Protein AF-0000000080173899 (afdb_homodimer)

Solvent-accessible surface area (backbone atoms only — not comparable to full-atom values): 29159 Å² total; per-residue (Å²): 139,81,71,78,71,45,75,64,67,76,85,36,64,66,53,46,50,50,39,19,50,48,24,25,50,52,49,51,49,43,28,52,48,42,46,55,52,35,64,74,70,31,69,60,54,65,70,43,53,72,68,52,44,52,49,50,22,48,32,54,34,46,21,54,51,15,49,53,21,34,54,48,9,46,37,36,70,73,65,39,64,62,30,58,73,33,53,58,51,33,74,51,44,52,52,50,54,50,49,33,26,47,34,11,38,34,50,47,50,46,51,51,51,53,51,48,24,63,76,67,72,52,85,56,69,68,59,51,49,52,44,48,51,54,29,52,54,50,53,47,48,73,76,37,79,51,45,24,41,29,59,59,29,47,55,39,28,56,33,52,24,38,35,36,51,31,50,49,54,52,37,45,73,65,66,37,64,85,39,69,66,43,47,53,41,44,55,50,24,46,51,32,43,50,49,36,50,53,47,48,52,49,52,52,47,54,50,64,75,39,39,70,61,42,66,74,46,34,61,64,70,58,50,54,52,49,51,50,51,50,48,43,42,61,72,45,50,48,55,50,50,44,52,52,54,52,48,32,71,76,48,84,62,62,80,87,78,56,56,68,71,60,52,48,48,52,53,42,64,67,66,58,70,77,78,73,82,123,140,80,69,77,73,44,76,64,67,77,84,37,64,66,54,45,51,50,39,18,52,47,24,25,50,52,47,50,48,43,28,52,49,44,46,54,52,35,62,73,69,32,70,60,54,64,70,43,54,72,68,54,42,53,48,49,21,48,31,55,34,46,21,53,52,14,51,53,21,35,53,47,8,48,37,36,70,73,65,38,64,63,30,58,73,33,53,57,53,33,73,51,42,52,51,50,53,49,48,34,27,47,34,12,37,33,49,48,49,45,50,51,51,54,51,49,23,65,76,68,72,52,85,56,69,67,59,51,49,53,45,49,52,52,28,52,54,50,54,46,47,73,76,38,79,50,44,24,41,29,58,59,29,46,55,37,28,57,32,52,25,41,36,34,51,32,49,50,52,55,37,44,73,66,68,37,63,84,39,68,68,44,48,52,40,44,54,50,23,47,50,31,44,49,49,35,50,53,48,48,53,49,52,52,47,54,49,63,74,37,40,71,61,43,66,74,48,34,61,66,71,59,50,53,51,50,52,50,51,51,48,43,42,59,70,44,49,47,54,50,52,46,51,52,53,54,49,31,68,77,48,84,62,64,81,88,79,56,58,68,71,58,51,47,47,53,51,42,64,68,68,57,72,78,78,72,81,123

Secondary structure (DSSP, 8-state):
---------TT-HHHHHHHHHHHHHHHHHHHHHHHHHHHHH-HHHHHS-HHHHHHHHHHHHHHHHHHHHHHHHHIIIII-HHHHH-TTT---HHHHHHHHHHHHHHHHHHHHHHHHHHHHT---HHHHHHHHHHHHHHHHHTT-TT--SHHHHHHHGGGGGHHHHHHHHHHHHTT-TTSHHHHHHHHHHHHHHHHHHHHHHHHHHHHHHTHHHHHHHS-HHHHHHHHHHHHHIIIIIHHHHHHHHHHHHHS---TTTS-HHHHHHHHHTTT-------/---------TT-HHHHHHHHHHHHHHHHHHHHHHHHHHHHH-HHHHHS-HHHHHHHHHHHHHHHHHHHHHHHHHIIIII-HHHHH-TTT---HHHHHHHHHHHHHHHHHHHHHHHHHHHHT---HHHHHHHHHHHHHHHHHTT-TT--SHHHHHHHGGGGGHHHHHHHHHHHHTT-TTSHHHHHHHHHHHHHHHHHHHHHHHHHHHHHHTHHHHHHHS-HHHHHHHHHHHHHIIIIIHHHHHHHHHHHHHS---TTTS-HHHHHHHHHTTT-------

Sequence (556 aa):
MNSFDFDLEYSSWNICLKLIFGGFLVYLSCFLFCHLVSVLLFATYRALSTQEKVFWDLAATRAVFGVQCIIAGLTALLIDPVLASDQITAQRGWAWFTILTAIGFFLFENIALHVSNLVFWTFDAFLATHHLFAFLGYFGVIFCTTAGHYLAMVTLLLEMSTPFTCVSWMLLKAGWSHTLFWKANQWLMIHMFHCRMVLTYHLWWVLLYNWDRLVTSVPLAYIVFFFTGLALVTLVLNPYWTYKKTHQLLTPVDWNFVPVSSKAKVIANSGVTLKKNKMNSFDFDLEYSSWNICLKLIFGGFLVYLSCFLFCHLVSVLLFATYRALSTQEKVFWDLAATRAVFGVQCIIAGLTALLIDPVLASDQITAQRGWAWFTILTAIGFFLFENIALHVSNLVFWTFDAFLATHHLFAFLGYFGVIFCTTAGHYLAMVTLLLEMSTPFTCVSWMLLKAGWSHTLFWKANQWLMIHMFHCRMVLTYHLWWVLLYNWDRLVTSVPLAYIVFFFTGLALVTLVLNPYWTYKKTHQLLTPVDWNFVPVSSKAKVIANSGVTLKKNK

InterPro domains:
  IPR006634 TRAM/LAG1/CLN8 homology domain [PF03798] (59-244)
  IPR006634 TRAM/LAG1/CLN8 homology domain [PS50922] (54-254)
  IPR006634 TRAM/LAG1/CLN8 homology domain [SM00724] (54-254)
  IPR050846 TLC domain-containing [PTHR13439] (19-254)

Nearest PDB structures (foldseek):
  7jh5-assembly1_A  TM=1.648E-01  e=6.307E+00  synthetic construct
  7jh5-assembly1_A  TM=1.647E-01  e=7.782E+00  synthetic construct

Organism: Aquarana catesbeiana (NCBI:txid8400)

Structure (mmCIF, N/CA/C/O backbone):
data_AF-0000000080173899-model_v1
#
loop_
_entity.id
_entity.type
_entity.pdbx_description
1 polymer 'TLC domain-containing protein'
#
loop_
_atom_site.group_PDB
_atom_site.id
_atom_site.type_symbol
_atom_site.label_atom_id
_atom_site.label_alt_id
_atom_site.label_comp_id
_atom_site.label_asym_id
_atom_site.label_entity_id
_atom_site.label_seq_id
_atom_site.pdbx_PDB_ins_code
_atom_site.Cartn_x
_atom_site.Cartn_y
_atom_site.Cartn_z
_atom_site.occupancy
_atom_site.B_iso_or_equiv
_atom_site.auth_seq_id
_atom_site.auth_comp_id
_atom_site.auth_asym_id
_atom_site.auth_atom_id
_atom_site.pdbx_PDB_model_num
ATOM 1 N N . MET A 1 1 ? -21.562 2.213 27.344 1 26.22 1 MET A N 1
ATOM 2 C CA . MET A 1 1 ? -21.094 3.594 27.297 1 26.22 1 MET A CA 1
ATOM 3 C C . MET A 1 1 ? -20.609 3.963 25.906 1 26.22 1 MET A C 1
ATOM 5 O O . MET A 1 1 ? -19.562 3.512 25.453 1 26.22 1 MET A O 1
ATOM 9 N N . ASN A 1 2 ? -21.469 4.141 24.828 1 34.62 2 ASN A N 1
ATOM 10 C CA . ASN A 1 2 ? -21.438 4.273 23.375 1 34.62 2 ASN A CA 1
ATOM 11 C C . ASN A 1 2 ? -20.375 5.262 22.906 1 34.62 2 ASN A C 1
ATOM 13 O O . ASN A 1 2 ? -19.75 5.934 23.734 1 34.62 2 ASN A O 1
ATOM 17 N N . SER A 1 3 ? -20.766 6.211 21.891 1 38.81 3 SER A N 1
ATOM 18 C CA . SER A 1 3 ? -20.219 7.191 20.969 1 38.81 3 SER A CA 1
ATOM 19 C C . SER A 1 3 ? -19.562 8.344 21.703 1 38.81 3 SER A C 1
ATOM 21 O O . SER A 1 3 ? -20.078 8.828 22.719 1 38.81 3 SER A O 1
ATOM 23 N N . PHE A 1 4 ? -18.297 8.477 21.969 1 44.75 4 PHE A N 1
ATOM 24 C CA . PHE A 1 4 ? -17.688 9.797 22.109 1 44.75 4 PHE A CA 1
ATOM 25 C C . PHE A 1 4 ? -18.594 10.875 21.531 1 44.75 4 PHE A C 1
ATOM 27 O O . PHE A 1 4 ? -18.578 11.133 20.328 1 44.75 4 PHE A O 1
ATOM 34 N N . ASP A 1 5 ? -19.844 10.969 21.953 1 56.78 5 ASP A N 1
ATOM 35 C CA . ASP A 1 5 ? -20.953 11.82 21.531 1 56.78 5 ASP A CA 1
ATOM 36 C C . ASP A 1 5 ? -20.531 13.289 21.516 1 56.78 5 ASP A C 1
ATOM 38 O O . ASP A 1 5 ? -20.547 13.961 22.562 1 56.78 5 ASP A O 1
ATOM 42 N N . PHE A 1 6 ? -19.484 13.617 20.828 1 72.31 6 PHE A N 1
ATOM 43 C CA . PHE A 1 6 ? -19.125 15.008 20.547 1 72.31 6 PHE A CA 1
ATOM 44 C C . PHE A 1 6 ? -20.297 15.734 19.906 1 72.31 6 PHE A C 1
ATOM 46 O O . PHE A 1 6 ? -20.172 16.266 18.797 1 72.31 6 PHE A O 1
ATOM 53 N N . ASP A 1 7 ? -21.484 15.555 20.594 1 77.69 7 ASP A N 1
ATOM 54 C CA . ASP A 1 7 ? -22.656 16.203 20.016 1 77.69 7 ASP A CA 1
ATOM 55 C C . ASP A 1 7 ? -22.75 17.672 20.422 1 77.69 7 ASP A C 1
ATOM 57 O O . ASP A 1 7 ? -23.359 18 21.438 1 77.69 7 ASP A O 1
ATOM 61 N N . LEU A 1 8 ? -22 18.438 19.812 1 83.62 8 LEU A N 1
ATOM 62 C CA . LEU A 1 8 ? -22.062 19.891 19.938 1 83.62 8 LEU A CA 1
ATOM 63 C C . LEU A 1 8 ? -22.891 20.5 18.812 1 83.62 8 LEU A C 1
ATOM 65 O O . LEU A 1 8 ? -23.234 19.812 17.844 1 83.62 8 LEU A O 1
ATOM 69 N N . GLU A 1 9 ? -23.328 21.703 19.047 1 86.88 9 GLU A N 1
ATOM 70 C CA . GLU A 1 9 ? -24.062 22.391 18 1 86.88 9 GLU A CA 1
ATOM 71 C C . GLU A 1 9 ? -23.109 22.969 16.953 1 86.88 9 GLU A C 1
ATOM 73 O O . GLU A 1 9 ? -22.828 24.172 16.969 1 86.88 9 GLU A O 1
ATOM 78 N N . TYR A 1 10 ? -22.781 22.203 15.992 1 87.75 10 TYR A N 1
ATOM 79 C CA . TYR A 1 10 ? -21.75 22.562 15.023 1 87.75 10 TYR A CA 1
ATOM 80 C C . TYR A 1 10 ? -22.281 23.531 13.977 1 87.75 10 TYR A C 1
ATOM 82 O O . TYR A 1 10 ? -21.531 24.031 13.141 1 87.75 10 TYR A O 1
ATOM 90 N N . SER A 1 11 ? -23.531 23.906 14.109 1 85.25 11 SER A N 1
ATOM 91 C CA . SER A 1 11 ? -24.109 24.938 13.234 1 85.25 11 SER A CA 1
ATOM 92 C C . SER A 1 11 ? -23.781 26.328 13.734 1 85.25 11 SER A C 1
ATOM 94 O O . SER A 1 11 ? -23.906 27.312 12.992 1 85.25 11 SER A O 1
ATOM 96 N N . SER A 1 12 ? -23.375 26.344 14.914 1 89.44 12 SER A N 1
ATOM 97 C CA . SER A 1 12 ? -23.031 27.641 15.516 1 89.44 12 SER A CA 1
ATOM 98 C C . SER A 1 12 ? -21.609 28.062 15.141 1 89.44 12 SER A C 1
ATOM 100 O O . SER A 1 12 ? -20.641 27.344 15.43 1 89.44 12 SER A O 1
ATOM 102 N N . TRP A 1 13 ? -21.469 29.266 14.648 1 90.88 13 TRP A N 1
ATOM 103 C CA . TRP A 1 13 ? -20.172 29.812 14.266 1 90.88 13 TRP A CA 1
ATOM 104 C C . TRP A 1 13 ? -19.281 30 15.492 1 90.88 13 TRP A C 1
ATOM 106 O O . TRP A 1 13 ? -18.062 29.812 15.414 1 90.88 13 TRP A O 1
ATOM 116 N N . ASN A 1 14 ? -19.922 30.328 16.516 1 93.44 14 ASN A N 1
ATOM 117 C CA . ASN A 1 14 ? -19.172 30.547 17.75 1 93.44 14 ASN A CA 1
ATOM 118 C C . ASN A 1 14 ? -18.5 29.25 18.219 1 93.44 14 ASN A C 1
ATOM 120 O O . ASN A 1 14 ? -17.328 29.266 18.641 1 93.44 14 ASN A O 1
ATOM 124 N N . ILE A 1 15 ? -19.219 28.281 18.141 1 93 15 ILE A N 1
ATOM 125 C CA . ILE A 1 15 ? -18.688 27 18.562 1 93 15 ILE A CA 1
ATOM 126 C C . ILE A 1 15 ? -17.562 26.578 17.609 1 93 15 ILE A C 1
ATOM 128 O O . ILE A 1 15 ? -16.516 26.094 18.047 1 93 15 ILE A O 1
ATOM 132 N N . CYS A 1 16 ? -17.734 26.734 16.359 1 94.44 16 CYS A N 1
ATOM 133 C CA . CYS A 1 16 ? -16.734 26.375 15.352 1 94.44 16 CYS A CA 1
ATOM 134 C C . CYS A 1 16 ? -15.445 27.141 15.586 1 94.44 16 CYS A C 1
ATOM 136 O O . CYS A 1 16 ? -14.359 26.562 15.617 1 94.44 16 CYS A O 1
ATOM 138 N N . LEU A 1 17 ? -15.594 28.438 15.805 1 96.31 17 LEU A N 1
ATOM 139 C CA . LEU A 1 17 ? -14.422 29.281 16 1 96.31 17 LEU A CA 1
ATOM 140 C C . LEU A 1 17 ? -13.695 28.906 17.297 1 96.31 17 LEU A C 1
ATOM 142 O O . LEU A 1 17 ? -12.461 28.906 17.344 1 96.31 17 LEU A O 1
ATOM 146 N N . LYS A 1 18 ? -14.43 28.609 18.312 1 96.69 18 LYS A N 1
ATOM 147 C CA . LYS A 1 18 ? -13.836 28.203 19.578 1 96.69 18 LYS A CA 1
ATOM 148 C C . LYS A 1 18 ? -13.039 26.922 19.422 1 96.69 18 LYS A C 1
ATOM 150 O O . LYS A 1 18 ? -11.945 26.781 19.969 1 96.69 18 LYS A O 1
ATOM 155 N N . LEU A 1 19 ? -13.578 26 18.688 1 96.75 19 LEU A N 1
ATOM 156 C CA . LEU A 1 19 ? -12.898 24.734 18.5 1 96.75 19 LEU A CA 1
ATOM 157 C C . LEU A 1 19 ? -11.672 24.891 17.609 1 96.75 19 LEU A C 1
ATOM 159 O O . LEU A 1 19 ? -10.633 24.266 17.859 1 96.75 19 LEU A O 1
ATOM 163 N N . ILE A 1 20 ? -11.75 25.719 16.594 1 98 20 ILE A N 1
ATOM 164 C CA . ILE A 1 20 ? -10.602 26 15.734 1 98 20 ILE A CA 1
ATOM 165 C C . ILE A 1 20 ? -9.492 26.656 16.562 1 98 20 ILE A C 1
ATOM 167 O O . ILE A 1 20 ? -8.336 26.234 16.5 1 98 20 ILE A O 1
ATOM 171 N N . PHE A 1 21 ? -9.875 27.641 17.312 1 98.19 21 PHE A N 1
ATOM 172 C CA . PHE A 1 21 ? -8.906 28.344 18.156 1 98.19 21 PHE A CA 1
ATOM 173 C C . PHE A 1 21 ? -8.336 27.391 19.219 1 98.19 21 PHE A C 1
ATOM 175 O O . PHE A 1 21 ? -7.148 27.453 19.531 1 98.19 21 PHE A O 1
ATOM 182 N N . GLY A 1 22 ? -9.211 26.609 19.766 1 98.19 22 GLY A N 1
ATOM 183 C CA . GLY A 1 22 ? -8.742 25.594 20.703 1 98.19 22 GLY A CA 1
ATOM 184 C C . GLY A 1 22 ? -7.719 24.656 20.094 1 98.19 22 GLY A C 1
ATOM 185 O O . GLY A 1 22 ? -6.691 24.359 20.719 1 98.19 22 GLY A O 1
ATOM 186 N N . GLY A 1 23 ? -7.992 24.125 18.906 1 98.19 23 GLY A N 1
ATOM 187 C CA . GLY A 1 23 ? -7.02 23.312 18.203 1 98.19 23 GLY A CA 1
ATOM 188 C C . GLY A 1 23 ? -5.699 24.016 17.969 1 98.19 23 GLY A C 1
ATOM 189 O O . GLY A 1 23 ? -4.633 23.438 18.188 1 98.19 23 GLY A O 1
ATOM 190 N N . PHE A 1 24 ? -5.781 25.25 17.516 1 98.56 24 PHE A N 1
ATOM 191 C CA . PHE A 1 24 ? -4.594 26.062 17.297 1 98.56 24 PHE A CA 1
ATOM 192 C C . PHE A 1 24 ? -3.768 26.156 18.578 1 98.56 24 PHE A C 1
ATOM 194 O O . PHE A 1 24 ? -2.553 25.953 18.562 1 98.56 24 PHE A O 1
ATOM 201 N N . LEU A 1 25 ? -4.422 26.422 19.719 1 98.5 25 LEU A N 1
ATOM 202 C CA . LEU A 1 25 ? -3.736 26.609 21 1 98.5 25 LEU A CA 1
ATOM 203 C C . LEU A 1 25 ? -3.117 25.297 21.469 1 98.5 25 LEU A C 1
ATOM 205 O O . LEU A 1 25 ? -2.039 25.297 22.078 1 98.5 25 LEU A O 1
ATOM 209 N N . VAL A 1 26 ? -3.783 24.266 21.25 1 98.31 26 VAL A N 1
ATOM 210 C CA . VAL A 1 26 ? -3.264 22.953 21.672 1 98.31 26 VAL A CA 1
ATOM 211 C C . VAL A 1 26 ? -1.95 22.672 20.953 1 98.31 26 VAL A C 1
ATOM 213 O O . VAL A 1 26 ? -0.957 22.297 21.578 1 98.31 26 VAL A O 1
ATOM 216 N N . TYR A 1 27 ? -1.864 22.844 19.672 1 98.31 27 TYR A N 1
ATOM 217 C CA . TYR A 1 27 ? -0.664 22.484 18.938 1 98.31 27 TYR A CA 1
ATOM 218 C C . TYR A 1 27 ? 0.422 23.547 19.109 1 98.31 27 TYR A C 1
ATOM 220 O O . TYR A 1 27 ? 1.613 23.219 19.094 1 98.31 27 TYR A O 1
ATOM 228 N N . LEU A 1 28 ? 0.016 24.781 19.359 1 98.31 28 LEU A N 1
ATOM 229 C CA . LEU A 1 28 ? 1 25.781 19.781 1 98.31 28 LEU A CA 1
ATOM 230 C C . LEU A 1 28 ? 1.639 25.375 21.109 1 98.31 28 LEU A C 1
ATOM 232 O O . LEU A 1 28 ? 2.854 25.5 21.281 1 98.31 28 LEU A O 1
ATOM 236 N N . SER A 1 29 ? 0.813 24.953 21.984 1 98.5 29 SER A N 1
ATOM 237 C CA . SER A 1 29 ? 1.317 24.484 23.281 1 98.5 29 SER A CA 1
ATOM 238 C C . SER A 1 29 ? 2.246 23.297 23.125 1 98.5 29 SER A C 1
ATOM 240 O O . SER A 1 29 ? 3.254 23.188 23.828 1 98.5 29 SER A O 1
ATOM 242 N N . CYS A 1 30 ? 1.929 22.375 22.188 1 98.25 30 CYS A N 1
ATOM 243 C CA . CYS A 1 30 ? 2.805 21.25 21.891 1 98.25 30 CYS A CA 1
ATOM 244 C C . CYS A 1 30 ? 4.16 21.734 21.391 1 98.25 30 CYS A C 1
ATOM 246 O O . CYS A 1 30 ? 5.199 21.219 21.812 1 98.25 30 CYS A O 1
ATOM 248 N N . PHE A 1 31 ? 4.152 22.641 20.547 1 98.38 31 PHE A N 1
ATOM 249 C CA . PHE A 1 31 ? 5.359 23.234 19.984 1 98.38 31 PHE A CA 1
ATOM 250 C C . PHE A 1 31 ? 6.234 23.844 21.078 1 98.38 31 PHE A C 1
ATOM 252 O O . PHE A 1 31 ? 7.434 23.562 21.141 1 98.38 31 PHE A O 1
ATOM 259 N N . LEU A 1 32 ? 5.613 24.594 21.984 1 98.12 32 LEU A N 1
ATOM 260 C CA . LEU A 1 32 ? 6.336 25.266 23.062 1 98.12 32 LEU A CA 1
ATOM 261 C C . LEU A 1 32 ? 6.832 24.25 24.094 1 98.12 32 LEU A C 1
ATOM 263 O O . LEU A 1 32 ? 7.941 24.375 24.609 1 98.12 32 LEU A O 1
ATOM 267 N N . PHE A 1 33 ? 5.988 23.328 24.359 1 98.31 33 PHE A N 1
ATOM 268 C CA . PHE A 1 33 ? 6.355 22.266 25.297 1 98.31 33 PHE A CA 1
ATOM 269 C C . PHE A 1 33 ? 7.562 21.484 24.797 1 98.31 33 PHE A C 1
ATOM 271 O O . PHE A 1 33 ? 8.469 21.172 25.562 1 98.31 33 PHE A O 1
ATOM 278 N N . CYS A 1 34 ? 7.555 21.156 23.5 1 97.5 34 CYS A N 1
ATOM 279 C CA . CYS A 1 34 ? 8.68 20.438 22.906 1 97.5 34 CYS A CA 1
ATOM 280 C C . CYS A 1 34 ? 9.961 21.266 23.016 1 97.5 34 CYS A C 1
ATOM 282 O O . CYS A 1 34 ? 11.023 20.719 23.344 1 97.5 34 CYS A O 1
ATOM 284 N N . HIS A 1 35 ? 9.906 22.516 22.766 1 97.5 35 HIS A N 1
ATOM 285 C CA . HIS A 1 35 ? 11.062 23.391 22.906 1 97.5 35 HIS A CA 1
ATOM 286 C C . HIS A 1 35 ? 11.617 23.344 24.312 1 97.5 35 HIS A C 1
ATOM 288 O O . HIS A 1 35 ? 12.82 23.141 24.516 1 97.5 35 HIS A O 1
ATOM 294 N N . LEU A 1 36 ? 10.711 23.453 25.297 1 97.69 36 LEU A N 1
ATOM 295 C CA . LEU A 1 36 ? 11.117 23.516 26.703 1 97.69 36 LEU A CA 1
ATOM 296 C C . LEU A 1 36 ? 11.75 22.203 27.141 1 97.69 36 LEU A C 1
ATOM 298 O O . LEU A 1 36 ? 12.82 22.188 27.766 1 97.69 36 LEU A O 1
ATOM 302 N N . VAL A 1 37 ? 11.148 21.141 26.812 1 97.44 37 VAL A N 1
ATOM 303 C CA . VAL A 1 37 ? 11.641 19.828 27.188 1 97.44 37 VAL A CA 1
ATOM 304 C C . VAL A 1 37 ? 12.961 19.547 26.484 1 97.44 37 VAL A C 1
ATOM 306 O O . VAL A 1 37 ? 13.891 19 27.094 1 97.44 37 VAL A O 1
ATOM 309 N N . SER A 1 38 ? 13.07 19.906 25.188 1 96.62 38 SER A N 1
ATOM 310 C CA . SER A 1 38 ? 14.266 19.609 24.406 1 96.62 38 SER A CA 1
ATOM 311 C C . SER A 1 38 ? 15.453 20.438 24.875 1 96.62 38 SER A C 1
ATOM 313 O O . SER A 1 38 ? 16.578 19.938 24.938 1 96.62 38 SER A O 1
ATOM 315 N N . VAL A 1 39 ? 15.234 21.672 25.266 1 96.5 39 VAL A N 1
ATOM 316 C CA . VAL A 1 39 ? 16.312 22.531 25.719 1 96.5 39 VAL A CA 1
ATOM 317 C C . VAL A 1 39 ? 16.828 22.031 27.078 1 96.5 39 VAL A C 1
ATOM 319 O O . VAL A 1 39 ? 18.031 22.094 27.344 1 96.5 39 VAL A O 1
ATOM 322 N N . LEU A 1 40 ? 15.977 21.438 27.859 1 96.62 40 LEU A N 1
ATOM 323 C CA . LEU A 1 40 ? 16.344 21.031 29.203 1 96.62 40 LEU A CA 1
ATOM 324 C C . LEU A 1 40 ? 16.984 19.656 29.203 1 96.62 40 LEU A C 1
ATOM 326 O O . LEU A 1 40 ? 17.875 19.375 30 1 96.62 40 LEU A O 1
ATOM 330 N N . LEU A 1 41 ? 16.625 18.875 28.25 1 94.44 41 LEU A N 1
ATOM 331 C CA . LEU A 1 41 ? 16.984 17.469 28.406 1 94.44 41 LEU A CA 1
ATOM 332 C C . LEU A 1 41 ? 17.953 17.016 27.328 1 94.44 41 LEU A C 1
ATOM 334 O O . LEU A 1 41 ? 18.672 16.031 27.5 1 94.44 41 LEU A O 1
ATOM 338 N N . PHE A 1 42 ? 17.984 17.703 26.172 1 93.06 42 PHE A N 1
ATOM 339 C CA . PHE A 1 42 ? 18.734 17.156 25.047 1 93.06 42 PHE A CA 1
ATOM 340 C C . PHE A 1 42 ? 19.891 18.062 24.656 1 93.06 42 PHE A C 1
ATOM 342 O O . PHE A 1 42 ? 19.672 19.172 24.172 1 93.06 42 PHE A O 1
ATOM 349 N N . ALA A 1 43 ? 21.078 17.516 24.797 1 93.12 43 ALA A N 1
ATOM 350 C CA . ALA A 1 43 ? 22.281 18.234 24.391 1 93.12 43 ALA A CA 1
ATOM 351 C C . ALA A 1 43 ? 22.312 18.453 22.875 1 93.12 43 ALA A C 1
ATOM 353 O O . ALA A 1 43 ? 22.766 19.484 22.391 1 93.12 43 ALA A O 1
ATOM 354 N N . THR A 1 44 ? 21.844 17.484 22.125 1 91.88 44 THR A N 1
ATOM 355 C CA . THR A 1 44 ? 21.75 17.594 20.672 1 91.88 44 THR A CA 1
ATOM 356 C C . THR A 1 44 ? 20.953 18.828 20.266 1 91.88 44 THR A C 1
ATOM 358 O O . THR A 1 44 ? 21.359 19.594 19.391 1 91.88 44 THR A O 1
ATOM 361 N N . TYR A 1 45 ? 19.812 19 20.906 1 94.94 45 TYR A N 1
ATOM 362 C CA . TYR A 1 45 ? 18.938 20.125 20.609 1 94.94 45 TYR A CA 1
ATOM 363 C C . TYR A 1 45 ? 19.656 21.453 20.875 1 94.94 45 TYR A C 1
ATOM 365 O O . TYR A 1 45 ? 19.547 22.391 20.078 1 94.94 45 TYR A O 1
ATOM 373 N N . ARG A 1 46 ? 20.391 21.531 21.875 1 96 46 ARG A N 1
ATOM 374 C CA . ARG A 1 46 ? 21.094 22.75 22.25 1 96 46 ARG A CA 1
ATOM 375 C C . ARG A 1 46 ? 22.188 23.094 21.234 1 96 46 ARG A C 1
ATOM 377 O O . ARG A 1 46 ? 22.547 24.25 21.062 1 96 46 ARG A O 1
ATOM 384 N N . ALA A 1 47 ? 22.641 22.078 20.625 1 95.25 47 ALA A N 1
ATOM 385 C CA . ALA A 1 47 ? 23.75 22.266 19.672 1 95.25 47 ALA A CA 1
ATOM 386 C C . ALA A 1 47 ? 23.219 22.641 18.297 1 95.25 47 ALA A C 1
ATOM 388 O O . ALA A 1 47 ? 23.969 23.078 17.438 1 95.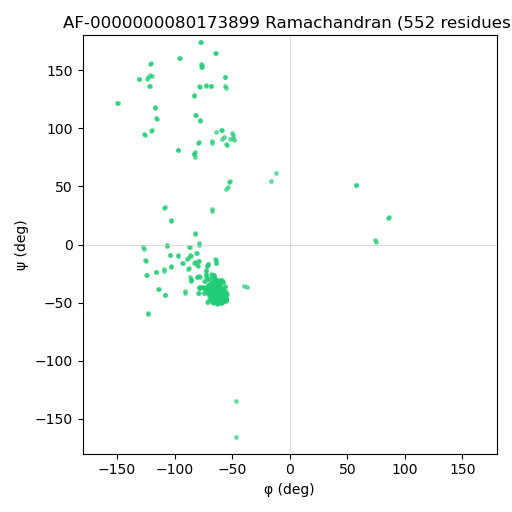25 47 ALA A O 1
ATOM 389 N N . LEU A 1 48 ? 21.922 22.562 18.078 1 94.75 48 LEU A N 1
ATOM 390 C CA . LEU A 1 48 ? 21.328 22.828 16.781 1 94.75 48 LEU A CA 1
ATOM 391 C C . LEU A 1 48 ? 21.266 24.328 16.516 1 94.75 48 LEU A C 1
ATOM 393 O O . LEU A 1 48 ? 21.281 25.141 17.453 1 94.75 48 LEU A O 1
ATOM 397 N N . SER A 1 49 ? 21.281 24.688 15.266 1 94.19 49 SER A N 1
ATOM 398 C CA . SER A 1 49 ? 21.031 26.078 14.891 1 94.19 49 SER A CA 1
ATOM 399 C C . SER A 1 49 ? 19.609 26.484 15.242 1 94.19 49 SER A C 1
ATOM 401 O O . SER A 1 49 ? 18.75 25.641 15.484 1 94.19 49 SER A O 1
ATOM 403 N N . THR A 1 50 ? 19.312 27.75 15.258 1 94.62 50 THR A N 1
ATOM 404 C CA . THR A 1 50 ? 17.984 28.25 15.594 1 94.62 50 THR A CA 1
ATOM 405 C C . THR A 1 50 ? 16.938 27.719 14.617 1 94.62 50 THR A C 1
ATOM 407 O O . THR A 1 50 ? 15.836 27.344 15.023 1 94.62 50 THR A O 1
ATOM 410 N N . GLN A 1 51 ? 17.266 27.703 13.367 1 93.94 51 GLN A N 1
ATOM 411 C CA . GLN A 1 51 ? 16.344 27.188 12.352 1 93.94 51 GLN A CA 1
ATOM 412 C C . GLN A 1 51 ? 16.062 25.719 12.578 1 93.94 51 GLN A C 1
ATOM 414 O O . GLN A 1 51 ? 14.914 25.281 12.453 1 93.94 51 GLN A O 1
ATOM 419 N N . GLU A 1 52 ? 17.047 24.984 12.859 1 94.62 52 GLU A N 1
ATOM 420 C CA . GLU A 1 52 ? 16.891 23.562 13.102 1 94.62 52 GLU A CA 1
ATOM 421 C C . GLU A 1 52 ? 16.078 23.297 14.367 1 94.62 52 GLU A C 1
ATOM 423 O O . GLU A 1 52 ? 15.312 22.328 14.438 1 94.62 52 GLU A O 1
ATOM 428 N N . LYS A 1 53 ? 16.266 24.188 15.344 1 96 53 LYS A N 1
ATOM 429 C CA . LYS A 1 53 ? 15.484 24.047 16.562 1 96 53 LYS A CA 1
ATOM 430 C C . LYS A 1 53 ? 13.992 24.234 16.281 1 96 53 LYS A C 1
ATOM 432 O O . LYS A 1 53 ? 13.164 23.453 16.766 1 96 53 LYS A O 1
ATOM 437 N N . VAL A 1 54 ? 13.734 25.234 15.516 1 95.56 54 VAL A N 1
ATOM 438 C CA . VAL A 1 54 ? 12.344 25.469 15.141 1 95.56 54 VAL A CA 1
ATOM 439 C C . VAL A 1 54 ? 11.805 24.266 14.383 1 95.56 54 VAL A C 1
ATOM 441 O O . VAL A 1 54 ? 10.688 23.812 14.648 1 95.56 54 VAL A O 1
ATOM 444 N N . PHE A 1 55 ? 12.602 23.75 13.477 1 94.81 55 PHE A N 1
ATOM 445 C CA . PHE A 1 55 ? 12.203 22.594 12.68 1 94.81 55 PHE A CA 1
ATOM 446 C C . PHE A 1 55 ? 11.992 21.375 13.57 1 94.81 55 PHE A C 1
ATOM 448 O O . PHE A 1 55 ? 11.055 20.594 13.367 1 94.81 55 PHE A O 1
ATOM 455 N N . TRP A 1 56 ? 12.844 21.234 14.5 1 96.44 56 TRP A N 1
ATOM 456 C CA . TRP A 1 56 ? 12.75 20.156 15.469 1 96.44 56 TRP A CA 1
ATOM 457 C C . TRP A 1 56 ? 11.43 20.219 16.234 1 96.44 56 TRP A C 1
ATOM 459 O O . TRP A 1 56 ? 10.727 19.219 16.344 1 96.44 56 TRP A O 1
ATOM 469 N N . ASP A 1 57 ? 11.094 21.328 16.719 1 97.94 57 ASP A N 1
ATOM 470 C CA . ASP A 1 57 ? 9.852 21.531 17.469 1 97.94 57 ASP A CA 1
ATOM 471 C C . ASP A 1 57 ? 8.633 21.312 16.578 1 97.94 57 ASP A C 1
ATOM 473 O O . ASP A 1 57 ? 7.633 20.734 17 1 97.94 57 ASP A O 1
ATOM 477 N N . LEU A 1 58 ? 8.75 21.781 15.375 1 97.38 58 LEU A N 1
ATOM 478 C CA . LEU A 1 58 ? 7.66 21.578 14.422 1 97.38 58 LEU A CA 1
ATOM 479 C C . LEU A 1 58 ? 7.496 20.109 14.094 1 97.38 58 LEU A C 1
ATOM 481 O O . LEU A 1 58 ? 6.371 19.609 13.969 1 97.38 58 LEU A O 1
ATOM 485 N N . ALA A 1 59 ? 8.586 19.422 13.891 1 97.12 59 ALA A N 1
ATOM 486 C CA . ALA A 1 59 ? 8.539 18 13.609 1 97.12 59 ALA A CA 1
ATOM 487 C C . ALA A 1 59 ? 7.801 17.234 14.711 1 97.12 59 ALA A C 1
ATOM 489 O O . ALA A 1 59 ? 6.93 16.406 14.43 1 97.12 59 ALA A O 1
ATOM 490 N N . ALA A 1 60 ? 8.164 17.562 15.922 1 97.62 60 ALA A N 1
ATOM 491 C CA . ALA A 1 60 ? 7.5 16.922 17.047 1 97.62 60 ALA A CA 1
ATOM 492 C C . ALA A 1 60 ? 6.004 17.203 17.047 1 97.62 60 ALA A C 1
ATOM 494 O O . ALA A 1 60 ? 5.188 16.312 17.281 1 97.62 60 ALA A O 1
ATOM 495 N N . THR A 1 61 ? 5.664 18.422 16.812 1 98.38 61 THR A N 1
ATOM 496 C CA . THR A 1 61 ? 4.266 18.828 16.797 1 98.38 61 THR A CA 1
ATOM 497 C C . THR A 1 61 ? 3.518 18.125 15.656 1 98.38 61 THR A C 1
ATOM 499 O O . THR A 1 61 ? 2.4 17.641 15.852 1 98.38 61 THR A O 1
ATOM 502 N N . ARG A 1 62 ? 4.125 18.062 14.492 1 98.44 62 ARG A N 1
ATOM 503 C CA . ARG A 1 62 ? 3.551 17.391 13.344 1 98.44 62 ARG A CA 1
ATOM 504 C C . ARG A 1 62 ? 3.348 15.898 13.633 1 98.44 62 ARG A C 1
ATOM 506 O O . ARG A 1 62 ? 2.365 15.305 13.188 1 98.44 62 ARG A O 1
ATOM 513 N N . ALA A 1 63 ? 4.277 15.328 14.32 1 98.44 63 ALA A N 1
ATOM 514 C CA . ALA A 1 63 ? 4.156 13.914 14.68 1 98.44 63 ALA A CA 1
ATOM 515 C C . ALA A 1 63 ? 2.924 13.672 15.539 1 98.44 63 ALA A C 1
ATOM 517 O O . ALA A 1 63 ? 2.195 12.695 15.336 1 98.44 63 ALA A O 1
ATOM 518 N N . VAL A 1 64 ? 2.719 14.523 16.484 1 98.25 64 VAL A N 1
ATOM 519 C CA . VAL A 1 64 ? 1.555 14.398 17.359 1 98.25 64 VAL A CA 1
ATOM 520 C C . VAL A 1 64 ? 0.276 14.516 16.531 1 98.25 64 VAL A C 1
ATOM 522 O O . VAL A 1 64 ? -0.642 13.711 16.688 1 98.25 64 VAL A O 1
ATOM 525 N N . PHE A 1 65 ? 0.273 15.531 15.758 1 98.62 65 PHE A N 1
ATOM 526 C CA . PHE A 1 65 ? -0.881 15.703 14.883 1 98.62 65 PHE A CA 1
ATOM 527 C C . PHE A 1 65 ? -1.058 14.484 13.984 1 98.62 65 PHE A C 1
ATOM 529 O O . PHE A 1 65 ? -2.184 14.047 13.727 1 98.62 65 PHE A O 1
ATOM 536 N N . GLY A 1 66 ? 0.038 13.953 13.43 1 98.5 66 GLY A N 1
ATOM 537 C CA . GLY A 1 66 ? -0.009 12.758 12.609 1 98.5 66 GLY A CA 1
ATOM 538 C C . GLY A 1 66 ? -0.675 11.578 13.297 1 98.5 66 GLY A C 1
ATOM 539 O O . GLY A 1 66 ? -1.458 10.852 12.68 1 98.5 66 GLY A O 1
ATOM 540 N N . VAL A 1 67 ? -0.372 11.406 14.5 1 98.25 67 VAL A N 1
ATOM 541 C CA . VAL A 1 67 ? -0.977 10.328 15.266 1 98.25 67 VAL A CA 1
ATOM 542 C C . VAL A 1 67 ? -2.482 10.547 15.375 1 98.25 67 VAL A C 1
ATOM 544 O O . VAL A 1 67 ? -3.27 9.609 15.203 1 98.25 67 VAL A O 1
ATOM 547 N N . GLN A 1 68 ? -2.877 11.75 15.703 1 97.94 68 GLN A N 1
ATOM 548 C CA . GLN A 1 68 ? -4.301 12.078 15.742 1 97.94 68 GLN A CA 1
ATOM 549 C C . GLN A 1 68 ? -4.973 11.758 14.414 1 97.94 68 GLN A C 1
ATOM 551 O O . GLN A 1 68 ? -6.086 11.227 14.391 1 97.94 68 GLN A O 1
ATOM 556 N N . CYS A 1 69 ? -4.305 12.055 13.359 1 98.5 69 CYS A N 1
ATOM 557 C CA . CYS A 1 69 ? -4.848 11.828 12.023 1 98.5 69 CYS A CA 1
ATOM 558 C C . CYS A 1 69 ? -5.008 10.336 11.742 1 98.5 69 CYS A C 1
ATOM 560 O O . CYS A 1 69 ? -6 9.914 11.148 1 98.5 69 CYS A O 1
ATOM 562 N N . ILE A 1 70 ? -4.07 9.57 12.164 1 98.5 70 ILE A N 1
ATOM 563 C CA . ILE A 1 70 ? -4.129 8.125 11.977 1 98.5 70 ILE A CA 1
ATOM 564 C C . ILE A 1 70 ? -5.355 7.562 12.688 1 98.5 70 ILE A C 1
ATOM 566 O O . ILE A 1 70 ? -6.117 6.785 12.109 1 98.5 70 ILE A O 1
ATOM 570 N N . ILE A 1 71 ? -5.566 7.992 13.891 1 98.19 71 ILE A N 1
ATOM 571 C CA . ILE A 1 71 ? -6.691 7.516 14.688 1 98.19 71 ILE A CA 1
ATOM 572 C C . ILE A 1 71 ? -8 7.91 14.016 1 98.19 71 ILE A C 1
ATOM 574 O O . ILE A 1 71 ? -8.891 7.074 13.836 1 98.19 71 ILE A O 1
ATOM 578 N N . ALA A 1 72 ? -8.102 9.133 13.633 1 98.19 72 ALA A N 1
ATOM 579 C CA . ALA A 1 72 ? -9.32 9.633 13 1 98.19 72 ALA A CA 1
ATOM 580 C C . ALA A 1 72 ? -9.586 8.914 11.68 1 98.19 72 ALA A C 1
ATOM 582 O O . ALA A 1 72 ? -10.703 8.453 11.422 1 98.19 72 ALA A O 1
ATOM 583 N N . GLY A 1 73 ? -8.562 8.828 10.883 1 98.38 73 GLY A N 1
ATOM 584 C CA . GLY A 1 73 ? -8.711 8.188 9.578 1 98.38 73 GLY A CA 1
ATOM 585 C C . GLY A 1 73 ? -9.094 6.719 9.68 1 98.38 73 GLY A C 1
ATOM 586 O O . GLY A 1 73 ? -9.984 6.254 8.969 1 98.38 73 GLY A O 1
ATOM 587 N N . LEU A 1 74 ? -8.445 5.973 10.539 1 97.56 74 LEU A N 1
ATOM 588 C CA . LEU A 1 74 ? -8.742 4.551 10.703 1 97.56 74 LEU A CA 1
ATOM 589 C C . LEU A 1 74 ? -10.125 4.348 11.305 1 97.56 74 LEU A C 1
ATOM 591 O O . LEU A 1 74 ? -10.812 3.383 10.977 1 97.56 74 LEU A O 1
ATOM 595 N N . THR A 1 75 ? -10.5 5.254 12.227 1 97.56 75 THR A N 1
ATOM 596 C CA . THR A 1 75 ? -11.836 5.184 12.789 1 97.56 75 THR A CA 1
ATOM 597 C C . THR A 1 75 ? -12.898 5.32 11.695 1 97.56 75 THR A C 1
ATOM 599 O O . THR A 1 75 ? -13.867 4.559 11.664 1 97.56 75 THR A O 1
ATOM 602 N N . ALA A 1 76 ? -12.688 6.211 10.828 1 97.62 76 ALA A N 1
ATOM 603 C CA . ALA A 1 76 ? -13.641 6.418 9.742 1 97.62 76 ALA A CA 1
ATOM 604 C C . ALA A 1 76 ? -13.609 5.254 8.758 1 97.62 76 ALA A C 1
ATOM 606 O O . ALA A 1 76 ? -14.648 4.82 8.258 1 97.62 76 ALA A O 1
ATOM 607 N N . LEU A 1 77 ? -12.445 4.75 8.539 1 96 77 LEU A N 1
ATOM 608 C CA . LEU A 1 77 ? -12.234 3.732 7.52 1 96 77 LEU A CA 1
ATOM 609 C C . LEU A 1 77 ? -12.742 2.373 7.996 1 96 77 LEU A C 1
ATOM 611 O O . LEU A 1 77 ? -13.336 1.62 7.219 1 96 77 LEU A O 1
ATOM 615 N N . LEU A 1 78 ? -12.57 2.084 9.305 1 93.81 78 LEU A N 1
ATOM 616 C CA . LEU A 1 78 ? -12.727 0.692 9.711 1 93.81 78 LEU A CA 1
ATOM 617 C C . LEU A 1 78 ? -13.758 0.56 10.82 1 93.81 78 LEU A C 1
ATOM 619 O O . LEU A 1 78 ? -14.367 -0.501 10.992 1 93.81 78 LEU A O 1
ATOM 623 N N . ILE A 1 79 ? -13.953 1.588 11.586 1 93.56 79 ILE A N 1
ATOM 624 C CA . ILE A 1 79 ? -14.641 1.396 12.859 1 93.56 79 ILE A CA 1
ATOM 625 C C . ILE A 1 79 ? -16.047 1.999 12.789 1 93.56 79 ILE A C 1
ATOM 627 O O . ILE A 1 79 ? -17.016 1.361 13.18 1 93.56 79 ILE A O 1
ATOM 631 N N . ASP A 1 80 ? -16.172 3.189 12.211 1 95.62 80 ASP A N 1
ATOM 632 C CA . ASP A 1 80 ? -17.469 3.871 12.188 1 95.62 80 ASP A CA 1
ATOM 633 C C . ASP A 1 80 ? -18.344 3.344 11.055 1 95.62 80 ASP A C 1
ATOM 635 O O . ASP A 1 80 ? -18.109 3.643 9.883 1 95.62 80 ASP A O 1
ATOM 639 N N . PRO A 1 81 ? -19.391 2.664 11.367 1 93.12 81 PRO A N 1
ATOM 640 C CA . PRO A 1 81 ? -20.219 2.068 10.312 1 93.12 81 PRO A CA 1
ATOM 641 C C . PRO A 1 81 ? -21.031 3.104 9.547 1 93.12 81 PRO A C 1
ATOM 643 O O . PRO A 1 81 ? -21.391 2.881 8.391 1 93.12 81 PRO A O 1
ATOM 646 N N . VAL A 1 82 ? -21.328 4.223 10.188 1 95.94 82 VAL A N 1
ATOM 647 C CA . VAL A 1 82 ? -22.141 5.258 9.555 1 95.94 82 VAL A CA 1
ATOM 648 C C . VAL A 1 82 ? -21.359 5.898 8.414 1 95.94 82 VAL A C 1
ATOM 650 O O . VAL A 1 82 ? -21.875 6.012 7.293 1 95.94 82 VAL A O 1
ATOM 653 N N . LEU A 1 83 ? -20.141 6.23 8.719 1 96.38 83 LEU A N 1
ATOM 654 C CA . LEU A 1 83 ? -19.312 6.852 7.691 1 96.38 83 LEU A CA 1
ATOM 655 C C . LEU A 1 83 ? -18.953 5.844 6.605 1 96.38 83 LEU A C 1
ATOM 657 O O . LEU A 1 83 ? -18.844 6.203 5.43 1 96.38 83 LEU A O 1
ATOM 661 N N . ALA A 1 84 ? -18.766 4.602 6.961 1 91.06 84 ALA A N 1
ATOM 662 C CA . ALA A 1 84 ? -18.422 3.561 6 1 91.06 84 ALA A CA 1
ATOM 663 C C . ALA A 1 84 ? -19.578 3.273 5.051 1 91.06 84 ALA A C 1
ATOM 665 O O . ALA A 1 84 ? -19.359 2.971 3.873 1 91.06 84 ALA A O 1
ATOM 666 N N . SER A 1 85 ? -20.797 3.381 5.512 1 92.75 85 SER A N 1
ATOM 667 C CA . SER A 1 85 ? -21.984 3.078 4.715 1 92.75 85 SER A CA 1
ATOM 668 C C . SER A 1 85 ? -22.328 4.227 3.771 1 92.75 85 SER A C 1
ATOM 670 O O . SER A 1 85 ? -22.719 4 2.627 1 92.75 85 SER A O 1
ATOM 672 N N . ASP A 1 86 ? -22.219 5.453 4.254 1 96.5 86 ASP A N 1
ATOM 673 C CA . ASP A 1 86 ? -22.422 6.648 3.438 1 96.5 86 ASP A CA 1
ATOM 674 C C . ASP A 1 86 ? -21.156 7.512 3.416 1 96.5 86 ASP A C 1
ATOM 676 O O . ASP A 1 86 ? -21 8.398 4.258 1 96.5 86 ASP A O 1
ATOM 680 N N . GLN A 1 87 ? -20.422 7.352 2.379 1 97.19 87 GLN A N 1
ATOM 681 C CA . GLN A 1 87 ? -19.094 7.953 2.295 1 97.19 87 GLN A CA 1
ATOM 682 C C . GLN A 1 87 ? -19.172 9.375 1.735 1 97.19 87 GLN A C 1
ATOM 684 O O . GLN A 1 87 ? -18.156 10.047 1.606 1 97.19 87 GLN A O 1
ATOM 689 N N . ILE A 1 88 ? -20.328 9.844 1.374 1 97.44 88 ILE A N 1
ATOM 690 C CA . ILE A 1 88 ? -20.438 11.117 0.666 1 97.44 88 ILE A CA 1
ATOM 691 C C . ILE A 1 88 ? -21.156 12.141 1.539 1 97.44 88 ILE A C 1
ATOM 693 O O . ILE A 1 88 ? -20.75 13.305 1.612 1 97.44 88 ILE A O 1
ATOM 697 N N . THR A 1 89 ? -22.188 11.727 2.301 1 96.81 89 THR A N 1
ATOM 698 C CA . THR A 1 89 ? -23.016 12.75 2.926 1 96.81 89 THR A CA 1
ATOM 699 C C . THR A 1 89 ? -23.109 12.539 4.434 1 96.81 89 THR A C 1
ATOM 701 O O . THR A 1 89 ? -23.547 13.422 5.168 1 96.81 89 THR A O 1
ATOM 704 N N . ALA A 1 90 ? -22.719 11.406 4.941 1 96.94 90 ALA A N 1
ATOM 705 C CA . ALA A 1 90 ? -22.875 11.117 6.363 1 96.94 90 ALA A CA 1
ATOM 706 C C . ALA A 1 90 ? -21.953 11.992 7.207 1 96.94 90 ALA A C 1
ATOM 708 O O . ALA A 1 90 ? -20.781 12.172 6.863 1 96.94 90 ALA A O 1
ATOM 709 N N . GLN A 1 91 ? -22.531 12.508 8.297 1 95 91 GLN A N 1
ATOM 710 C CA . GLN A 1 91 ? -21.781 13.352 9.227 1 95 91 GLN A CA 1
ATOM 711 C C . GLN A 1 91 ? -21.828 12.781 10.641 1 95 91 GLN A C 1
ATOM 713 O O . GLN A 1 91 ? -22.812 12.172 11.039 1 95 91 GLN A O 1
ATOM 718 N N . ARG A 1 92 ? -20.719 12.945 11.312 1 95.25 92 ARG A N 1
ATOM 719 C CA . ARG A 1 92 ? -20.594 12.484 12.688 1 95.25 92 ARG A CA 1
ATOM 720 C C . ARG A 1 92 ? -20.016 13.578 13.578 1 95.25 92 ARG A C 1
ATOM 722 O O . ARG A 1 92 ? -19.156 14.344 13.148 1 95.25 92 ARG A O 1
ATOM 729 N N . GLY A 1 93 ? -20.516 13.672 14.828 1 94.56 93 GLY A N 1
ATOM 730 C CA . GLY A 1 93 ? -20.047 14.672 15.773 1 94.56 93 GLY A CA 1
ATOM 731 C C . GLY A 1 93 ? -18.547 14.594 16.031 1 94.56 93 GLY A C 1
ATOM 732 O O . GLY A 1 93 ? -17.859 15.625 16.031 1 94.56 93 GLY A O 1
ATOM 733 N N . TRP A 1 94 ? -18.016 13.422 16.219 1 96.06 94 TRP A N 1
ATOM 734 C CA . TRP A 1 94 ? -16.594 13.281 16.484 1 96.06 94 TRP A CA 1
ATOM 735 C C . TRP A 1 94 ? -15.758 13.75 15.297 1 96.06 94 TRP A C 1
ATOM 737 O O . TRP A 1 94 ? -14.656 14.266 15.461 1 96.06 94 TRP A O 1
ATOM 747 N N . ALA A 1 95 ? -16.297 13.562 14.109 1 96.69 95 ALA A N 1
ATOM 748 C CA . ALA A 1 95 ? -15.602 13.992 12.898 1 96.69 95 ALA A CA 1
ATOM 749 C C . ALA A 1 95 ? -15.609 15.508 12.773 1 96.69 95 ALA A C 1
ATOM 751 O O . ALA A 1 95 ? -14.617 16.109 12.359 1 96.69 95 ALA A O 1
ATOM 752 N N . TRP A 1 96 ? -16.734 16.094 13.156 1 95.5 96 TRP A N 1
ATOM 753 C CA . TRP A 1 96 ? -16.781 17.547 13.203 1 95.5 96 TRP A CA 1
ATOM 754 C C . TRP A 1 96 ? -15.719 18.109 14.133 1 95.5 96 TRP A C 1
ATOM 756 O O . TRP A 1 96 ? -15.008 19.047 13.781 1 95.5 96 TRP A O 1
ATOM 766 N N . PHE A 1 97 ? -15.688 17.562 15.25 1 96.81 97 PHE A N 1
ATOM 767 C CA . PHE A 1 97 ? -14.688 17.969 16.219 1 96.81 97 PHE A CA 1
ATOM 768 C C . PHE A 1 97 ? -13.281 17.859 15.648 1 96.81 97 PHE A C 1
ATOM 770 O O . PHE A 1 97 ? -12.477 18.781 15.781 1 96.81 97 PHE A O 1
ATOM 777 N N . THR A 1 98 ? -13.008 16.734 15 1 97.69 98 THR A N 1
ATOM 778 C CA . THR A 1 98 ? -11.695 16.469 14.422 1 97.69 98 THR A CA 1
ATOM 779 C C . THR A 1 98 ? -11.391 17.453 13.297 1 97.69 98 THR A C 1
ATOM 781 O O . THR A 1 98 ? -10.273 17.984 13.203 1 97.69 98 THR A O 1
ATOM 784 N N . ILE A 1 99 ? -12.344 17.734 12.461 1 97.5 99 ILE A N 1
ATOM 785 C CA . ILE A 1 99 ? -12.172 18.656 11.344 1 97.5 99 ILE A CA 1
ATOM 786 C C . ILE A 1 99 ? -11.828 20.047 11.867 1 97.5 99 ILE A C 1
ATOM 788 O O . ILE A 1 99 ? -10.867 20.656 11.406 1 97.5 99 ILE A O 1
ATOM 792 N N . LEU A 1 100 ? -12.547 20.5 12.836 1 97.5 100 LEU A N 1
ATOM 793 C CA . LEU A 1 100 ? -12.359 21.844 13.344 1 97.5 100 LEU A CA 1
ATOM 794 C C . LEU A 1 100 ? -11.016 21.984 14.055 1 97.5 100 LEU A C 1
ATOM 796 O O . LEU A 1 100 ? -10.32 22.984 13.891 1 97.5 100 LEU A O 1
ATOM 800 N N . THR A 1 101 ? -10.633 20.984 14.766 1 97.81 101 THR A N 1
ATOM 801 C CA . THR A 1 101 ? -9.328 21.031 15.414 1 97.81 101 THR A CA 1
ATOM 802 C C . THR A 1 101 ? -8.203 20.906 14.391 1 97.81 101 THR A C 1
ATOM 804 O O . THR A 1 101 ? -7.137 21.484 14.555 1 97.81 101 THR A O 1
ATOM 807 N N . ALA A 1 102 ? -8.414 20.141 13.352 1 98.5 102 ALA A N 1
ATOM 808 C CA . ALA A 1 102 ? -7.434 20.031 12.281 1 98.5 102 ALA A CA 1
ATOM 809 C C . ALA A 1 102 ? -7.23 21.375 11.578 1 98.5 102 ALA A C 1
ATOM 811 O O . ALA A 1 102 ? -6.109 21.734 11.211 1 98.5 102 ALA A O 1
ATOM 812 N N . ILE A 1 103 ? -8.297 22.094 11.398 1 98.31 103 ILE A N 1
ATOM 813 C CA . ILE A 1 103 ? -8.18 23.438 10.82 1 98.31 103 ILE A CA 1
ATOM 814 C C . ILE A 1 103 ? -7.266 24.297 11.688 1 98.31 103 ILE A C 1
ATOM 816 O O . ILE A 1 103 ? -6.418 25.031 11.172 1 98.31 103 ILE A O 1
ATOM 820 N N . GLY A 1 104 ? -7.477 24.219 12.984 1 98.56 104 GLY A N 1
ATOM 821 C CA . GLY A 1 104 ? -6.594 24.938 13.898 1 98.56 104 GLY A CA 1
ATOM 822 C C . GLY A 1 104 ? -5.133 24.578 13.719 1 98.56 104 GLY A C 1
ATOM 823 O O . GLY A 1 104 ? -4.266 25.453 13.719 1 98.56 104 GLY A O 1
ATOM 824 N N . PHE A 1 105 ? -4.871 23.359 13.578 1 98.75 105 PHE A N 1
ATOM 825 C CA . PHE A 1 105 ? -3.504 22.891 13.352 1 98.75 105 PHE A CA 1
ATOM 826 C C . PHE A 1 105 ? -2.967 23.438 12.031 1 98.75 105 PHE A C 1
ATOM 828 O O . PHE A 1 105 ? -1.82 23.891 11.961 1 98.75 105 PHE A O 1
ATOM 835 N N . PHE A 1 106 ? -3.748 23.266 10.969 1 98.5 106 PHE A N 1
ATOM 836 C CA . PHE A 1 106 ? -3.287 23.703 9.656 1 98.5 106 PHE A CA 1
ATOM 837 C C . PHE A 1 106 ? -3.031 25.203 9.656 1 98.5 106 PHE A C 1
ATOM 839 O O . PHE A 1 106 ? -2.125 25.688 8.969 1 98.5 106 PHE A O 1
ATOM 846 N N . LEU A 1 107 ? -3.834 25.922 10.383 1 97.88 107 LEU A N 1
ATOM 847 C CA . LEU A 1 107 ? -3.574 27.344 10.547 1 97.88 107 LEU A CA 1
ATOM 848 C C . LEU A 1 107 ? -2.244 27.578 11.258 1 97.88 107 LEU A C 1
ATOM 850 O O . LEU A 1 107 ? -1.426 28.375 10.797 1 97.88 107 LEU A O 1
ATOM 854 N N . PHE A 1 108 ? -2.037 26.859 12.352 1 98.19 108 PHE A N 1
ATOM 855 C CA . PHE A 1 108 ? -0.774 26.922 13.078 1 98.19 108 PHE A CA 1
ATOM 856 C C . PHE A 1 108 ? 0.398 26.609 12.148 1 98.19 108 PHE A C 1
ATOM 858 O O . PHE A 1 108 ? 1.394 27.344 12.141 1 98.19 108 PHE A O 1
ATOM 865 N N . GLU A 1 109 ? 0.272 25.578 11.359 1 97.06 109 GLU A N 1
ATOM 866 C CA . GLU A 1 109 ? 1.332 25.125 10.461 1 97.06 109 GLU A CA 1
ATOM 867 C C . GLU A 1 109 ? 1.624 26.172 9.383 1 97.06 109 GLU A C 1
ATOM 869 O O . GLU A 1 109 ? 2.781 26.375 9.016 1 97.06 109 GLU A O 1
ATOM 874 N N . ASN A 1 110 ? 0.606 26.703 8.836 1 96.81 110 ASN A N 1
ATOM 875 C CA . ASN A 1 110 ? 0.8 27.734 7.816 1 96.81 110 ASN A CA 1
ATOM 876 C C . ASN A 1 110 ? 1.501 28.969 8.383 1 96.81 110 ASN A C 1
ATOM 878 O O . ASN A 1 110 ? 2.422 29.5 7.77 1 96.81 110 ASN A O 1
ATOM 882 N N . ILE A 1 111 ? 1.088 29.406 9.523 1 96.56 111 ILE A N 1
ATOM 883 C CA . ILE A 1 111 ? 1.722 30.547 10.172 1 96.56 111 ILE A CA 1
ATOM 884 C C . ILE A 1 111 ? 3.184 30.219 10.469 1 96.56 111 ILE A C 1
ATOM 886 O O . ILE A 1 111 ? 4.074 31.016 10.172 1 96.56 111 ILE A O 1
ATOM 890 N N . ALA A 1 112 ? 3.389 29.078 11.016 1 95.56 112 ALA A N 1
ATOM 891 C CA . ALA A 1 112 ? 4.75 28.656 11.344 1 95.56 112 ALA A CA 1
ATOM 892 C C . ALA A 1 112 ? 5.621 28.609 10.094 1 95.56 112 ALA A C 1
ATOM 894 O O . ALA A 1 112 ? 6.77 29.047 10.109 1 95.56 112 ALA A O 1
ATOM 895 N N . LEU A 1 113 ? 5.121 28.062 9.016 1 94.06 113 LEU A N 1
ATOM 896 C CA . LEU A 1 113 ? 5.863 27.953 7.766 1 94.06 113 LEU A CA 1
ATOM 897 C C . LEU A 1 113 ? 6.227 29.328 7.223 1 94.06 113 LEU A C 1
ATOM 899 O O . LEU A 1 113 ? 7.391 29.594 6.922 1 94.06 113 LEU A O 1
ATOM 903 N N . HIS A 1 114 ? 5.32 30.25 7.141 1 94.44 114 HIS A N 1
ATOM 904 C CA . HIS A 1 114 ? 5.551 31.547 6.523 1 94.44 114 HIS A CA 1
ATOM 905 C C . HIS A 1 114 ? 6.391 32.438 7.426 1 94.44 114 HIS A C 1
ATOM 907 O O . HIS A 1 114 ? 7.199 33.25 6.941 1 94.44 114 HIS A O 1
ATOM 913 N N . VAL A 1 115 ? 6.191 32.375 8.711 1 94.94 115 VAL A N 1
ATOM 914 C CA . VAL A 1 115 ? 7.047 33.094 9.633 1 94.94 115 VAL A CA 1
ATOM 915 C C . VAL A 1 115 ? 8.484 32.594 9.523 1 94.94 115 VAL A C 1
ATOM 917 O O . VAL A 1 115 ? 9.422 33.406 9.477 1 94.94 115 VAL A O 1
ATOM 920 N N . SER A 1 116 ? 8.641 31.281 9.516 1 92.06 116 SER A N 1
ATOM 921 C CA . SER A 1 116 ? 9.977 30.703 9.352 1 92.06 116 SER A CA 1
ATOM 922 C C . SER A 1 116 ? 10.602 31.125 8.031 1 92.06 116 SER A C 1
ATOM 924 O O . SER A 1 116 ? 11.781 31.484 7.988 1 92.06 116 SER A O 1
ATOM 926 N N . ASN A 1 117 ? 9.836 31.078 6.98 1 91.94 117 ASN A N 1
ATOM 927 C CA . ASN A 1 117 ? 10.328 31.516 5.68 1 91.94 117 ASN A CA 1
ATOM 928 C C . ASN A 1 117 ? 10.789 32.969 5.719 1 91.94 117 ASN A C 1
ATOM 930 O O . ASN A 1 117 ? 11.812 33.312 5.129 1 91.94 117 ASN A O 1
ATOM 934 N N . LEU A 1 118 ? 10.086 33.812 6.375 1 93.56 118 LEU A N 1
ATOM 935 C CA . LEU A 1 118 ? 10.406 35.25 6.465 1 93.56 118 LEU A CA 1
ATOM 936 C C . LEU A 1 118 ? 11.648 35.469 7.32 1 93.56 118 LEU A C 1
ATOM 938 O O . LEU A 1 118 ? 12.539 36.219 6.934 1 93.56 118 LEU A O 1
ATOM 942 N N . VAL A 1 119 ? 11.727 34.781 8.406 1 93.75 119 VAL A N 1
ATOM 943 C CA . VAL A 1 119 ? 12.805 35 9.375 1 93.75 119 VAL A CA 1
ATOM 944 C C . VAL A 1 119 ? 14.109 34.406 8.812 1 93.75 119 VAL A C 1
ATOM 946 O O . VAL A 1 119 ? 15.164 35.031 8.961 1 93.75 119 VAL A O 1
ATOM 949 N N . PHE A 1 120 ? 14.023 33.281 8.141 1 92.5 120 PHE A N 1
ATOM 950 C CA . PHE A 1 120 ? 15.242 32.594 7.727 1 92.5 120 PHE A CA 1
ATOM 951 C C . PHE A 1 120 ? 15.461 32.75 6.227 1 92.5 120 PHE A C 1
ATOM 953 O O . PHE A 1 120 ? 16.406 32.188 5.672 1 92.5 120 PHE A O 1
ATOM 960 N N . TRP A 1 121 ? 14.617 33.406 5.516 1 91.38 121 TRP A N 1
ATOM 961 C CA . TRP A 1 121 ? 14.727 33.688 4.086 1 91.38 121 TRP A CA 1
ATOM 962 C C . TRP A 1 121 ? 14.852 32.375 3.285 1 91.38 121 TRP A C 1
ATOM 964 O O . TRP A 1 121 ? 15.789 32.219 2.508 1 91.38 121 TRP A O 1
ATOM 974 N N . THR A 1 122 ? 13.898 31.484 3.588 1 87.62 122 THR A N 1
ATOM 975 C CA . THR A 1 122 ? 13.773 30.219 2.863 1 87.62 122 THR A CA 1
ATOM 976 C C . THR A 1 122 ? 12.398 30.094 2.221 1 87.62 122 THR A C 1
ATOM 978 O O . THR A 1 122 ? 11.492 30.875 2.525 1 87.62 122 THR A O 1
ATOM 981 N N . PHE A 1 123 ? 12.312 29.312 1.169 1 88.12 123 PHE A N 1
ATOM 982 C CA . PHE A 1 123 ? 11.016 29.062 0.543 1 88.12 123 PHE A CA 1
ATOM 983 C C . PHE A 1 123 ? 10.969 27.672 -0.073 1 88.12 123 PHE A C 1
ATOM 985 O O . PHE A 1 123 ? 11.805 27.328 -0.909 1 88.12 123 PHE A O 1
ATOM 992 N N . ASP A 1 124 ? 10.031 26.938 0.384 1 86.38 124 ASP A N 1
ATOM 993 C CA . ASP A 1 124 ? 9.727 25.625 -0.194 1 86.38 124 ASP A CA 1
ATOM 994 C C . ASP A 1 124 ? 8.336 25.609 -0.816 1 86.38 124 ASP A C 1
ATOM 996 O O . ASP A 1 124 ? 7.332 25.531 -0.104 1 86.38 124 ASP A O 1
ATOM 1000 N N . ALA A 1 125 ? 8.297 25.578 -2.148 1 86.75 125 ALA A N 1
ATOM 1001 C CA . ALA A 1 125 ? 7.035 25.703 -2.873 1 86.75 125 ALA A CA 1
ATOM 1002 C C . ALA A 1 125 ? 6.156 24.484 -2.658 1 86.75 125 ALA A C 1
ATOM 1004 O O . ALA A 1 125 ? 4.934 24.594 -2.549 1 86.75 125 ALA A O 1
ATOM 1005 N N . PHE A 1 126 ? 6.707 23.266 -2.588 1 86.38 126 PHE A N 1
ATOM 1006 C CA . PHE A 1 126 ? 5.941 22.031 -2.396 1 86.38 126 PHE A CA 1
ATOM 1007 C C . PHE A 1 126 ? 5.273 22.016 -1.027 1 86.38 126 PHE A C 1
ATOM 1009 O O . PHE A 1 126 ? 4.086 21.719 -0.915 1 86.38 126 PHE A O 1
ATOM 1016 N N . LEU A 1 127 ? 6.059 22.406 -0.097 1 89.5 127 LEU A N 1
ATOM 1017 C CA . LEU A 1 127 ? 5.539 22.422 1.267 1 89.5 127 LEU A CA 1
ATOM 1018 C C . LEU A 1 127 ? 4.465 23.5 1.427 1 89.5 127 LEU A C 1
ATOM 1020 O O . LEU A 1 127 ? 3.428 23.25 2.045 1 89.5 127 LEU A O 1
ATOM 1024 N N . ALA A 1 128 ? 4.711 24.656 0.868 1 91.69 128 ALA A N 1
ATOM 1025 C CA . ALA A 1 128 ? 3.756 25.766 0.955 1 91.69 128 ALA A CA 1
ATOM 1026 C C . ALA A 1 128 ? 2.438 25.406 0.277 1 91.69 128 ALA A C 1
ATOM 1028 O O . ALA A 1 128 ? 1.361 25.656 0.825 1 91.69 128 ALA A O 1
ATOM 1029 N N . THR A 1 129 ? 2.533 24.828 -0.887 1 91.94 129 THR A N 1
ATOM 1030 C CA . THR A 1 129 ? 1.339 24.406 -1.615 1 91.94 129 THR A CA 1
ATOM 1031 C C . THR A 1 129 ? 0.573 23.344 -0.836 1 91.94 129 THR A C 1
ATOM 1033 O O . THR A 1 129 ? -0.646 23.438 -0.682 1 91.94 129 THR A O 1
ATOM 1036 N N . HIS A 1 130 ? 1.274 22.406 -0.381 1 94.25 130 HIS A N 1
ATOM 1037 C CA . HIS A 1 130 ? 0.67 21.328 0.391 1 94.25 130 HIS A CA 1
ATOM 1038 C C . HIS A 1 130 ? -0.072 21.859 1.608 1 94.25 130 HIS A C 1
ATOM 1040 O O . HIS A 1 130 ? -1.225 21.5 1.852 1 94.25 130 HIS A O 1
ATOM 1046 N N . HIS A 1 131 ? 0.564 22.812 2.348 1 94.88 131 HIS A N 1
ATOM 1047 C CA . HIS A 1 131 ? -0.047 23.375 3.543 1 94.88 131 HIS A CA 1
ATOM 1048 C C . HIS A 1 131 ? -1.254 24.234 3.188 1 94.88 131 HIS A C 1
ATOM 1050 O O . HIS A 1 131 ? -2.262 24.234 3.898 1 94.88 131 HIS A O 1
ATOM 1056 N N . LEU A 1 132 ? -1.119 24.953 2.105 1 94.44 132 LEU A N 1
ATOM 1057 C CA . LEU A 1 132 ? -2.229 25.797 1.659 1 94.44 132 LEU A CA 1
ATOM 1058 C C . LEU A 1 132 ? -3.443 24.938 1.307 1 94.44 132 LEU A C 1
ATOM 1060 O O . LEU A 1 132 ? -4.559 25.234 1.737 1 94.44 132 LEU A O 1
ATOM 1064 N N . PHE A 1 133 ? -3.232 23.906 0.569 1 95.5 133 PHE A N 1
ATOM 1065 C CA . PHE A 1 133 ? -4.324 23.031 0.159 1 95.5 133 PHE A CA 1
ATOM 1066 C C . PHE A 1 133 ? -4.941 22.344 1.366 1 95.5 133 PHE A C 1
ATOM 1068 O O . PHE A 1 133 ? -6.16 22.172 1.432 1 95.5 133 PHE A O 1
ATOM 1075 N N . ALA A 1 134 ? -4.094 21.922 2.275 1 96.62 134 ALA A N 1
ATOM 1076 C CA . ALA A 1 134 ? -4.617 21.281 3.482 1 96.62 134 ALA A CA 1
ATOM 1077 C C . ALA A 1 134 ? -5.512 22.234 4.262 1 96.62 134 ALA A C 1
ATOM 1079 O O . ALA A 1 134 ? -6.629 21.891 4.641 1 96.62 134 ALA A O 1
ATOM 1080 N N . PHE A 1 135 ? -5.078 23.484 4.441 1 97.69 135 PHE A N 1
ATOM 1081 C CA . PHE A 1 135 ? -5.836 24.469 5.215 1 97.69 135 PHE A CA 1
ATOM 1082 C C . PHE A 1 135 ? -7.141 24.812 4.508 1 97.69 135 PHE A C 1
ATOM 1084 O O . PHE A 1 135 ? -8.211 24.734 5.105 1 97.69 135 PHE A O 1
ATOM 1091 N N . LEU A 1 136 ? -7.062 25.141 3.238 1 96.69 136 LEU A N 1
ATOM 1092 C CA . LEU A 1 136 ? -8.25 25.562 2.498 1 96.69 136 LEU A CA 1
ATOM 1093 C C . LEU A 1 136 ? -9.227 24.406 2.336 1 96.69 136 LEU A C 1
ATOM 1095 O O . LEU A 1 136 ? -10.445 24.609 2.338 1 96.69 136 LEU A O 1
ATOM 1099 N N . GLY A 1 137 ? -8.688 23.234 2.158 1 96.5 137 GLY A N 1
ATOM 1100 C CA . GLY A 1 137 ? -9.539 22.062 2.029 1 96.5 137 GLY A CA 1
ATOM 1101 C C . GLY A 1 137 ? -10.398 21.812 3.256 1 96.5 137 GLY A C 1
ATOM 1102 O O . GLY A 1 137 ? -11.609 21.609 3.139 1 96.5 137 GLY A O 1
ATOM 1103 N N . TYR A 1 138 ? -9.797 21.875 4.371 1 97.56 138 TYR A N 1
ATOM 1104 C CA . TYR A 1 138 ? -10.539 21.609 5.594 1 97.56 138 TYR A CA 1
ATOM 1105 C C . TYR A 1 138 ? -11.375 22.828 6 1 97.56 138 TYR A C 1
ATOM 1107 O O . TYR A 1 138 ? -12.484 22.672 6.52 1 97.56 138 TYR A O 1
ATOM 1115 N N . PHE A 1 139 ? -10.805 24 5.781 1 95.94 139 PHE A N 1
ATOM 1116 C CA . PHE A 1 139 ? -11.578 25.203 6.055 1 95.94 139 PHE A CA 1
ATOM 1117 C C . PHE A 1 139 ? -12.828 25.266 5.188 1 95.94 139 PHE A C 1
ATOM 1119 O O . PHE A 1 139 ? -13.883 25.719 5.633 1 95.94 139 PHE A O 1
ATOM 1126 N N . GLY A 1 140 ? -12.773 24.766 3.996 1 93.88 140 GLY A N 1
ATOM 1127 C CA . GLY A 1 140 ? -13.898 24.75 3.072 1 93.88 140 GLY A CA 1
ATOM 1128 C C . GLY A 1 140 ? -15.023 23.828 3.523 1 93.88 140 GLY A C 1
ATOM 1129 O O . GLY A 1 140 ? -16.188 24.062 3.182 1 93.88 140 GLY A O 1
ATOM 1130 N N . VAL A 1 141 ? -14.688 22.844 4.293 1 92.75 141 VAL A N 1
ATOM 1131 C CA . VAL A 1 141 ? -15.688 21.891 4.77 1 92.75 141 VAL A CA 1
ATOM 1132 C C . VAL A 1 141 ? -16.75 22.625 5.59 1 92.75 141 VAL A C 1
ATOM 1134 O O . VAL A 1 141 ? -17.922 22.25 5.566 1 92.75 141 VAL A O 1
ATOM 1137 N N . ILE A 1 142 ? -16.391 23.688 6.25 1 90.88 142 ILE A N 1
ATOM 1138 C CA . ILE A 1 142 ? -17.297 24.422 7.121 1 90.88 142 ILE A CA 1
ATOM 1139 C C . ILE A 1 142 ? -18.422 25.031 6.293 1 90.88 142 ILE A C 1
ATOM 1141 O O . ILE A 1 142 ? -19.562 25.141 6.762 1 90.88 142 ILE A O 1
ATOM 1145 N N . PHE A 1 143 ? -18.125 25.344 5.098 1 90.81 143 PHE A N 1
ATOM 1146 C CA . PHE A 1 143 ? -19.109 26.016 4.25 1 90.81 143 PHE A CA 1
ATOM 1147 C C . PHE A 1 143 ? -19.906 25.016 3.434 1 90.81 143 PHE A C 1
ATOM 1149 O O . PHE A 1 143 ? -20.922 25.359 2.832 1 90.81 143 PHE A O 1
ATOM 1156 N N . CYS A 1 144 ? -19.391 23.828 3.379 1 90.56 144 CYS A N 1
ATOM 1157 C CA . CYS A 1 144 ? -20.094 22.766 2.666 1 90.56 144 CYS A CA 1
ATOM 1158 C C . CYS A 1 144 ? -20.906 21.906 3.629 1 90.56 144 CYS A C 1
ATOM 1160 O O . CYS A 1 144 ? -20.562 20.75 3.875 1 90.56 144 CYS A O 1
ATOM 1162 N N . THR A 1 145 ? -22.016 22.312 4 1 85.69 145 THR A N 1
ATOM 1163 C CA . THR A 1 145 ? -22.797 21.734 5.086 1 85.69 145 THR A CA 1
ATOM 1164 C C . THR A 1 145 ? -23.375 20.375 4.68 1 85.69 145 THR A C 1
ATOM 1166 O O . THR A 1 145 ? -23.734 19.562 5.535 1 85.69 145 THR A O 1
ATOM 1169 N N . THR A 1 146 ? -23.438 20.078 3.441 1 90.81 146 THR A N 1
ATOM 1170 C CA . THR A 1 146 ? -24.031 18.812 2.984 1 90.81 146 THR A CA 1
ATOM 1171 C C . THR A 1 146 ? -22.938 17.766 2.74 1 90.81 146 THR A C 1
ATOM 1173 O O . THR A 1 146 ? -23.25 16.594 2.516 1 90.81 146 THR A O 1
ATOM 1176 N N . ALA A 1 147 ? -21.75 18.234 2.793 1 92.5 147 ALA A N 1
ATOM 1177 C CA . ALA A 1 147 ? -20.641 17.297 2.564 1 92.5 147 ALA A CA 1
ATOM 1178 C C . ALA A 1 147 ? -20.453 16.359 3.758 1 92.5 147 ALA A C 1
ATOM 1180 O O . ALA A 1 147 ? -20.547 16.797 4.91 1 92.5 147 ALA A O 1
ATOM 1181 N N . GLY A 1 148 ? -20.25 15.109 3.465 1 95.44 148 GLY A N 1
ATOM 1182 C CA . GLY A 1 148 ? -19.984 14.141 4.516 1 95.44 148 GLY A CA 1
ATOM 1183 C C . GLY A 1 148 ? -18.547 14.211 5.027 1 95.44 148 GLY A C 1
ATOM 1184 O O . GLY A 1 148 ? -17.734 14.984 4.516 1 95.44 148 GLY A O 1
ATOM 1185 N N . HIS A 1 149 ? -18.312 13.414 6.074 1 97.38 149 HIS A N 1
ATOM 1186 C CA . HIS A 1 149 ? -17.047 13.547 6.781 1 97.38 149 HIS A CA 1
ATOM 1187 C C . HIS A 1 149 ? -16.094 12.406 6.414 1 97.38 149 HIS A C 1
ATOM 1189 O O . HIS A 1 149 ? -14.922 12.438 6.785 1 97.38 149 HIS A O 1
ATOM 1195 N N . TYR A 1 150 ? -16.562 11.406 5.703 1 98.06 150 TYR A N 1
ATOM 1196 C CA . TYR A 1 150 ? -15.734 10.25 5.391 1 98.06 150 TYR A CA 1
ATOM 1197 C C . TYR A 1 150 ? -14.492 10.664 4.609 1 98.06 150 TYR A C 1
ATOM 1199 O O . TYR A 1 150 ? -13.367 10.312 4.98 1 98.06 150 TYR A O 1
ATOM 1207 N N . LEU A 1 151 ? -14.641 11.43 3.539 1 97.88 151 LEU A N 1
ATOM 1208 C CA . LEU A 1 151 ? -13.531 11.836 2.686 1 97.88 151 LEU A CA 1
ATOM 1209 C C . LEU A 1 151 ? -12.531 12.688 3.465 1 97.88 151 LEU A C 1
ATOM 1211 O O . LEU A 1 151 ? -11.32 12.523 3.314 1 97.88 151 LEU A O 1
ATOM 1215 N N . ALA A 1 152 ? -13.023 13.555 4.281 1 97.81 152 ALA A N 1
ATOM 1216 C CA . ALA A 1 152 ? -12.148 14.414 5.082 1 97.81 152 ALA A CA 1
ATOM 1217 C C . ALA A 1 152 ? -11.312 13.578 6.055 1 97.81 152 ALA A C 1
ATOM 1219 O O . ALA A 1 152 ? -10.109 13.805 6.195 1 97.81 152 ALA A O 1
ATOM 1220 N N . MET A 1 153 ? -11.938 12.609 6.719 1 98.38 153 MET A N 1
ATOM 1221 C CA . MET A 1 153 ? -11.234 11.789 7.703 1 98.38 153 MET A CA 1
ATOM 1222 C C . MET A 1 153 ? -10.203 10.891 7.027 1 98.38 153 MET A C 1
ATOM 1224 O O . MET A 1 153 ? -9.078 10.758 7.512 1 98.38 153 MET A O 1
ATOM 1228 N N . VAL A 1 154 ? -10.586 10.289 5.914 1 98.19 154 VAL A N 1
ATOM 1229 C CA . VAL A 1 154 ? -9.664 9.414 5.207 1 98.19 154 VAL A CA 1
ATOM 1230 C C . VAL A 1 154 ? -8.508 10.227 4.629 1 98.19 154 VAL A C 1
ATOM 1232 O O . VAL A 1 154 ? -7.367 9.758 4.586 1 98.19 154 VAL A O 1
ATOM 1235 N N . THR A 1 155 ? -8.773 11.438 4.191 1 98.25 155 THR A N 1
ATOM 1236 C CA . THR A 1 155 ? -7.707 12.312 3.725 1 98.25 155 THR A CA 1
ATOM 1237 C C . THR A 1 155 ? -6.73 12.633 4.855 1 98.25 155 THR A C 1
ATOM 1239 O O . THR A 1 155 ? -5.52 12.703 4.633 1 98.25 155 THR A O 1
ATOM 1242 N N . LEU A 1 156 ? -7.25 12.828 6.055 1 98.38 156 LEU A N 1
ATOM 1243 C CA . LEU A 1 156 ? -6.371 13.039 7.199 1 98.38 156 LEU A CA 1
ATOM 1244 C C . LEU A 1 156 ? -5.418 11.859 7.375 1 98.38 156 LEU A C 1
ATOM 1246 O O . LEU A 1 156 ? -4.277 12.039 7.812 1 98.38 156 LEU A O 1
ATOM 1250 N N . LEU A 1 157 ? -5.883 10.695 7.031 1 98.44 157 LEU A N 1
ATOM 1251 C CA . LEU A 1 157 ? -5.086 9.484 7.184 1 98.44 157 LEU A CA 1
ATOM 1252 C C . LEU A 1 157 ? -3.854 9.531 6.289 1 98.44 157 LEU A C 1
ATOM 1254 O O . LEU A 1 157 ? -2.898 8.781 6.5 1 98.44 157 LEU A O 1
ATOM 1258 N N . LEU A 1 158 ? -3.814 10.406 5.32 1 98.19 158 LEU A N 1
ATOM 1259 C CA . LEU A 1 158 ? -2.635 10.586 4.48 1 98.19 158 LEU A CA 1
ATOM 1260 C C . LEU A 1 158 ? -1.456 11.094 5.305 1 98.19 158 LEU A C 1
ATOM 1262 O O . LEU A 1 158 ? -0.308 11.031 4.859 1 98.19 158 LEU A O 1
ATOM 1266 N N . GLU A 1 159 ? -1.687 11.531 6.492 1 98.06 159 GLU A N 1
ATOM 1267 C CA . GLU A 1 159 ? -0.629 11.984 7.395 1 98.06 159 GLU A CA 1
ATOM 1268 C C . GLU A 1 159 ? 0.025 10.805 8.109 1 98.06 159 GLU A C 1
ATOM 1270 O O . GLU A 1 159 ? 0.872 11 8.984 1 98.06 159 GLU A O 1
ATOM 1275 N N . MET A 1 160 ? -0.284 9.633 7.707 1 97.94 160 MET A N 1
ATOM 1276 C CA . MET A 1 160 ? 0.171 8.445 8.43 1 97.94 160 MET A CA 1
ATOM 1277 C C . MET A 1 160 ? 1.688 8.32 8.359 1 97.94 160 MET A C 1
ATOM 1279 O O . MET A 1 160 ? 2.305 7.707 9.234 1 97.94 160 MET A O 1
ATOM 1283 N N . SER A 1 161 ? 2.375 8.836 7.344 1 98.25 161 SER A N 1
ATOM 1284 C CA . SER A 1 161 ? 3.828 8.758 7.223 1 98.25 161 SER A CA 1
ATOM 1285 C C . SER A 1 161 ? 4.512 9.812 8.094 1 98.25 161 SER A C 1
ATOM 1287 O O . SER A 1 161 ? 5.703 9.703 8.383 1 98.25 161 SER A O 1
ATOM 1289 N N . THR A 1 162 ? 3.793 10.852 8.516 1 98.12 162 THR A N 1
ATOM 1290 C CA . THR A 1 162 ? 4.355 12.047 9.117 1 98.12 162 THR A CA 1
ATOM 1291 C C . THR A 1 162 ? 5.055 11.719 10.438 1 98.12 162 THR A C 1
ATOM 1293 O O . THR A 1 162 ? 6.199 12.117 10.656 1 98.12 162 THR A O 1
ATOM 1296 N N . PRO A 1 163 ? 4.414 10.953 11.328 1 98.38 163 PRO A N 1
ATOM 1297 C CA . PRO A 1 163 ? 5.133 10.641 12.562 1 98.38 163 PRO A CA 1
ATOM 1298 C C . PRO A 1 163 ? 6.48 9.969 12.305 1 98.38 163 PRO A C 1
ATOM 1300 O O . PRO A 1 163 ? 7.465 10.281 12.977 1 98.38 163 PRO A O 1
ATOM 1303 N N . PHE A 1 164 ? 6.551 9.164 11.336 1 98.38 164 PHE A N 1
ATOM 1304 C CA . PHE A 1 164 ? 7.77 8.414 11.055 1 98.38 164 PHE A CA 1
ATOM 1305 C C . PHE A 1 164 ? 8.805 9.297 10.367 1 98.38 164 PHE A C 1
ATOM 1307 O O . PHE A 1 164 ? 10.008 9.148 10.594 1 98.38 164 PHE A O 1
ATOM 1314 N N . THR A 1 165 ? 8.336 10.156 9.5 1 97.44 165 THR A N 1
ATOM 1315 C CA . THR A 1 165 ? 9.242 11.109 8.867 1 97.44 165 THR A CA 1
ATOM 1316 C C . THR A 1 165 ? 9.867 12.031 9.906 1 97.44 165 THR A C 1
ATOM 1318 O O . THR A 1 165 ? 11.062 12.336 9.836 1 97.44 165 THR A O 1
ATOM 1321 N N . CYS A 1 166 ? 9.062 12.477 10.836 1 97.62 166 CYS A N 1
ATOM 1322 C CA . CYS A 1 166 ? 9.547 13.359 11.891 1 97.62 166 CYS A CA 1
ATOM 1323 C C . CYS A 1 166 ? 10.57 12.648 12.773 1 97.62 166 CYS A C 1
ATOM 1325 O O . CYS A 1 166 ? 11.641 13.188 13.055 1 97.62 166 CYS A O 1
ATOM 1327 N N . VAL A 1 167 ? 10.273 11.438 13.164 1 97.25 167 VAL A N 1
ATOM 1328 C CA . VAL A 1 167 ? 11.195 10.641 13.969 1 97.25 167 VAL A CA 1
ATOM 1329 C C . VAL A 1 167 ? 12.484 10.398 13.188 1 97.25 167 VAL A C 1
ATOM 1331 O O . VAL A 1 167 ? 13.578 10.484 13.75 1 97.25 167 VAL A O 1
ATOM 1334 N N . SER A 1 168 ? 12.352 10.102 11.922 1 96.69 168 SER A N 1
ATOM 1335 C CA . SER A 1 168 ? 13.508 9.883 11.062 1 96.69 168 SER A CA 1
ATOM 1336 C C . SER A 1 168 ? 14.461 11.07 11.094 1 96.69 168 SER A C 1
ATOM 1338 O O . SER A 1 168 ? 15.664 10.906 11.328 1 96.69 168 SER A O 1
ATOM 1340 N N . TRP A 1 169 ? 13.953 12.227 10.93 1 95.31 169 TRP A N 1
ATOM 1341 C CA . TRP A 1 169 ? 14.781 13.43 10.875 1 95.31 169 TRP A CA 1
ATOM 1342 C C . TRP A 1 169 ? 15.422 13.719 12.227 1 95.31 169 TRP A C 1
ATOM 1344 O O . TRP A 1 169 ? 16.609 14.031 12.305 1 95.31 169 TRP A O 1
ATOM 1354 N N . MET A 1 170 ? 14.633 13.594 13.273 1 95.38 170 MET A N 1
ATOM 1355 C CA . MET A 1 170 ? 15.133 13.891 14.609 1 95.38 170 MET A CA 1
ATOM 1356 C C . MET A 1 170 ? 16.25 12.922 15 1 95.38 170 MET A C 1
ATOM 1358 O O . MET A 1 170 ? 17.266 13.336 15.547 1 95.38 170 MET A O 1
ATOM 1362 N N . LEU A 1 171 ? 16.062 11.664 14.68 1 95 171 LEU A N 1
ATOM 1363 C CA . LEU A 1 171 ? 17.094 10.68 14.992 1 95 171 LEU A CA 1
ATOM 1364 C C . LEU A 1 171 ? 18.328 10.875 14.117 1 95 171 LEU A C 1
ATOM 1366 O O . LEU A 1 171 ? 19.453 10.633 14.555 1 95 171 LEU A O 1
ATOM 1370 N N . LEU A 1 172 ? 18.094 11.25 12.914 1 93.75 172 LEU A N 1
ATOM 1371 C CA . LEU A 1 172 ? 19.203 11.578 12.039 1 93.75 172 LEU A CA 1
ATOM 1372 C C . LEU A 1 172 ? 20.047 12.711 12.625 1 93.75 172 LEU A C 1
ATOM 1374 O O . LEU A 1 172 ? 21.266 12.625 12.672 1 93.75 172 LEU A O 1
ATOM 1378 N N . LYS A 1 173 ? 19.391 13.75 13.133 1 92.75 173 LYS A N 1
ATOM 1379 C CA . LYS A 1 173 ? 20.078 14.891 13.727 1 92.75 173 LYS A CA 1
ATOM 1380 C C . LYS A 1 173 ? 20.781 14.508 15.023 1 92.75 173 LYS A C 1
ATOM 1382 O O . LYS A 1 173 ? 21.812 15.078 15.383 1 92.75 173 LYS A O 1
ATOM 1387 N N . ALA A 1 174 ? 20.25 13.523 15.688 1 92.94 174 ALA A N 1
ATOM 1388 C CA . ALA A 1 174 ? 20.828 13.039 16.938 1 92.94 174 ALA A CA 1
ATOM 1389 C C . ALA A 1 174 ? 22 12.102 16.656 1 92.94 174 ALA A C 1
ATOM 1391 O O . ALA A 1 174 ? 22.656 11.617 17.594 1 92.94 174 ALA A O 1
ATOM 1392 N N . GLY A 1 175 ? 22.234 11.734 15.391 1 92 175 GLY A N 1
ATOM 1393 C CA . GLY A 1 175 ? 23.344 10.867 15.031 1 92 175 GLY A CA 1
ATOM 1394 C C . GLY A 1 175 ? 23.016 9.391 15.156 1 92 175 GLY A C 1
ATOM 1395 O O . GLY A 1 175 ? 23.906 8.562 15.359 1 92 175 GLY A O 1
ATOM 1396 N N . TRP A 1 176 ? 21.734 9.07 15.094 1 93.81 176 TRP A N 1
ATOM 1397 C CA . TRP A 1 176 ? 21.312 7.695 15.352 1 93.81 176 TRP A CA 1
ATOM 1398 C C . TRP A 1 176 ? 20.984 6.977 14.047 1 93.81 176 TRP A C 1
ATOM 1400 O O . TRP A 1 176 ? 20.328 5.934 14.055 1 93.81 176 TRP A O 1
ATOM 1410 N N . SER A 1 177 ? 21.453 7.395 12.914 1 92.06 177 SER A N 1
ATOM 1411 C CA . SER A 1 177 ? 21.094 6.812 11.625 1 92.06 177 SER A CA 1
ATOM 1412 C C . SER A 1 177 ? 21.703 5.426 11.453 1 92.06 177 SER A C 1
ATOM 1414 O O . SER A 1 177 ? 21.281 4.656 10.594 1 92.06 177 SER A O 1
ATOM 1416 N N . HIS A 1 178 ? 22.703 5.074 12.258 1 91.94 178 HIS A N 1
ATOM 1417 C CA . HIS A 1 178 ? 23.359 3.779 12.148 1 91.94 178 HIS A CA 1
ATOM 1418 C C . HIS A 1 178 ? 22.656 2.723 12.984 1 91.94 178 HIS A C 1
ATOM 1420 O O . HIS A 1 178 ? 22.953 1.531 12.875 1 91.94 178 HIS A O 1
ATOM 1426 N N . THR A 1 179 ? 21.781 3.158 13.812 1 94.62 179 THR A N 1
ATOM 1427 C CA . THR A 1 179 ? 21.125 2.244 14.742 1 94.62 179 THR A CA 1
ATOM 1428 C C . THR A 1 179 ? 20.047 1.437 14.031 1 94.62 179 THR A C 1
ATOM 1430 O O . THR A 1 179 ? 19.5 1.88 13.016 1 94.62 179 THR A O 1
ATOM 1433 N N . LEU A 1 180 ? 19.734 0.296 14.547 1 94.69 180 LEU A N 1
ATOM 1434 C CA . LEU A 1 180 ? 18.656 -0.536 14.031 1 94.69 180 LEU A CA 1
ATOM 1435 C C . LEU A 1 180 ? 17.312 0.154 14.203 1 94.69 180 LEU A C 1
ATOM 1437 O O . LEU A 1 180 ? 16.406 -0.017 13.383 1 94.69 180 LEU A O 1
ATOM 1441 N N . PHE A 1 181 ? 17.234 0.936 15.258 1 96.25 181 PHE A N 1
ATOM 1442 C CA . PHE A 1 181 ? 15.992 1.645 15.523 1 96.25 181 PHE A CA 1
ATOM 1443 C C . PHE A 1 181 ? 15.672 2.627 14.406 1 96.25 181 PHE A C 1
ATOM 1445 O O . PHE A 1 181 ? 14.539 2.695 13.938 1 96.25 181 PHE A O 1
ATOM 1452 N N . TRP A 1 182 ? 16.641 3.357 13.953 1 96.06 182 TRP A N 1
ATOM 1453 C CA . TRP A 1 182 ? 16.438 4.301 12.859 1 96.06 182 TRP A CA 1
ATOM 1454 C C . TRP A 1 182 ? 16.109 3.572 11.562 1 96.06 182 TRP A C 1
ATOM 1456 O O . TRP A 1 182 ? 15.211 3.988 10.82 1 96.06 182 TRP A O 1
ATOM 1466 N N . LYS A 1 183 ? 16.75 2.49 11.344 1 94.06 183 LYS A N 1
ATOM 1467 C CA . LYS A 1 183 ? 16.5 1.72 10.133 1 94.06 183 LYS A CA 1
ATOM 1468 C C . LYS A 1 183 ? 15.094 1.143 10.125 1 94.06 183 LYS A C 1
ATOM 1470 O O . LYS A 1 183 ? 14.406 1.167 9.102 1 94.06 183 LYS A O 1
ATOM 1475 N N . ALA A 1 184 ? 14.703 0.621 11.25 1 95.62 184 ALA A N 1
ATOM 1476 C CA . ALA A 1 184 ? 13.336 0.109 11.359 1 95.62 184 ALA A CA 1
ATOM 1477 C C . ALA A 1 184 ? 12.312 1.213 11.109 1 95.62 184 ALA A C 1
ATOM 1479 O O . ALA A 1 184 ? 11.32 1 10.414 1 95.62 184 ALA A O 1
ATOM 1480 N N . ASN A 1 185 ? 12.594 2.379 11.672 1 97.44 185 ASN A N 1
ATOM 1481 C CA . ASN A 1 185 ? 11.711 3.52 11.43 1 97.44 185 ASN A CA 1
ATOM 1482 C C . ASN A 1 185 ? 11.664 3.893 9.953 1 97.44 185 ASN A C 1
ATOM 1484 O O . ASN A 1 185 ? 10.609 4.246 9.43 1 97.44 185 ASN A O 1
ATOM 1488 N N . GLN A 1 186 ? 12.812 3.771 9.312 1 96.06 186 GLN A N 1
ATOM 1489 C CA . GLN A 1 186 ? 12.883 4.102 7.891 1 96.06 186 GLN A CA 1
ATOM 1490 C C . GLN A 1 186 ? 12.031 3.143 7.062 1 96.06 186 GLN A C 1
ATOM 1492 O O . GLN A 1 186 ? 11.30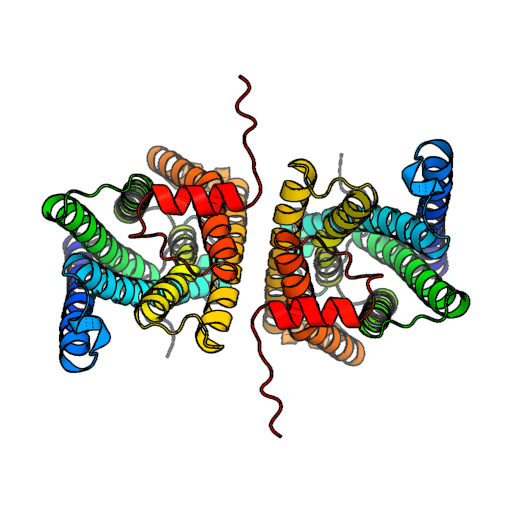5 3.57 6.16 1 96.06 186 GLN A O 1
ATOM 1497 N N . TRP A 1 187 ? 12.117 1.903 7.352 1 95.56 187 TRP A N 1
ATOM 1498 C CA . TRP A 1 187 ? 11.328 0.909 6.625 1 95.56 187 TRP A CA 1
ATOM 1499 C C . TRP A 1 187 ? 9.836 1.135 6.836 1 95.56 187 TRP A C 1
ATOM 1501 O O . TRP A 1 187 ? 9.055 1.061 5.887 1 95.56 187 TRP A O 1
ATOM 1511 N N . LEU A 1 188 ? 9.484 1.417 8.078 1 97 188 LEU A N 1
ATOM 1512 C CA . LEU A 1 188 ? 8.086 1.692 8.375 1 97 188 LEU A CA 1
ATOM 1513 C C . LEU A 1 188 ? 7.621 2.959 7.664 1 97 188 LEU A C 1
ATOM 1515 O O . LEU A 1 188 ? 6.508 3.008 7.133 1 97 188 LEU A O 1
ATOM 1519 N N . MET A 1 189 ? 8.461 3.943 7.707 1 97.75 189 MET A N 1
ATOM 1520 C CA . MET A 1 189 ? 8.164 5.207 7.039 1 97.75 189 MET A CA 1
ATOM 1521 C C . MET A 1 189 ? 7.898 4.988 5.551 1 97.75 189 MET A C 1
ATOM 1523 O O . MET A 1 189 ? 6.887 5.453 5.023 1 97.75 189 MET A O 1
ATOM 1527 N N . ILE A 1 190 ? 8.75 4.246 4.918 1 96.38 190 ILE A N 1
ATOM 1528 C CA . ILE A 1 190 ? 8.602 3.967 3.492 1 96.38 190 ILE A CA 1
ATOM 1529 C C . ILE A 1 190 ? 7.305 3.201 3.242 1 96.38 190 ILE A C 1
ATOM 1531 O O . ILE A 1 190 ? 6.566 3.51 2.305 1 96.38 190 ILE A O 1
ATOM 1535 N N . HIS A 1 191 ? 7.086 2.264 4.043 1 97.62 191 HIS A N 1
ATOM 1536 C CA . HIS A 1 191 ? 5.844 1.513 3.91 1 97.62 191 HIS A CA 1
ATOM 1537 C C . HIS A 1 191 ? 4.629 2.424 4.059 1 97.62 191 HIS A C 1
ATOM 1539 O O . HIS A 1 191 ? 3.654 2.289 3.314 1 97.62 191 HIS A O 1
ATOM 1545 N N . MET A 1 192 ? 4.648 3.34 5.016 1 98.31 192 MET A N 1
ATOM 1546 C CA . MET A 1 192 ? 3.531 4.262 5.211 1 98.31 192 MET A CA 1
ATOM 1547 C C . MET A 1 192 ? 3.348 5.156 3.988 1 98.31 192 MET A C 1
ATOM 1549 O O . MET A 1 192 ? 2.221 5.523 3.646 1 98.31 192 MET A O 1
ATOM 1553 N N . PHE A 1 193 ? 4.406 5.516 3.391 1 98.06 193 PHE A N 1
ATOM 1554 C CA . PHE A 1 193 ? 4.297 6.316 2.178 1 98.06 193 PHE A CA 1
ATOM 1555 C C . PHE A 1 193 ? 3.561 5.547 1.086 1 98.06 193 PHE A C 1
ATOM 1557 O O . PHE A 1 193 ? 2.742 6.117 0.362 1 98.06 193 PHE A O 1
ATOM 1564 N N . HIS A 1 194 ? 3.854 4.32 0.934 1 97.88 194 HIS A N 1
ATOM 1565 C CA . HIS A 1 194 ? 3.137 3.506 -0.043 1 97.88 194 HIS A CA 1
ATOM 1566 C C . HIS A 1 194 ? 1.681 3.311 0.365 1 97.88 194 HIS A C 1
ATOM 1568 O O . HIS A 1 194 ? 0.791 3.287 -0.489 1 97.88 194 HIS A O 1
ATOM 1574 N N . CYS A 1 195 ? 1.466 3.125 1.626 1 97.75 195 CYS A N 1
ATOM 1575 C CA . CYS A 1 195 ? 0.099 3 2.117 1 97.75 195 CYS A CA 1
ATOM 1576 C C . CYS A 1 195 ? -0.723 4.234 1.765 1 97.75 195 CYS A C 1
ATOM 1578 O O . CYS A 1 195 ? -1.883 4.117 1.363 1 97.75 195 CYS A O 1
ATOM 1580 N N . ARG A 1 196 ? -0.17 5.355 1.986 1 97 196 ARG A N 1
ATOM 1581 C CA . ARG A 1 196 ? -0.938 6.562 1.689 1 97 196 ARG A CA 1
ATOM 1582 C C . ARG A 1 196 ? -1.2 6.688 0.193 1 97 196 ARG A C 1
ATOM 1584 O O . ARG A 1 196 ? -2.225 7.234 -0.219 1 97 196 ARG A O 1
ATOM 1591 N N . MET A 1 197 ? -0.316 6.129 -0.664 1 97.88 197 MET A N 1
ATOM 1592 C CA . MET A 1 197 ? -0.62 6.086 -2.092 1 97.88 197 MET A CA 1
ATOM 1593 C C . MET A 1 197 ? -1.839 5.207 -2.361 1 97.88 197 MET A C 1
ATOM 1595 O O . MET A 1 197 ? -2.729 5.594 -3.123 1 97.88 197 MET A O 1
ATOM 1599 N N . VAL A 1 198 ? -1.825 4.105 -1.771 1 97.81 198 VAL A N 1
ATOM 1600 C CA . VAL A 1 198 ? -2.975 3.217 -1.918 1 97.81 198 VAL A CA 1
ATOM 1601 C C . VAL A 1 198 ? -4.242 3.93 -1.447 1 97.81 198 VAL A C 1
ATOM 1603 O O . VAL A 1 198 ? -5.305 3.781 -2.053 1 97.81 198 VAL A O 1
ATOM 1606 N N . LEU A 1 199 ? -4.082 4.656 -0.401 1 98.06 199 LEU A N 1
ATOM 1607 C CA . LEU A 1 199 ? -5.215 5.406 0.131 1 98.06 199 LEU A CA 1
ATOM 1608 C C . LEU A 1 199 ? -5.727 6.414 -0.891 1 98.06 199 LEU A C 1
ATOM 1610 O O . LEU A 1 199 ? -6.934 6.645 -0.992 1 98.06 199 LEU A O 1
ATOM 1614 N N . THR A 1 200 ? -4.836 7.078 -1.607 1 98.44 200 THR A N 1
ATOM 1615 C CA . THR A 1 200 ? -5.289 8.016 -2.633 1 98.44 200 THR A CA 1
ATOM 1616 C C . THR A 1 200 ? -6.055 7.281 -3.732 1 98.44 200 THR A C 1
ATOM 1618 O O . THR A 1 200 ? -7.016 7.82 -4.285 1 98.44 200 THR A O 1
ATOM 1621 N N . TYR A 1 201 ? -5.609 6.027 -4.09 1 97.88 201 TYR A N 1
ATOM 1622 C CA . TYR A 1 201 ? -6.383 5.242 -5.043 1 97.88 201 TYR A CA 1
ATOM 1623 C C . TYR A 1 201 ? -7.797 4.996 -4.527 1 97.88 201 TYR A C 1
ATOM 1625 O O . TYR A 1 201 ? -8.766 5.078 -5.285 1 97.88 201 TYR A O 1
ATOM 1633 N N . HIS A 1 202 ? -7.832 4.715 -3.279 1 97.19 202 HIS A N 1
ATOM 1634 C CA . HIS A 1 202 ? -9.133 4.488 -2.66 1 97.19 202 HIS A CA 1
ATOM 1635 C C . HIS A 1 202 ? -10 5.738 -2.736 1 97.19 202 HIS A C 1
ATOM 1637 O O . HIS A 1 202 ? -11.188 5.656 -3.055 1 97.19 202 HIS A O 1
ATOM 1643 N N . LEU A 1 203 ? -9.438 6.871 -2.443 1 98.31 203 LEU A N 1
ATOM 1644 C CA . LEU A 1 203 ? -10.18 8.125 -2.512 1 98.31 203 LEU A CA 1
ATOM 1645 C C . LEU A 1 203 ? -10.695 8.375 -3.928 1 98.31 203 LEU A C 1
ATOM 1647 O O . LEU A 1 203 ? -11.844 8.766 -4.117 1 98.31 203 LEU A O 1
ATOM 1651 N N . TRP A 1 204 ? -9.828 8.148 -4.926 1 98.31 204 TRP A N 1
ATOM 1652 C CA . TRP A 1 204 ? -10.266 8.266 -6.312 1 98.31 204 TRP A CA 1
ATOM 1653 C C . TRP A 1 204 ? -11.453 7.344 -6.586 1 98.31 204 TRP A C 1
ATOM 1655 O O . TRP A 1 204 ? -12.445 7.758 -7.199 1 98.31 204 TRP A O 1
ATOM 1665 N N . TRP A 1 205 ? -11.336 6.137 -6.125 1 96.75 205 TRP A N 1
ATOM 1666 C CA . TRP A 1 205 ? -12.398 5.156 -6.355 1 96.75 205 TRP A CA 1
ATOM 1667 C C . TRP A 1 205 ? -13.711 5.609 -5.727 1 96.75 205 TRP A C 1
ATOM 1669 O O . TRP A 1 205 ? -14.758 5.582 -6.375 1 96.75 205 TRP A O 1
ATOM 1679 N N . VAL A 1 206 ? -13.68 6.023 -4.496 1 96.88 206 VAL A N 1
ATOM 1680 C CA . VAL A 1 206 ? -14.875 6.441 -3.775 1 96.88 206 VAL A CA 1
ATOM 1681 C C . VAL A 1 206 ? -15.531 7.621 -4.496 1 96.88 206 VAL A C 1
ATOM 1683 O O . VAL A 1 206 ? -16.75 7.656 -4.66 1 96.88 206 VAL A O 1
ATOM 1686 N N . LEU A 1 207 ? -14.742 8.539 -4.945 1 97.88 207 LEU A N 1
ATOM 1687 C CA . LEU A 1 207 ? -15.25 9.734 -5.605 1 97.88 207 LEU A CA 1
ATOM 1688 C C . LEU A 1 207 ? -15.891 9.383 -6.945 1 97.88 207 LEU A C 1
ATOM 1690 O O . LEU A 1 207 ? -17 9.828 -7.242 1 97.88 207 LEU A O 1
ATOM 1694 N N . LEU A 1 208 ? -15.242 8.562 -7.738 1 96.94 208 LEU A N 1
ATOM 1695 C CA . LEU A 1 208 ? -15.734 8.219 -9.062 1 96.94 208 LEU A CA 1
ATOM 1696 C C . LEU A 1 208 ? -16.938 7.281 -8.969 1 96.94 208 LEU A C 1
ATOM 1698 O O . LEU A 1 208 ? -17.891 7.406 -9.742 1 96.94 208 LEU A O 1
ATOM 1702 N N . TYR A 1 209 ? -16.844 6.387 -7.984 1 94.81 209 TYR A N 1
ATOM 1703 C CA . TYR A 1 209 ? -17.938 5.441 -7.785 1 94.81 209 TYR A CA 1
ATOM 1704 C C . TYR A 1 209 ? -19.203 6.156 -7.332 1 94.81 209 TYR A C 1
ATOM 1706 O O . TYR A 1 209 ? -20.312 5.746 -7.684 1 94.81 209 TYR A O 1
ATOM 1714 N N . ASN A 1 210 ? -19.078 7.238 -6.598 1 96.56 210 ASN A N 1
ATOM 1715 C CA . ASN A 1 210 ? -20.203 7.98 -6.07 1 96.56 210 ASN A CA 1
ATOM 1716 C C . ASN A 1 210 ? -20.375 9.328 -6.777 1 96.56 210 ASN A C 1
ATOM 1718 O O . ASN A 1 210 ? -20.797 10.305 -6.16 1 96.56 210 ASN A O 1
ATOM 1722 N N . TRP A 1 211 ? -20.031 9.406 -8.031 1 97.31 211 TRP A N 1
ATOM 1723 C CA . TRP A 1 211 ? -19.953 10.664 -8.766 1 97.31 211 TRP A CA 1
ATOM 1724 C C . TRP A 1 211 ? -21.281 11.414 -8.719 1 97.31 211 TRP A C 1
ATOM 1726 O O . TRP A 1 211 ? -21.328 12.609 -8.406 1 97.31 211 TRP A O 1
ATOM 1736 N N . ASP A 1 212 ? -22.422 10.711 -8.969 1 97.31 212 ASP A N 1
ATOM 1737 C CA . ASP A 1 212 ? -23.734 11.359 -9.023 1 97.31 212 ASP A CA 1
ATOM 1738 C C . ASP A 1 212 ? -24.109 11.953 -7.668 1 97.31 212 ASP A C 1
ATOM 1740 O O . ASP A 1 212 ? -24.578 13.094 -7.594 1 97.31 212 ASP A O 1
ATOM 1744 N N . ARG A 1 213 ? -23.891 11.203 -6.688 1 96.62 213 ARG A N 1
ATOM 1745 C CA . ARG A 1 213 ? -24.188 11.688 -5.34 1 96.62 213 ARG A CA 1
ATOM 1746 C C . ARG A 1 213 ? -23.266 12.836 -4.957 1 96.62 213 ARG A C 1
ATOM 1748 O O . ARG A 1 213 ? -23.688 13.789 -4.297 1 96.62 213 ARG A O 1
ATOM 1755 N N . LEU A 1 214 ? -22.062 12.75 -5.359 1 97.31 214 LEU A N 1
ATOM 1756 C CA . LEU A 1 214 ? -21.062 13.773 -5.059 1 97.31 214 LEU A CA 1
ATOM 1757 C C . LEU A 1 214 ? -21.469 15.109 -5.672 1 97.31 214 LEU A C 1
ATOM 1759 O O . LEU A 1 214 ? -21.516 16.125 -4.977 1 97.31 214 LEU A O 1
ATOM 1763 N N . VAL A 1 215 ? -21.797 15.125 -6.898 1 97 215 VAL A N 1
ATOM 1764 C CA . VAL A 1 215 ? -22.062 16.375 -7.625 1 97 215 VAL A CA 1
ATOM 1765 C C . VAL A 1 215 ? -23.391 16.969 -7.168 1 97 215 VAL A C 1
ATOM 1767 O O . VAL A 1 215 ? -23.594 18.188 -7.27 1 97 215 VAL A O 1
ATOM 1770 N N . THR A 1 216 ? -24.266 16.156 -6.625 1 96.12 216 THR A N 1
ATOM 1771 C CA . THR A 1 216 ? -25.562 16.656 -6.172 1 96.12 216 THR A CA 1
ATOM 1772 C C . THR A 1 216 ? -25.469 17.156 -4.738 1 96.12 216 THR A C 1
ATOM 1774 O O . THR A 1 216 ? -26.25 18.031 -4.332 1 96.12 216 THR A O 1
ATOM 1777 N N . SER A 1 217 ? -24.516 16.734 -4.051 1 95.81 217 SER A N 1
ATOM 1778 C CA . SER A 1 217 ? -24.5 17.016 -2.617 1 95.81 217 SER A CA 1
ATOM 1779 C C . SER A 1 217 ? -23.422 18.016 -2.258 1 95.81 217 SER A C 1
ATOM 1781 O O . SER A 1 217 ? -23.469 18.656 -1.204 1 95.81 217 SER A O 1
ATOM 1783 N N . VAL A 1 218 ? -22.438 18.156 -3.041 1 96.06 218 VAL A N 1
ATOM 1784 C CA . VAL A 1 218 ? -21.297 19 -2.734 1 96.06 218 VAL A CA 1
ATOM 1785 C C . VAL A 1 218 ? -21.125 20.078 -3.816 1 96.06 218 VAL A C 1
ATOM 1787 O O . VAL A 1 218 ? -21.266 19.781 -5.008 1 96.06 218 VAL A O 1
ATOM 1790 N N . PRO A 1 219 ? -20.859 21.344 -3.408 1 95.62 219 PRO A N 1
ATOM 1791 C CA . PRO A 1 219 ? -20.656 22.406 -4.398 1 95.62 219 PRO A CA 1
ATOM 1792 C C . PRO A 1 219 ? -19.547 22.078 -5.387 1 95.62 219 PRO A C 1
ATOM 1794 O O . PRO A 1 219 ? -18.5 21.562 -4.992 1 95.62 219 PRO A O 1
ATOM 1797 N N . LEU A 1 220 ? -19.75 22.484 -6.594 1 95.62 220 LEU A N 1
ATOM 1798 C CA . LEU A 1 220 ? -18.828 22.156 -7.688 1 95.62 220 LEU A CA 1
ATOM 1799 C C . LEU A 1 220 ? -17.453 22.75 -7.438 1 95.62 220 LEU A C 1
ATOM 1801 O O . LEU A 1 220 ? -16.438 22.109 -7.727 1 95.62 220 LEU A O 1
ATOM 1805 N N . ALA A 1 221 ? -17.391 23.953 -6.922 1 95.69 221 ALA A N 1
ATOM 1806 C CA . ALA A 1 221 ? -16.125 24.594 -6.645 1 95.69 221 ALA A CA 1
ATOM 1807 C C . ALA A 1 221 ? -15.281 23.781 -5.668 1 95.69 221 ALA A C 1
ATOM 1809 O O . ALA A 1 221 ? -14.062 23.672 -5.824 1 95.69 221 ALA A O 1
ATOM 1810 N N . TYR A 1 222 ? -15.93 23.219 -4.719 1 96.38 222 TYR A N 1
ATOM 1811 C CA . TYR A 1 222 ? -15.227 22.406 -3.73 1 96.38 222 TYR A CA 1
ATOM 1812 C C . TYR A 1 222 ? -14.773 21.094 -4.34 1 96.38 222 TYR A C 1
ATOM 1814 O O . TYR A 1 222 ? -13.672 20.609 -4.051 1 96.38 222 TYR A O 1
ATOM 1822 N N . ILE A 1 223 ? -15.555 20.516 -5.188 1 97.31 223 ILE A N 1
ATOM 1823 C CA . ILE A 1 223 ? -15.211 19.281 -5.863 1 97.31 223 ILE A CA 1
ATOM 1824 C C . ILE A 1 223 ? -13.977 19.484 -6.734 1 97.31 223 ILE A C 1
ATOM 1826 O O . ILE A 1 223 ? -13.039 18.688 -6.691 1 97.31 223 ILE A O 1
ATOM 1830 N N . VAL A 1 224 ? -13.953 20.578 -7.492 1 97.56 224 VAL A N 1
ATOM 1831 C CA . VAL A 1 224 ? -12.82 20.875 -8.367 1 97.56 224 VAL A CA 1
ATOM 1832 C C . VAL A 1 224 ? -11.562 21.078 -7.523 1 97.56 224 VAL A C 1
ATOM 1834 O O . VAL A 1 224 ? -10.492 20.562 -7.871 1 97.56 224 VAL A O 1
ATOM 1837 N N . PHE A 1 225 ? -11.703 21.828 -6.496 1 97.12 225 PHE A N 1
ATOM 1838 C CA . PHE A 1 225 ? -10.586 22.047 -5.59 1 97.12 225 PHE A CA 1
ATOM 1839 C C . PHE A 1 225 ? -10.055 20.719 -5.055 1 97.12 225 PHE A C 1
ATOM 1841 O O . PHE A 1 225 ? -8.852 20.469 -5.074 1 97.12 225 PHE A O 1
ATOM 1848 N N . PHE A 1 226 ? -10.938 19.828 -4.598 1 97.25 226 PHE A N 1
ATOM 1849 C CA . PHE A 1 226 ? -10.562 18.547 -4.016 1 97.25 226 PHE A CA 1
ATOM 1850 C C . PHE A 1 226 ? -9.875 17.672 -5.051 1 97.25 226 PHE A C 1
ATOM 1852 O O . PHE A 1 226 ? -8.844 17.062 -4.77 1 97.25 226 PHE A O 1
ATOM 1859 N N . PHE A 1 227 ? -10.398 17.625 -6.238 1 98.06 227 PHE A N 1
ATOM 1860 C CA . PHE A 1 227 ? -9.82 16.812 -7.301 1 98.06 227 PHE A CA 1
ATOM 1861 C C . PHE A 1 227 ? -8.438 17.328 -7.68 1 98.06 227 PHE A C 1
ATOM 1863 O O . PHE A 1 227 ? -7.539 16.531 -7.973 1 98.06 227 PHE A O 1
ATOM 1870 N N . THR A 1 228 ? -8.281 18.594 -7.676 1 97.94 228 THR A N 1
ATOM 1871 C CA . THR A 1 228 ? -6.977 19.172 -7.969 1 97.94 228 THR A CA 1
ATOM 1872 C C . THR A 1 228 ? -5.961 18.781 -6.902 1 97.94 228 THR A C 1
ATOM 1874 O O . THR A 1 228 ? -4.852 18.344 -7.227 1 97.94 228 THR A O 1
ATOM 1877 N N . GLY A 1 229 ? -6.324 18.953 -5.668 1 97.31 229 GLY A N 1
ATOM 1878 C CA . GLY A 1 229 ? -5.449 18.531 -4.582 1 97.31 229 GLY A CA 1
ATOM 1879 C C . GLY A 1 229 ? -5.125 17.047 -4.613 1 97.31 229 GLY A C 1
ATOM 1880 O O . GLY A 1 229 ? -3.975 16.656 -4.41 1 97.31 229 GLY A O 1
ATOM 1881 N N . LEU A 1 230 ? -6.148 16.266 -4.863 1 98 230 LEU A N 1
ATOM 1882 C CA . LEU A 1 230 ? -5.965 14.82 -4.918 1 98 230 LEU A CA 1
ATOM 1883 C C . LEU A 1 230 ? -5.039 14.43 -6.066 1 98 230 LEU A C 1
ATOM 1885 O O . LEU A 1 230 ? -4.195 13.547 -5.914 1 98 230 LEU A O 1
ATOM 1889 N N . ALA A 1 231 ? -5.195 15.086 -7.211 1 97.94 231 ALA A N 1
ATOM 1890 C CA . ALA A 1 231 ? -4.316 14.828 -8.344 1 97.94 231 ALA A CA 1
ATOM 1891 C C . ALA A 1 231 ? -2.873 15.203 -8.016 1 97.94 231 ALA A C 1
ATOM 1893 O O . ALA A 1 231 ? -1.942 14.461 -8.344 1 97.94 231 ALA A O 1
ATOM 1894 N N . LEU A 1 232 ? -2.709 16.312 -7.379 1 96.81 232 LEU A N 1
ATOM 1895 C CA . LEU A 1 232 ? -1.374 16.766 -7.008 1 96.81 232 LEU A CA 1
ATOM 1896 C C . LEU A 1 232 ? -0.713 15.789 -6.043 1 96.81 232 LEU A C 1
ATOM 1898 O O . LEU A 1 232 ? 0.455 15.438 -6.219 1 96.81 232 LEU A O 1
ATOM 1902 N N . VAL A 1 233 ? -1.438 15.359 -5.07 1 97 233 VAL A N 1
ATOM 1903 C CA . VAL A 1 233 ? -0.886 14.445 -4.078 1 97 233 VAL A CA 1
ATOM 1904 C C . VAL A 1 233 ? -0.596 13.086 -4.723 1 97 233 VAL A C 1
ATOM 1906 O O . VAL A 1 233 ? 0.432 12.469 -4.441 1 97 233 VAL A O 1
ATOM 1909 N N . THR A 1 234 ? -1.406 12.609 -5.621 1 97.62 234 THR A N 1
ATOM 1910 C CA . THR A 1 234 ? -1.299 11.289 -6.23 1 97.62 234 THR A CA 1
ATOM 1911 C C . THR A 1 234 ? -0.158 11.25 -7.242 1 97.62 234 THR A C 1
ATOM 1913 O O . THR A 1 234 ? 0.64 10.305 -7.25 1 97.62 234 THR A O 1
ATOM 1916 N N . LEU A 1 235 ? -0.025 12.281 -8.023 1 96.62 235 LEU A N 1
ATOM 1917 C CA . LEU A 1 235 ? 0.839 12.18 -9.188 1 96.62 235 LEU A CA 1
ATOM 1918 C C . LEU A 1 235 ? 2.174 12.875 -8.945 1 96.62 235 LEU A C 1
ATOM 1920 O O . LEU A 1 235 ? 3.16 12.594 -9.633 1 96.62 235 LEU A O 1
ATOM 1924 N N . VAL A 1 236 ? 2.211 13.758 -7.949 1 95.19 236 VAL A N 1
ATOM 1925 C CA . VAL A 1 236 ? 3.416 14.57 -7.82 1 95.19 236 VAL A CA 1
ATOM 1926 C C . VAL A 1 236 ? 4.016 14.391 -6.43 1 95.19 236 VAL A C 1
ATOM 1928 O O . VAL A 1 236 ? 5.105 13.828 -6.285 1 95.19 236 VAL A O 1
ATOM 1931 N N . LEU A 1 237 ? 3.299 14.695 -5.438 1 94.31 237 LEU A N 1
ATOM 1932 C CA . LEU A 1 237 ? 3.863 14.789 -4.098 1 94.31 237 LEU A CA 1
ATOM 1933 C C . LEU A 1 237 ? 4.223 13.414 -3.553 1 94.31 237 LEU A C 1
ATOM 1935 O O . LEU A 1 237 ? 5.344 13.195 -3.086 1 94.31 237 LEU A O 1
ATOM 1939 N N . ASN A 1 238 ? 3.27 12.492 -3.648 1 95.5 238 ASN A N 1
ATOM 1940 C CA . ASN A 1 238 ? 3.51 11.164 -3.1 1 95.5 238 ASN A CA 1
ATOM 1941 C C . ASN A 1 238 ? 4.668 10.461 -3.805 1 95.5 238 ASN A C 1
ATOM 1943 O O . ASN A 1 238 ? 5.59 9.969 -3.152 1 95.5 238 ASN A O 1
ATOM 1947 N N . PRO A 1 239 ? 4.691 10.43 -5.117 1 93.44 239 PRO A N 1
ATOM 1948 C CA . PRO A 1 239 ? 5.832 9.797 -5.781 1 93.44 239 PRO A CA 1
ATOM 1949 C C . PRO A 1 239 ? 7.16 10.477 -5.465 1 93.44 239 PRO A C 1
ATOM 1951 O O . PRO A 1 239 ? 8.172 9.805 -5.262 1 93.44 239 PRO A O 1
ATOM 1954 N N . TYR A 1 240 ? 7.145 11.766 -5.352 1 92.31 240 TYR A N 1
ATOM 1955 C CA . TYR A 1 240 ? 8.367 12.508 -5.059 1 92.31 240 TYR A CA 1
ATOM 1956 C C . TYR A 1 240 ? 8.883 12.188 -3.662 1 92.31 240 TYR A C 1
ATOM 1958 O O . TYR A 1 240 ? 10.062 11.867 -3.484 1 92.31 240 TYR A O 1
ATOM 1966 N N . TRP A 1 241 ? 8.031 12.25 -2.688 1 93.06 241 TRP A N 1
ATOM 1967 C CA . TRP A 1 241 ? 8.438 12 -1.308 1 93.06 241 TRP A CA 1
ATOM 1968 C C . TRP A 1 241 ? 8.828 10.539 -1.109 1 93.06 241 TRP A C 1
ATOM 1970 O O . TRP A 1 241 ? 9.75 10.234 -0.351 1 93.06 241 TRP A O 1
ATOM 1980 N N . THR A 1 242 ? 8.055 9.641 -1.758 1 94.06 242 THR A N 1
ATOM 1981 C CA . THR A 1 242 ? 8.391 8.227 -1.656 1 94.06 242 THR A CA 1
ATOM 1982 C C . THR A 1 242 ? 9.773 7.953 -2.242 1 94.06 242 THR A C 1
ATOM 1984 O O . THR A 1 242 ? 10.555 7.195 -1.669 1 94.06 242 THR A O 1
ATOM 1987 N N . TYR A 1 243 ? 10.016 8.562 -3.367 1 91.06 243 TYR A N 1
ATOM 1988 C CA . TYR A 1 243 ? 11.336 8.453 -3.984 1 91.06 243 TYR A CA 1
ATOM 1989 C C . TYR A 1 243 ? 12.422 8.953 -3.043 1 91.06 243 TYR A C 1
ATOM 1991 O O . TYR A 1 243 ? 13.406 8.258 -2.789 1 91.06 243 TYR A O 1
ATOM 1999 N N . LYS A 1 244 ? 12.195 10.094 -2.494 1 90.06 244 LYS A N 1
ATOM 2000 C CA . LYS A 1 244 ? 13.172 10.734 -1.615 1 90.06 244 LYS A CA 1
ATOM 2001 C C . LYS A 1 244 ? 13.422 9.891 -0.366 1 90.06 244 LYS A C 1
ATOM 2003 O O . LYS A 1 244 ? 14.57 9.656 0.012 1 90.06 244 LYS A O 1
ATOM 2008 N N . LYS A 1 245 ? 12.398 9.43 0.238 1 92.56 245 LYS A N 1
ATOM 2009 C CA . LYS A 1 245 ? 12.516 8.719 1.508 1 92.56 245 LYS A CA 1
ATOM 2010 C C . LYS A 1 245 ? 13.094 7.316 1.303 1 92.56 245 LYS A C 1
ATOM 2012 O O . LYS A 1 245 ? 13.812 6.805 2.16 1 92.56 245 LYS A O 1
ATOM 2017 N N . THR A 1 246 ? 12.805 6.723 0.16 1 91.25 246 THR A N 1
ATOM 2018 C CA . THR A 1 246 ? 13.406 5.43 -0.146 1 91.25 246 THR A CA 1
ATOM 2019 C C . THR A 1 246 ? 14.906 5.57 -0.357 1 91.25 246 THR A C 1
ATOM 2021 O O . THR A 1 246 ? 15.688 4.75 0.134 1 91.25 246 THR A O 1
ATOM 2024 N N . HIS A 1 247 ? 15.305 6.621 -1.01 1 87 247 HIS A N 1
ATOM 2025 C CA . HIS A 1 247 ? 16.734 6.879 -1.222 1 87 247 HIS A CA 1
ATOM 2026 C C . HIS A 1 247 ? 17.438 7.168 0.096 1 87 247 HIS A C 1
ATOM 2028 O O . HIS A 1 247 ? 18.609 6.824 0.263 1 87 247 HIS A O 1
ATOM 2034 N N . GLN A 1 248 ? 16.75 7.824 0.983 1 88.88 248 GLN A N 1
ATOM 2035 C CA . GLN A 1 248 ? 17.344 8.18 2.271 1 88.88 248 GLN A CA 1
ATOM 2036 C C . GLN A 1 248 ? 17.688 6.934 3.082 1 88.88 248 GLN A C 1
ATOM 2038 O O . GLN A 1 248 ? 18.594 6.965 3.924 1 88.88 248 GLN A O 1
ATOM 2043 N N . LEU A 1 249 ? 16.938 5.859 2.889 1 85.25 249 LEU A N 1
ATOM 2044 C CA . LEU A 1 249 ? 17.25 4.598 3.551 1 85.25 249 LEU A CA 1
ATOM 2045 C C . LEU A 1 249 ? 18.656 4.117 3.176 1 85.25 249 LEU A C 1
ATOM 2047 O O . LEU A 1 249 ? 19.391 3.596 4.023 1 85.25 249 LEU A O 1
ATOM 2051 N N . LEU A 1 250 ? 19.047 4.445 2.029 1 78.38 250 LEU A N 1
ATOM 2052 C CA . LEU A 1 250 ? 20.328 3.979 1.517 1 78.38 250 LEU A CA 1
ATOM 2053 C C . LEU A 1 250 ? 21.438 4.969 1.849 1 78.38 250 LEU A C 1
ATOM 2055 O O . LEU A 1 250 ? 22.562 4.562 2.164 1 78.38 250 LEU A O 1
ATOM 2059 N N . THR A 1 251 ? 21.094 6.168 1.699 1 82.44 251 THR A N 1
ATOM 2060 C CA . THR A 1 251 ? 22.016 7.254 1.99 1 82.44 251 THR A CA 1
ATOM 2061 C C . THR A 1 251 ? 21.406 8.242 2.98 1 82.44 251 THR A C 1
ATOM 2063 O O . THR A 1 251 ? 20.719 9.18 2.582 1 82.44 251 THR A O 1
ATOM 2066 N N . PRO A 1 252 ? 21.766 7.949 4.176 1 83.69 252 PRO A N 1
ATOM 2067 C CA . PRO A 1 252 ? 21.156 8.797 5.207 1 83.69 252 PRO A CA 1
ATOM 2068 C C . PRO A 1 252 ? 21.641 10.25 5.133 1 83.69 252 PRO A C 1
ATOM 2070 O O . PRO A 1 252 ? 22.719 10.57 5.629 1 83.69 252 PRO A O 1
ATOM 2073 N N . VAL A 1 253 ? 21.047 11.07 4.379 1 81.44 253 VAL A N 1
ATOM 2074 C CA . VAL A 1 253 ? 21.375 12.484 4.238 1 81.44 253 VAL A CA 1
ATOM 2075 C C . VAL A 1 253 ? 20.172 13.336 4.645 1 81.44 253 VAL A C 1
ATOM 2077 O O . VAL A 1 253 ? 19.016 12.906 4.516 1 81.44 253 VAL A O 1
ATOM 2080 N N . ASP A 1 254 ? 20.5 14.445 5.234 1 82.19 254 ASP A N 1
ATOM 2081 C CA . ASP A 1 254 ? 19.453 15.406 5.57 1 82.19 254 ASP A CA 1
ATOM 2082 C C . ASP A 1 254 ? 19.016 16.188 4.336 1 82.19 254 ASP A C 1
ATOM 2084 O O . ASP A 1 254 ? 19.703 17.125 3.906 1 82.19 254 ASP A O 1
ATOM 2088 N N . TRP A 1 255 ? 17.922 15.93 3.834 1 72.25 255 TRP A N 1
ATOM 2089 C CA . TRP A 1 255 ? 17.422 16.531 2.604 1 72.25 255 TRP A CA 1
ATOM 2090 C C . TRP A 1 255 ? 16.875 17.938 2.869 1 72.25 255 TRP A C 1
ATOM 2092 O O . TRP A 1 255 ? 16.625 18.703 1.935 1 72.25 255 TRP A O 1
ATOM 2102 N N . ASN A 1 256 ? 16.656 18.281 4.105 1 74.56 256 ASN A N 1
ATOM 2103 C CA . ASN A 1 256 ? 16.016 19.547 4.438 1 74.56 256 ASN A CA 1
ATOM 2104 C C . ASN A 1 256 ? 17.016 20.688 4.508 1 74.56 256 ASN A C 1
ATOM 2106 O O . ASN A 1 256 ? 16.688 21.828 4.234 1 74.56 256 ASN A O 1
ATOM 2110 N N . PHE A 1 257 ? 18.312 20.438 4.895 1 72.12 257 PHE A N 1
ATOM 2111 C CA . PHE A 1 257 ? 19.266 21.516 5.141 1 72.12 257 PHE A CA 1
ATOM 2112 C C . PHE A 1 257 ? 20.547 21.297 4.34 1 72.12 257 PHE A C 1
ATOM 2114 O O . PHE A 1 257 ? 21.531 21.984 4.535 1 72.12 257 PHE A O 1
ATOM 2121 N N . VAL A 1 258 ? 20.781 20.281 3.59 1 65.31 258 VAL A N 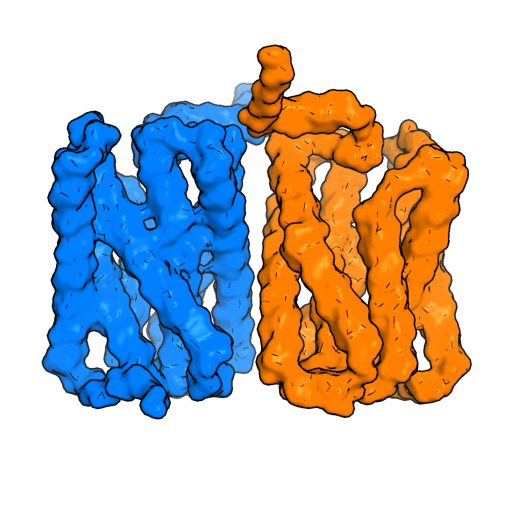1
ATOM 2122 C CA . VAL A 1 258 ? 22.016 20.078 2.828 1 65.31 258 VAL A CA 1
ATOM 2123 C C . VAL A 1 258 ? 21.984 20.922 1.562 1 65.31 258 VAL A C 1
ATOM 2125 O O . VAL A 1 258 ? 20.938 21.078 0.934 1 65.31 258 VAL A O 1
ATOM 2128 N N . PRO A 1 259 ? 23.188 21.578 1.311 1 58.94 259 PRO A N 1
ATOM 2129 C CA . PRO A 1 259 ? 23.344 22.438 0.132 1 58.94 259 PRO A CA 1
ATOM 2130 C C . PRO A 1 259 ? 23.047 21.703 -1.173 1 58.94 259 PRO A C 1
ATOM 2132 O O . PRO A 1 259 ? 23.234 20.5 -1.264 1 58.94 259 PRO A O 1
ATOM 2135 N N . VAL A 1 260 ? 22.297 22.344 -2.094 1 54.03 260 VAL A N 1
ATOM 2136 C CA . VAL A 1 260 ? 21.891 21.859 -3.41 1 54.03 260 VAL A CA 1
ATOM 2137 C C . VAL A 1 260 ? 23.047 21.094 -4.062 1 54.03 260 VAL A C 1
ATOM 2139 O O . VAL A 1 260 ? 22.828 20.125 -4.777 1 54.03 260 VAL A O 1
ATOM 2142 N N . SER A 1 261 ? 24.172 21.547 -3.826 1 47.25 261 SER A N 1
ATOM 2143 C CA . SER A 1 261 ? 25.344 20.938 -4.453 1 47.25 261 SER A CA 1
ATOM 2144 C C . SER A 1 261 ? 25.516 19.484 -4.02 1 47.25 261 SER A C 1
ATOM 2146 O O . SER A 1 261 ? 25.891 18.641 -4.824 1 47.25 261 SER A O 1
ATOM 2148 N N . SER A 1 262 ? 25.266 19.219 -2.799 1 49.09 262 SER A N 1
ATOM 2149 C CA . SER A 1 262 ? 25.422 17.859 -2.301 1 49.09 262 SER A CA 1
ATOM 2150 C C . SER A 1 262 ? 24.219 16.984 -2.656 1 49.09 262 SER A C 1
ATOM 2152 O O . SER A 1 262 ? 24.359 15.781 -2.848 1 49.09 262 SER A O 1
ATOM 2154 N N . LYS A 1 263 ? 23.234 17.641 -2.764 1 50.72 263 LYS A N 1
ATOM 2155 C CA . LYS A 1 263 ? 22.031 16.938 -3.189 1 50.72 263 LYS A CA 1
ATOM 2156 C C . LYS A 1 263 ? 22.172 16.391 -4.605 1 50.72 263 LYS A C 1
ATOM 2158 O O . LYS A 1 263 ? 21.766 15.273 -4.898 1 50.72 263 LYS A O 1
ATOM 2163 N N . ALA A 1 264 ? 22.672 17.234 -5.484 1 48.09 264 ALA A N 1
ATOM 2164 C CA . ALA A 1 264 ? 22.953 16.875 -6.871 1 48.09 264 ALA A CA 1
ATOM 2165 C C . ALA A 1 264 ? 23.922 15.703 -6.953 1 48.09 264 ALA A C 1
ATOM 2167 O O . ALA A 1 264 ? 23.812 14.867 -7.852 1 48.09 264 ALA A O 1
ATOM 2168 N N . LYS A 1 265 ? 24.781 15.773 -6.133 1 47.66 265 LYS A N 1
ATOM 2169 C CA . LYS A 1 265 ? 25.766 14.695 -6.137 1 47.66 265 LYS A CA 1
ATOM 2170 C C . LYS A 1 265 ? 25.125 13.359 -5.754 1 47.66 265 LYS A C 1
ATOM 2172 O O . LYS A 1 265 ? 25.484 12.312 -6.297 1 47.66 265 LYS A O 1
ATOM 2177 N N . VAL A 1 266 ? 24.234 13.5 -4.926 1 49.41 266 VAL A N 1
ATOM 2178 C CA . VAL A 1 266 ? 23.547 12.297 -4.465 1 49.41 266 VAL A CA 1
ATOM 2179 C C . VAL A 1 266 ? 22.641 11.766 -5.57 1 49.41 266 VAL A C 1
ATOM 2181 O O . VAL A 1 266 ? 22.594 10.562 -5.832 1 49.41 266 VAL A O 1
ATOM 2184 N N . ILE A 1 267 ? 22 12.719 -6.281 1 50.62 267 ILE A N 1
ATOM 2185 C CA . ILE A 1 267 ? 21.188 12.344 -7.434 1 50.62 267 ILE A CA 1
ATOM 2186 C C . ILE A 1 267 ? 22.094 11.852 -8.562 1 50.62 267 ILE A C 1
ATOM 2188 O O . ILE A 1 267 ? 21.781 10.867 -9.234 1 50.62 267 ILE A O 1
ATOM 2192 N N . ALA A 1 268 ? 23.172 12.656 -8.805 1 46.91 268 ALA A N 1
ATOM 2193 C CA . ALA A 1 268 ? 24.125 12.305 -9.852 1 46.91 268 ALA A CA 1
ATOM 2194 C C . ALA A 1 268 ? 24.766 10.953 -9.57 1 46.91 268 ALA A C 1
ATOM 2196 O O . ALA A 1 268 ? 25 10.164 -10.492 1 46.91 268 ALA A O 1
ATOM 2197 N N . ASN A 1 269 ? 25.062 10.828 -8.422 1 44.34 269 ASN A N 1
ATOM 2198 C CA . ASN A 1 269 ? 25.719 9.57 -8.07 1 44.34 269 ASN A CA 1
ATOM 2199 C C . ASN A 1 269 ? 24.734 8.406 -8.117 1 44.34 269 ASN A C 1
ATOM 2201 O O . ASN A 1 269 ? 25.125 7.246 -7.977 1 44.34 269 ASN A O 1
ATOM 2205 N N . SER A 1 270 ? 23.562 8.727 -7.891 1 43.72 270 SER A N 1
ATOM 2206 C CA . SER A 1 270 ? 22.578 7.652 -8.047 1 43.72 270 SER A CA 1
ATOM 2207 C C . SER A 1 270 ? 22.453 7.23 -9.508 1 43.72 270 SER A C 1
ATOM 2209 O O . SER A 1 270 ? 21.609 6.398 -9.844 1 43.72 270 SER A O 1
ATOM 2211 N N . GLY A 1 271 ? 23.531 7.309 -10.391 1 40 271 GLY A N 1
ATOM 2212 C CA . GLY A 1 271 ? 23.906 6.75 -11.68 1 40 271 GLY A CA 1
ATOM 2213 C C . GLY A 1 271 ? 23.141 7.367 -12.844 1 40 271 GLY A C 1
ATOM 2214 O O . GLY A 1 271 ? 23.094 6.793 -13.93 1 40 271 GLY A O 1
ATOM 2215 N N . VAL A 1 272 ? 22.266 8.391 -12.633 1 37.66 272 VAL A N 1
ATOM 2216 C CA . VAL A 1 272 ? 21.75 8.945 -13.875 1 37.66 272 VAL A CA 1
ATOM 2217 C C . VAL A 1 272 ? 22.75 9.953 -14.445 1 37.66 272 VAL A C 1
ATOM 2219 O O . VAL A 1 272 ? 22.938 11.031 -13.875 1 37.66 272 VAL A O 1
ATOM 2222 N N . THR A 1 273 ? 23.828 9.609 -15.031 1 33.62 273 THR A N 1
ATOM 2223 C CA . THR A 1 273 ? 24.75 10.469 -15.758 1 33.62 273 THR A CA 1
ATOM 2224 C C . THR A 1 273 ? 24.047 11.203 -16.891 1 33.62 273 THR A C 1
ATOM 2226 O O . THR A 1 273 ? 23.531 10.578 -17.812 1 33.62 273 THR A O 1
ATOM 2229 N N . LEU A 1 274 ? 23.562 12.336 -16.719 1 31.5 274 LEU A N 1
ATOM 2230 C CA . LEU A 1 274 ? 23.219 13.141 -17.891 1 31.5 274 LEU A CA 1
ATOM 2231 C C . LEU A 1 274 ? 24.438 13.391 -18.766 1 31.5 274 LEU A C 1
ATOM 2233 O O . LEU A 1 274 ? 25.438 13.938 -18.281 1 31.5 274 LEU A O 1
ATOM 2237 N N . LYS A 1 275 ? 24.656 12.625 -19.859 1 31.45 275 LYS A N 1
ATOM 2238 C CA . LYS A 1 275 ? 25.625 12.906 -20.922 1 31.45 275 LYS A CA 1
ATOM 2239 C C . LYS A 1 275 ? 25.5 14.344 -21.406 1 31.45 275 LYS A C 1
ATOM 2241 O O . LYS A 1 275 ? 24.438 14.75 -21.891 1 31.45 275 LYS A O 1
ATOM 2246 N N . LYS A 1 276 ? 26.188 15.172 -20.828 1 28.02 276 LYS A N 1
ATOM 2247 C CA . LYS A 1 276 ? 26.359 16.469 -21.453 1 28.02 276 LYS A CA 1
ATOM 2248 C C . LYS A 1 276 ? 26.891 16.328 -22.875 1 28.02 276 LYS A C 1
ATOM 2250 O O . LYS A 1 276 ? 27.984 15.789 -23.078 1 28.02 276 LYS A O 1
ATOM 2255 N N . ASN A 1 277 ? 26.031 16.125 -23.859 1 23.5 277 ASN A N 1
ATOM 2256 C CA . ASN A 1 277 ? 26.5 16.312 -25.219 1 23.5 277 ASN A CA 1
ATOM 2257 C C . ASN A 1 277 ? 27.234 17.641 -25.375 1 23.5 277 ASN A C 1
ATOM 2259 O O . ASN A 1 277 ? 26.672 18.703 -25.125 1 23.5 277 ASN A O 1
ATOM 2263 N N . LYS A 1 278 ? 28.531 17.5 -25.219 1 21.47 278 LYS A N 1
ATOM 2264 C CA . LYS A 1 278 ? 29.281 18.484 -25.969 1 21.47 278 LYS A CA 1
ATOM 2265 C C . LYS A 1 278 ? 29.188 18.219 -27.469 1 21.47 278 LYS A C 1
ATOM 2267 O O . LYS A 1 278 ? 29.312 17.078 -27.906 1 21.47 278 LYS A O 1
ATOM 2272 N N . MET B 1 1 ? -24.984 -6.094 -22.859 1 25.77 1 MET B N 1
ATOM 2273 C CA . MET B 1 1 ? -24.172 -7.301 -23.016 1 25.77 1 MET B CA 1
ATOM 2274 C C . MET B 1 1 ? -23.578 -7.73 -21.688 1 25.77 1 MET B C 1
ATOM 2276 O O . MET B 1 1 ? -22.734 -7.027 -21.125 1 25.77 1 MET B O 1
ATOM 2280 N N . ASN B 1 2 ? -24.281 -8.492 -20.734 1 34.09 2 ASN B N 1
ATOM 2281 C CA . ASN B 1 2 ? -24.234 -8.977 -19.359 1 34.09 2 ASN B CA 1
ATOM 2282 C C . ASN B 1 2 ? -22.875 -9.562 -19.016 1 34.09 2 ASN B C 1
ATOM 2284 O O . ASN B 1 2 ? -22.047 -9.789 -19.891 1 34.09 2 ASN B O 1
ATOM 2288 N N . SER B 1 3 ? -22.812 -10.328 -17.844 1 39.34 3 SER B N 1
ATOM 2289 C CA . SER B 1 3 ? -21.891 -11.102 -17.016 1 39.34 3 SER B CA 1
ATOM 2290 C C . SER B 1 3 ? -21.141 -12.141 -17.859 1 39.34 3 SER B C 1
ATOM 2292 O O . SER B 1 3 ? -21.75 -12.789 -18.719 1 39.34 3 SER B O 1
ATOM 2294 N N . PHE B 1 4 ? -20.031 -12 -18.453 1 45.16 4 PHE B N 1
ATOM 2295 C CA . PHE B 1 4 ? -19.25 -13.188 -18.797 1 45.16 4 PHE B CA 1
ATOM 2296 C C . PHE B 1 4 ? -19.812 -14.422 -18.094 1 45.16 4 PHE B C 1
ATOM 2298 O O . PHE B 1 4 ? -19.562 -14.633 -16.906 1 45.16 4 PHE B O 1
ATOM 2305 N N . ASP B 1 5 ? -21.047 -14.797 -18.359 1 56.84 5 ASP B N 1
ATOM 2306 C CA . ASP B 1 5 ? -21.891 -15.852 -17.797 1 56.84 5 ASP B CA 1
ATOM 2307 C C . ASP B 1 5 ? -21.172 -17.203 -17.844 1 56.84 5 ASP B C 1
ATOM 2309 O O . ASP B 1 5 ? -21.188 -17.875 -18.875 1 56.84 5 ASP B O 1
ATOM 2313 N N . PHE B 1 6 ? -20 -17.297 -17.312 1 72.44 6 PHE B N 1
ATOM 2314 C CA . PHE B 1 6 ? -19.328 -18.578 -17.094 1 72.44 6 PHE B CA 1
ATOM 2315 C C . PHE B 1 6 ? -20.203 -19.516 -16.281 1 72.44 6 PHE B C 1
ATOM 2317 O O . PHE B 1 6 ? -19.797 -19.984 -15.219 1 72.44 6 PHE B O 1
ATOM 2324 N N . ASP B 1 7 ? -21.5 -19.594 -16.75 1 77.69 7 ASP B N 1
ATOM 2325 C CA . ASP B 1 7 ? -22.406 -20.438 -15.992 1 77.69 7 ASP B CA 1
ATOM 2326 C C . ASP B 1 7 ? -22.266 -21.906 -16.406 1 77.69 7 ASP B C 1
ATOM 2328 O O . ASP B 1 7 ? -22.984 -22.375 -17.297 1 77.69 7 ASP B O 1
ATOM 2332 N N . LEU B 1 8 ? -21.297 -22.5 -15.961 1 83.75 8 LEU B N 1
ATOM 2333 C CA . LEU B 1 8 ? -21.078 -23.938 -16.094 1 83.75 8 LEU B CA 1
ATOM 2334 C C . LEU B 1 8 ? -21.578 -24.672 -14.844 1 83.75 8 LEU B C 1
ATOM 2336 O O . LEU B 1 8 ? -21.859 -24.047 -13.828 1 83.75 8 LEU B O 1
ATOM 2340 N N . GLU B 1 9 ? -21.797 -25.953 -15.023 1 87.06 9 GLU B N 1
ATOM 2341 C CA . GLU B 1 9 ? -22.188 -26.766 -13.867 1 87.06 9 GLU B CA 1
ATOM 2342 C C . GLU B 1 9 ? -20.984 -27.125 -13.016 1 87.06 9 GLU B C 1
ATOM 2344 O O . GLU B 1 9 ? -20.469 -28.25 -13.102 1 87.06 9 GLU B O 1
ATOM 2349 N N . TYR B 1 10 ? -20.641 -26.297 -12.117 1 87.88 10 TYR B N 1
ATOM 2350 C CA . TYR B 1 10 ? -19.406 -26.422 -11.352 1 87.88 10 TYR B CA 1
ATOM 2351 C C . TYR B 1 10 ? -19.547 -27.469 -10.25 1 87.88 10 TYR B C 1
ATOM 2353 O O . TYR B 1 10 ? -18.578 -27.797 -9.57 1 87.88 10 TYR B O 1
ATOM 2361 N N . SER B 1 11 ? -20.703 -28.062 -10.148 1 85.38 11 SER B N 1
ATOM 2362 C CA . SER B 1 11 ? -20.906 -29.172 -9.211 1 85.38 11 SER B CA 1
ATOM 2363 C C . SER B 1 11 ? -20.422 -30.484 -9.789 1 85.38 11 SER B C 1
ATOM 2365 O O . SER B 1 11 ? -20.203 -31.453 -9.055 1 85.38 11 SER B O 1
ATOM 2367 N N . SER B 1 12 ? -20.234 -30.438 -11.031 1 89.44 12 SER B N 1
ATOM 2368 C CA . SER B 1 12 ? -19.766 -31.641 -11.703 1 89.44 12 SER B CA 1
ATOM 2369 C C . SER B 1 12 ? -18.25 -31.781 -11.602 1 89.44 12 SER B C 1
ATOM 2371 O O . SER B 1 12 ? -17.5 -30.906 -12.047 1 89.44 12 SER B O 1
ATOM 2373 N N . TRP B 1 13 ? -17.781 -32.938 -11.148 1 90.81 13 TRP B N 1
ATOM 2374 C CA . TRP B 1 13 ? -16.359 -33.219 -11.023 1 90.81 13 TRP B CA 1
ATOM 2375 C C . TRP B 1 13 ? -15.688 -33.25 -12.383 1 90.81 13 TRP B C 1
ATOM 2377 O O . TRP B 1 13 ? -14.531 -32.844 -12.531 1 90.81 13 TRP B O 1
ATOM 2387 N N . ASN B 1 14 ? -16.406 -33.719 -13.289 1 93.38 14 ASN B N 1
ATOM 2388 C CA . ASN B 1 14 ? -15.867 -33.781 -14.641 1 93.38 14 ASN B CA 1
ATOM 2389 C C . ASN B 1 14 ? -15.555 -32.406 -15.203 1 93.38 14 ASN B C 1
ATOM 2391 O O . ASN B 1 14 ? -14.5 -32.219 -15.812 1 93.38 14 ASN B O 1
ATOM 2395 N N . ILE B 1 15 ? -16.438 -31.594 -14.984 1 93.06 15 ILE B N 1
ATOM 2396 C CA . ILE B 1 15 ? -16.234 -30.234 -15.469 1 93.06 15 ILE B CA 1
ATOM 2397 C C . ILE B 1 15 ? -15.078 -29.594 -14.727 1 93.06 15 ILE B C 1
ATOM 2399 O O . ILE B 1 15 ? -14.234 -28.938 -15.336 1 93.06 15 ILE B O 1
ATOM 2403 N N . CYS B 1 16 ? -14.977 -29.766 -13.461 1 94.44 16 CYS B N 1
ATOM 2404 C CA . CYS B 1 16 ? -13.898 -29.203 -12.648 1 94.44 16 CYS B CA 1
ATOM 2405 C C . CYS B 1 16 ? -12.547 -29.719 -13.125 1 94.44 16 CYS B C 1
ATOM 2407 O O . CYS B 1 16 ? -11.617 -28.938 -13.336 1 94.44 16 CYS B O 1
ATOM 2409 N N . LEU B 1 17 ? -12.477 -31.016 -13.336 1 96.31 17 LEU B N 1
ATOM 2410 C CA . LEU B 1 17 ? -11.219 -31.609 -13.75 1 96.31 17 LEU B CA 1
ATOM 2411 C C . LEU B 1 17 ? -10.82 -31.141 -15.148 1 96.31 17 LEU B C 1
ATOM 2413 O O . LEU B 1 17 ? -9.641 -30.906 -15.414 1 96.31 17 LEU B O 1
ATOM 2417 N N . LYS B 1 18 ? -11.781 -31 -16 1 96.69 18 LYS B N 1
ATOM 2418 C CA . LYS B 1 18 ? -11.508 -30.516 -17.344 1 96.69 18 LYS B CA 1
ATOM 2419 C C . LYS B 1 18 ? -10.961 -29.094 -17.312 1 96.69 18 LYS B C 1
ATOM 2421 O O . LYS B 1 18 ? -10.031 -28.766 -18.062 1 96.69 18 LYS B O 1
ATOM 2426 N N . LEU B 1 19 ? -11.523 -28.281 -16.484 1 96.75 19 LEU B N 1
ATOM 2427 C CA . LEU B 1 19 ? -11.078 -26.891 -16.391 1 96.75 19 LEU B CA 1
ATOM 2428 C C . LEU B 1 19 ? -9.703 -26.812 -15.75 1 96.75 19 LEU B C 1
ATOM 2430 O O . LEU B 1 19 ? -8.867 -26 -16.172 1 96.75 19 LEU B O 1
ATOM 2434 N N . ILE B 1 20 ? -9.438 -27.625 -14.75 1 98 20 ILE B N 1
ATOM 2435 C CA . ILE B 1 20 ? -8.117 -27.672 -14.125 1 98 20 ILE B CA 1
ATOM 2436 C C . ILE B 1 20 ? -7.074 -28.109 -15.148 1 98 20 ILE B C 1
ATOM 2438 O O . ILE B 1 20 ? -6.027 -27.469 -15.297 1 98 20 ILE B O 1
ATOM 2442 N N . PHE B 1 21 ? -7.391 -29.172 -15.836 1 98.19 21 PHE B N 1
ATOM 2443 C CA . PHE B 1 21 ? -6.48 -29.688 -16.859 1 98.19 21 PHE B CA 1
ATOM 2444 C C . PHE B 1 21 ? -6.301 -28.672 -17.984 1 98.19 21 PHE B C 1
ATOM 2446 O O . PHE B 1 21 ? -5.199 -28.5 -18.5 1 98.19 21 PHE B O 1
ATOM 2453 N N . GLY B 1 22 ? -7.398 -28.062 -18.344 1 98.19 22 GLY B N 1
ATOM 2454 C CA . GLY B 1 22 ? -7.305 -27 -19.328 1 98.19 22 GLY B CA 1
ATOM 2455 C C . GLY B 1 22 ? -6.391 -25.859 -18.906 1 98.19 22 GLY B C 1
ATOM 2456 O O . GLY B 1 22 ? -5.566 -25.391 -19.688 1 98.19 22 GLY B O 1
ATOM 2457 N N . GLY B 1 23 ? -6.527 -25.391 -17.672 1 98.25 23 GLY B N 1
ATOM 2458 C CA . GLY B 1 23 ? -5.617 -24.391 -17.141 1 98.25 23 GLY B CA 1
ATOM 2459 C C . GLY B 1 23 ? -4.164 -24.828 -17.156 1 98.25 23 GLY B C 1
ATOM 2460 O O . GLY B 1 23 ? -3.287 -24.062 -17.578 1 98.25 23 GLY B O 1
ATOM 2461 N N . PHE B 1 24 ? -3.938 -26.047 -16.734 1 98.56 24 PHE B N 1
ATOM 2462 C CA . PHE B 1 24 ? -2.596 -26.625 -16.75 1 98.56 24 PHE B CA 1
ATOM 2463 C C . PHE B 1 24 ? -2.012 -26.578 -18.156 1 98.56 24 PHE B C 1
ATOM 2465 O O . PHE B 1 24 ? -0.875 -26.141 -18.344 1 98.56 24 PHE B O 1
ATOM 2472 N N . LEU B 1 25 ? -2.801 -26.969 -19.156 1 98.5 25 LEU B N 1
ATOM 2473 C CA . LEU B 1 25 ? -2.332 -27.047 -20.531 1 98.5 25 LEU B CA 1
ATOM 2474 C C . LEU B 1 25 ? -2.068 -25.656 -21.094 1 98.5 25 LEU B C 1
ATOM 2476 O O . LEU B 1 25 ? -1.136 -25.469 -21.891 1 98.5 25 LEU B O 1
ATOM 2480 N N . VAL B 1 26 ? -2.875 -24.75 -20.75 1 98.31 26 VAL B N 1
ATOM 2481 C CA . VAL B 1 26 ? -2.697 -23.391 -21.234 1 98.31 26 VAL B CA 1
ATOM 2482 C C . VAL B 1 26 ? -1.355 -22.844 -20.75 1 98.31 26 VAL B C 1
ATOM 2484 O O . VAL B 1 26 ? -0.582 -22.297 -21.547 1 98.31 26 VAL B O 1
ATOM 2487 N N . TYR B 1 27 ? -1.009 -22.984 -19.516 1 98.31 27 TYR B N 1
ATOM 2488 C CA . TYR B 1 27 ? 0.216 -22.391 -18.984 1 98.31 27 TYR B CA 1
ATOM 2489 C C . TYR B 1 27 ? 1.434 -23.219 -19.375 1 98.31 27 TYR B C 1
ATOM 2491 O O . TYR B 1 27 ? 2.527 -22.688 -19.562 1 98.31 27 TYR B O 1
ATOM 2499 N N . LEU B 1 28 ? 1.235 -24.516 -19.578 1 98.31 28 LEU B N 1
ATOM 2500 C CA . LEU B 1 28 ? 2.297 -25.312 -20.188 1 98.31 28 LEU B CA 1
ATOM 2501 C C . LEU B 1 28 ? 2.598 -24.828 -21.594 1 98.31 28 LEU B C 1
ATOM 2503 O O . LEU B 1 28 ? 3.764 -24.703 -21.984 1 98.31 28 LEU B O 1
ATOM 2507 N N . SER B 1 29 ? 1.551 -24.578 -22.312 1 98.5 29 SER B N 1
ATOM 2508 C CA . SER B 1 29 ? 1.716 -24.062 -23.656 1 98.5 29 SER B CA 1
ATOM 2509 C C . SER B 1 29 ? 2.414 -22.703 -23.656 1 98.5 29 SER B C 1
ATOM 2511 O O . SER B 1 29 ? 3.238 -22.422 -24.516 1 98.5 29 SER B O 1
ATOM 2513 N N . CYS B 1 30 ? 2.102 -21.859 -22.656 1 98.25 30 CYS B N 1
ATOM 2514 C CA . CYS B 1 30 ? 2.781 -20.578 -22.5 1 98.25 30 CYS B CA 1
ATOM 2515 C C . CYS B 1 30 ? 4.273 -20.766 -22.266 1 98.25 30 CYS B C 1
ATOM 2517 O O . CYS B 1 30 ? 5.098 -20.078 -22.859 1 98.25 30 CYS B O 1
ATOM 2519 N N . PHE B 1 31 ? 4.598 -21.656 -21.453 1 98.38 31 PHE B N 1
ATOM 2520 C CA . PHE B 1 31 ? 5.977 -21.984 -21.125 1 98.38 31 PHE B CA 1
ATOM 2521 C C . PHE B 1 31 ? 6.738 -22.438 -22.375 1 98.38 31 PHE B C 1
ATOM 2523 O O . PHE B 1 31 ? 7.828 -21.938 -22.656 1 98.38 31 PHE B O 1
ATOM 2530 N N . LEU B 1 32 ? 6.121 -23.312 -23.172 1 98.12 32 LEU B N 1
ATOM 2531 C CA . LEU B 1 32 ? 6.754 -23.844 -24.375 1 98.12 32 LEU B CA 1
ATOM 2532 C C . LEU B 1 32 ? 6.848 -22.766 -25.453 1 98.12 32 LEU B C 1
ATOM 2534 O O . LEU B 1 32 ? 7.848 -22.688 -26.172 1 98.12 32 LEU B O 1
ATOM 2538 N N . PHE B 1 33 ? 5.805 -22.031 -25.547 1 98.31 33 PHE B N 1
ATOM 2539 C CA . PHE B 1 33 ? 5.785 -20.938 -26.516 1 98.31 33 PHE B CA 1
ATOM 2540 C C . PHE B 1 33 ? 6.895 -19.938 -26.219 1 98.31 33 PHE B C 1
ATOM 2542 O O . PHE B 1 33 ? 7.57 -19.469 -27.141 1 98.31 33 PHE B O 1
ATOM 2549 N N . CYS B 1 34 ? 7.07 -19.578 -24.953 1 97.44 34 CYS B N 1
ATOM 2550 C CA . CYS B 1 34 ? 8.125 -18.656 -24.547 1 97.44 34 CYS B CA 1
ATOM 2551 C C . CYS B 1 34 ? 9.5 -19.219 -24.906 1 97.44 34 CYS B C 1
ATOM 2553 O O . CYS B 1 34 ? 10.359 -18.484 -25.406 1 97.44 34 CYS B O 1
ATOM 2555 N N . HIS B 1 35 ? 9.727 -20.453 -24.672 1 97.44 35 HIS B N 1
ATOM 2556 C CA . HIS B 1 35 ? 10.984 -21.094 -25.031 1 97.44 35 HIS B CA 1
ATOM 2557 C C . HIS B 1 35 ? 11.266 -20.969 -26.531 1 97.44 35 HIS B C 1
ATOM 2559 O O . HIS B 1 35 ? 12.352 -20.531 -26.922 1 97.44 35 HIS B O 1
ATOM 2565 N N . LEU B 1 36 ? 10.234 -21.266 -27.328 1 97.69 36 LEU B N 1
ATOM 2566 C CA . LEU B 1 36 ? 10.391 -21.266 -28.781 1 97.69 36 LEU B CA 1
ATOM 2567 C C . LEU B 1 36 ? 10.672 -19.859 -29.297 1 97.69 36 LEU B C 1
ATOM 2569 O O . LEU B 1 36 ? 11.586 -19.672 -30.094 1 97.69 36 LEU B O 1
ATOM 2573 N N . VAL B 1 37 ? 9.938 -18.953 -28.844 1 97.38 37 VAL B N 1
ATOM 2574 C CA . VAL B 1 37 ? 10.094 -17.562 -29.281 1 97.38 37 VAL B CA 1
ATOM 2575 C C . VAL B 1 37 ? 11.445 -17.031 -28.828 1 97.38 37 VAL B C 1
ATOM 2577 O O . VAL B 1 37 ? 12.125 -16.328 -29.578 1 97.38 37 VAL B O 1
ATOM 2580 N N . SER B 1 38 ? 11.852 -17.344 -27.578 1 96.62 38 SER B N 1
ATOM 2581 C CA . SER B 1 38 ? 13.086 -16.812 -27.016 1 96.62 38 SER B CA 1
ATOM 2582 C C . SER B 1 38 ? 14.312 -17.406 -27.703 1 96.62 38 SER B C 1
ATOM 2584 O O . SER B 1 38 ? 15.281 -16.703 -27.969 1 96.62 38 SER B O 1
ATOM 2586 N N . VAL B 1 39 ? 14.258 -18.656 -28.078 1 96.5 39 VAL B N 1
ATOM 2587 C CA . VAL B 1 39 ? 15.383 -19.297 -28.734 1 96.5 39 VAL B CA 1
ATOM 2588 C C . VAL B 1 39 ? 15.539 -18.75 -30.156 1 96.5 39 VAL B C 1
ATOM 2590 O O . VAL B 1 39 ? 16.656 -18.594 -30.641 1 96.5 39 VAL B O 1
ATOM 2593 N N . LEU B 1 40 ? 14.469 -18.344 -30.75 1 96.62 40 LEU B N 1
ATOM 2594 C CA . LEU B 1 40 ? 14.484 -17.891 -32.156 1 96.62 40 LEU B CA 1
ATOM 2595 C C . LEU B 1 40 ? 14.852 -16.422 -32.219 1 96.62 40 LEU B C 1
ATOM 2597 O O . LEU B 1 40 ? 15.508 -16 -33.188 1 96.62 40 LEU B O 1
ATOM 2601 N N . LEU B 1 41 ? 14.531 -15.695 -31.219 1 94.38 41 LEU B N 1
ATOM 2602 C CA . LEU B 1 41 ? 14.57 -14.25 -31.422 1 94.38 41 LEU B CA 1
ATOM 2603 C C . LEU B 1 41 ? 15.625 -13.609 -30.531 1 94.38 41 LEU B C 1
ATOM 2605 O O . LEU B 1 41 ? 16.109 -12.516 -30.812 1 94.38 41 LEU B O 1
ATOM 2609 N N . PHE B 1 42 ? 15.992 -14.258 -29.406 1 93 42 PHE B N 1
ATOM 2610 C CA . PHE B 1 42 ? 16.812 -13.547 -28.422 1 93 42 PHE B CA 1
ATOM 2611 C C . PHE B 1 42 ? 18.172 -14.219 -28.266 1 93 42 PHE B C 1
ATOM 2613 O O . PHE B 1 42 ? 18.266 -15.344 -27.766 1 93 42 PHE B O 1
ATOM 2620 N N . ALA B 1 43 ? 19.188 -13.453 -28.594 1 93 43 ALA B N 1
ATOM 2621 C CA . ALA B 1 43 ? 20.562 -13.93 -28.422 1 93 43 ALA B CA 1
ATOM 2622 C C . ALA B 1 43 ? 20.906 -14.102 -26.953 1 93 43 ALA B C 1
ATOM 2624 O O . ALA B 1 43 ? 21.625 -15.031 -26.578 1 93 43 ALA B O 1
ATOM 2625 N N . THR B 1 44 ? 20.406 -13.227 -26.109 1 91.69 44 THR B N 1
ATOM 2626 C CA . THR B 1 44 ? 20.609 -13.32 -24.672 1 91.69 44 THR B CA 1
ATOM 2627 C C . THR B 1 44 ? 20.141 -14.672 -24.141 1 91.69 44 THR B C 1
ATOM 2629 O O . THR B 1 44 ? 20.844 -15.328 -23.375 1 91.69 44 THR B O 1
ATOM 2632 N N . TYR B 1 45 ? 18.969 -15.07 -24.562 1 94.88 45 TYR B N 1
ATOM 2633 C CA . TYR B 1 45 ? 18.391 -16.344 -24.141 1 94.88 45 TYR B CA 1
ATOM 2634 C C . TYR B 1 45 ? 19.281 -17.5 -24.547 1 94.88 45 TYR B C 1
ATOM 2636 O O . TYR B 1 45 ? 19.5 -18.438 -23.766 1 94.88 45 TYR B O 1
ATOM 2644 N N . ARG B 1 46 ? 19.812 -17.469 -25.688 1 95.88 46 ARG B N 1
ATOM 2645 C CA . ARG B 1 46 ? 20.656 -18.547 -26.188 1 95.88 46 ARG B CA 1
ATOM 2646 C C . ARG B 1 46 ? 21.953 -18.641 -25.406 1 95.88 46 ARG B C 1
ATOM 2648 O O . ARG B 1 46 ? 22.547 -19.719 -25.312 1 95.88 46 ARG B O 1
ATOM 2655 N N . ALA B 1 47 ? 22.328 -17.547 -24.859 1 95.19 47 ALA B N 1
ATOM 2656 C CA . ALA B 1 47 ? 23.594 -17.516 -24.125 1 95.19 47 ALA B CA 1
ATOM 2657 C C . ALA B 1 47 ? 23.406 -17.953 -22.672 1 95.19 47 ALA B C 1
ATOM 2659 O O . ALA B 1 47 ? 24.375 -18.234 -21.969 1 95.19 47 ALA B O 1
ATOM 2660 N N . LEU B 1 48 ? 22.172 -18.109 -22.234 1 94.69 48 LEU B N 1
ATOM 2661 C CA . LEU B 1 48 ? 21.891 -18.469 -20.859 1 94.69 48 LEU B CA 1
ATOM 2662 C C . LEU B 1 48 ? 22.172 -19.953 -20.609 1 94.69 48 LEU B C 1
ATOM 2664 O O . LEU B 1 48 ? 22.156 -20.75 -21.547 1 94.69 48 LEU B O 1
ATOM 2668 N N . SER B 1 49 ? 22.484 -20.281 -19.391 1 94.12 49 SER B N 1
ATOM 2669 C CA . SER B 1 49 ? 22.562 -21.672 -19 1 94.12 49 SER B CA 1
ATOM 2670 C C . SER B 1 49 ? 21.203 -22.359 -19.094 1 94.12 49 SER B C 1
ATOM 2672 O O . SER B 1 49 ? 20.172 -21.688 -19.156 1 94.12 49 SER B O 1
ATOM 2674 N N . THR B 1 50 ? 21.141 -23.656 -19.078 1 94.62 50 THR B N 1
ATOM 2675 C CA . THR B 1 50 ? 19.891 -24.406 -19.172 1 94.62 50 THR B CA 1
ATOM 2676 C C . THR B 1 50 ? 18.969 -24.078 -18.016 1 94.62 50 THR B C 1
ATOM 2678 O O . THR B 1 50 ? 17.766 -23.906 -18.203 1 94.62 50 THR B O 1
ATOM 2681 N N . GLN B 1 51 ? 19.516 -23.969 -16.844 1 93.88 51 GLN B N 1
ATOM 2682 C CA . GLN B 1 51 ? 18.719 -23.625 -15.672 1 93.88 51 GLN B CA 1
ATOM 2683 C C . GLN B 1 51 ? 18.125 -22.234 -15.812 1 93.88 51 GLN B C 1
ATOM 2685 O O . GLN B 1 51 ? 16.953 -22.016 -15.484 1 93.88 51 GLN B O 1
ATOM 2690 N N . GLU B 1 52 ? 18.875 -21.328 -16.266 1 94.56 52 GLU B N 1
ATOM 2691 C CA . GLU B 1 52 ? 18.406 -19.969 -16.453 1 94.56 52 GLU B CA 1
ATOM 2692 C C . GLU B 1 52 ? 17.344 -19.891 -17.547 1 94.56 52 GLU B C 1
ATOM 2694 O O . GLU B 1 52 ? 16.406 -19.078 -17.453 1 94.56 52 GLU B O 1
ATOM 2699 N N . LYS B 1 53 ? 17.516 -20.734 -18.547 1 96 53 LYS B N 1
ATOM 2700 C CA . LYS B 1 53 ? 16.516 -20.781 -19.609 1 96 53 LYS B CA 1
ATOM 2701 C C . LYS B 1 53 ? 15.164 -21.25 -19.062 1 96 53 LYS B C 1
ATOM 2703 O O . LYS B 1 53 ? 14.125 -20.656 -19.391 1 96 53 LYS B O 1
ATOM 2708 N N . VAL B 1 54 ? 15.25 -22.266 -18.281 1 95.5 54 VAL B N 1
ATOM 2709 C CA . VAL B 1 54 ? 14.016 -22.75 -17.672 1 95.5 54 VAL B CA 1
ATOM 2710 C C . VAL B 1 54 ? 13.398 -21.656 -16.797 1 95.5 54 VAL B C 1
ATOM 2712 O O . VAL B 1 54 ? 12.188 -21.422 -16.844 1 95.5 54 VAL B O 1
ATOM 2715 N N . PHE B 1 55 ? 14.242 -20.984 -16.047 1 94.81 55 PHE B N 1
ATOM 2716 C CA . PHE B 1 55 ? 13.773 -19.922 -15.18 1 94.81 55 PHE B CA 1
ATOM 2717 C C . PHE B 1 55 ? 13.18 -18.781 -15.992 1 94.81 55 PHE B C 1
ATOM 2719 O O . PHE B 1 55 ? 12.164 -18.203 -15.609 1 94.81 55 PHE B O 1
ATOM 2726 N N . TRP B 1 56 ? 13.812 -18.5 -17.047 1 96.44 56 TRP B N 1
ATOM 2727 C CA . TRP B 1 56 ? 13.336 -17.469 -17.969 1 96.44 56 TRP B CA 1
ATOM 2728 C C . TRP B 1 56 ? 11.938 -17.797 -18.484 1 96.44 56 TRP B C 1
ATOM 2730 O O . TRP B 1 56 ? 11.047 -16.953 -18.453 1 96.44 56 TRP B O 1
ATOM 2740 N N . ASP B 1 57 ? 11.734 -18.969 -18.906 1 97.94 57 ASP B N 1
ATOM 2741 C CA . ASP B 1 57 ? 10.445 -19.406 -19.422 1 97.94 57 ASP B CA 1
ATOM 2742 C C . ASP B 1 57 ? 9.383 -19.422 -18.328 1 97.94 57 ASP B C 1
ATOM 2744 O O . ASP B 1 57 ? 8.234 -19.062 -18.562 1 97.94 57 ASP B O 1
ATOM 2748 N N . LEU B 1 58 ? 9.805 -19.828 -17.188 1 97.38 58 LEU B N 1
ATOM 2749 C CA . LEU B 1 58 ? 8.891 -19.828 -16.047 1 97.38 58 LEU B CA 1
ATOM 2750 C C . LEU B 1 58 ? 8.508 -18.391 -15.664 1 97.38 58 LEU B C 1
ATOM 2752 O O . LEU B 1 58 ? 7.352 -18.125 -15.336 1 97.38 58 LEU B O 1
ATOM 2756 N N . ALA B 1 59 ? 9.461 -17.531 -15.656 1 97.19 59 ALA B N 1
ATOM 2757 C CA . ALA B 1 59 ? 9.195 -16.125 -15.344 1 97.19 59 ALA B CA 1
ATOM 2758 C C . ALA B 1 59 ? 8.141 -15.539 -16.281 1 97.19 59 ALA B C 1
ATOM 2760 O O . ALA B 1 59 ? 7.191 -14.891 -15.836 1 97.19 59 ALA B O 1
ATOM 2761 N N . ALA B 1 60 ? 8.336 -15.82 -17.547 1 97.62 60 ALA B N 1
ATOM 2762 C CA . ALA B 1 60 ? 7.367 -15.328 -18.531 1 97.62 60 ALA B CA 1
ATOM 2763 C C . ALA B 1 60 ? 5.98 -15.898 -18.266 1 97.62 60 ALA B C 1
ATOM 2765 O O . ALA B 1 60 ? 4.98 -15.18 -18.328 1 97.62 60 ALA B O 1
ATOM 2766 N N . THR B 1 61 ? 5.922 -17.141 -17.984 1 98.38 61 THR B N 1
ATOM 2767 C CA . THR B 1 61 ? 4.656 -17.812 -17.719 1 98.38 61 THR B CA 1
ATOM 2768 C C . THR B 1 61 ? 4.008 -17.25 -16.453 1 98.38 61 THR B C 1
ATOM 2770 O O . THR B 1 61 ? 2.803 -16.984 -16.438 1 98.38 61 THR B O 1
ATOM 2773 N N . ARG B 1 62 ? 4.801 -17.047 -15.422 1 98.44 62 ARG B N 1
ATOM 2774 C CA . ARG B 1 62 ? 4.32 -16.469 -14.172 1 98.44 62 ARG B CA 1
ATOM 2775 C C . ARG B 1 62 ? 3.791 -15.062 -14.391 1 98.44 62 ARG B C 1
ATOM 2777 O O . ARG B 1 62 ? 2.809 -14.656 -13.766 1 98.44 62 ARG B O 1
ATOM 2784 N N . ALA B 1 63 ? 4.449 -14.328 -15.234 1 98.44 63 ALA B N 1
ATOM 2785 C CA . ALA B 1 63 ? 4 -12.977 -15.539 1 98.44 63 ALA B CA 1
ATOM 2786 C C . ALA B 1 63 ? 2.605 -12.984 -16.156 1 98.44 63 ALA B C 1
ATOM 2788 O O . ALA B 1 63 ? 1.756 -12.164 -15.805 1 98.44 63 ALA B O 1
ATOM 2789 N N . VAL B 1 64 ? 2.395 -13.883 -17.062 1 98.25 64 VAL B N 1
ATOM 2790 C CA . VAL B 1 64 ? 1.091 -14 -17.703 1 98.25 64 VAL B CA 1
ATOM 2791 C C . VAL B 1 64 ? 0.03 -14.344 -16.656 1 98.25 64 VAL B C 1
ATOM 2793 O O . VAL B 1 64 ? -1.037 -13.727 -16.625 1 98.25 64 VAL B O 1
ATOM 2796 N N . PHE B 1 65 ? 0.366 -15.312 -15.914 1 98.62 65 PHE B N 1
ATOM 2797 C CA . PHE B 1 65 ? -0.556 -15.688 -14.852 1 98.62 65 PHE B CA 1
ATOM 2798 C C . PHE B 1 65 ? -0.793 -14.508 -13.906 1 98.62 65 PHE B C 1
ATOM 2800 O O . PHE B 1 65 ? -1.917 -14.297 -13.445 1 98.62 65 PHE B O 1
ATOM 2807 N N . GLY B 1 66 ? 0.252 -13.773 -13.562 1 98.5 66 GLY B N 1
ATOM 2808 C CA . GLY B 1 66 ? 0.128 -12.594 -12.719 1 98.5 66 GLY B CA 1
ATOM 2809 C C . GLY B 1 66 ? -0.862 -11.578 -13.258 1 98.5 66 GLY B C 1
ATOM 2810 O O . GLY B 1 66 ? -1.643 -11.008 -12.5 1 98.5 66 GLY B O 1
ATOM 2811 N N . VAL B 1 67 ? -0.819 -11.367 -14.492 1 98.25 67 VAL B N 1
ATOM 2812 C CA . VAL B 1 67 ? -1.747 -10.43 -15.117 1 98.25 67 VAL B CA 1
ATOM 2813 C C . VAL B 1 67 ? -3.18 -10.938 -14.961 1 98.25 67 VAL B C 1
ATOM 2815 O O . VAL B 1 67 ? -4.086 -10.172 -14.625 1 98.25 67 VAL B O 1
ATOM 2818 N N . GLN B 1 68 ? -3.389 -12.211 -15.227 1 97.94 68 GLN B N 1
ATOM 2819 C CA . GLN B 1 68 ? -4.707 -12.797 -15.016 1 97.94 68 GLN B CA 1
ATOM 2820 C C . GLN B 1 68 ? -5.18 -12.594 -13.578 1 97.94 68 GLN B C 1
ATOM 2822 O O . GLN B 1 68 ? -6.348 -12.281 -13.344 1 97.94 68 GLN B O 1
ATOM 2827 N N . CYS B 1 69 ? -4.285 -12.734 -12.664 1 98.5 69 CYS B N 1
ATOM 2828 C CA . CYS B 1 69 ? -4.613 -12.602 -11.25 1 98.5 69 CYS B CA 1
ATOM 2829 C C . CYS B 1 69 ? -4.996 -11.164 -10.922 1 98.5 69 CYS B C 1
ATOM 2831 O O . CYS B 1 69 ? -5.926 -10.93 -10.148 1 98.5 69 CYS B O 1
ATOM 2833 N N . ILE B 1 70 ? -4.312 -10.234 -11.492 1 98.5 70 ILE B N 1
ATOM 2834 C CA . ILE B 1 70 ? -4.613 -8.82 -11.266 1 98.5 70 ILE B CA 1
ATOM 2835 C C . ILE B 1 70 ? -6.035 -8.516 -11.742 1 98.5 70 ILE B C 1
ATOM 2837 O O . ILE B 1 70 ? -6.812 -7.891 -11.016 1 98.5 70 ILE B O 1
ATOM 2841 N N . ILE B 1 71 ? -6.371 -9 -12.898 1 98.19 71 ILE B N 1
ATOM 2842 C CA . ILE B 1 71 ? -7.691 -8.758 -13.469 1 98.19 71 ILE B CA 1
ATOM 2843 C C . ILE B 1 71 ? -8.758 -9.391 -12.578 1 98.19 71 ILE B C 1
ATOM 2845 O O . ILE B 1 71 ? -9.75 -8.734 -12.227 1 98.19 71 ILE B O 1
ATOM 2849 N N . ALA B 1 72 ? -8.547 -10.602 -12.203 1 98.19 72 ALA B N 1
ATOM 2850 C CA . ALA B 1 72 ? -9.516 -11.312 -11.375 1 98.19 72 ALA B CA 1
ATOM 2851 C C . ALA B 1 72 ? -9.672 -10.633 -10.016 1 98.19 72 ALA B C 1
ATOM 2853 O O . ALA B 1 72 ? -10.797 -10.398 -9.555 1 98.19 72 ALA B O 1
ATOM 2854 N N . GLY B 1 73 ? -8.562 -10.344 -9.406 1 98.38 73 GLY B N 1
ATOM 2855 C CA . GLY B 1 73 ? -8.602 -9.719 -8.094 1 98.38 73 GLY B CA 1
ATOM 2856 C C . GLY B 1 73 ? -9.258 -8.352 -8.094 1 98.38 73 GLY B C 1
ATOM 2857 O O . GLY B 1 73 ? -10.078 -8.055 -7.227 1 98.38 73 GLY B O 1
ATOM 2858 N N . LEU B 1 74 ? -8.938 -7.512 -9.039 1 97.56 74 LEU B N 1
ATOM 2859 C CA . LEU B 1 74 ? -9.523 -6.18 -9.117 1 97.56 74 LEU B CA 1
ATOM 2860 C C . LEU B 1 74 ? -11.008 -6.258 -9.461 1 97.56 74 LEU B C 1
ATOM 2862 O O . LEU B 1 74 ? -11.797 -5.438 -8.992 1 97.56 74 LEU B O 1
ATOM 2866 N N . THR B 1 75 ? -11.359 -7.238 -10.312 1 97.56 75 THR B N 1
ATOM 2867 C CA . THR B 1 75 ? -12.766 -7.434 -10.633 1 97.56 75 THR B CA 1
ATOM 2868 C C . THR B 1 75 ? -13.562 -7.75 -9.367 1 97.56 75 THR B C 1
ATOM 2870 O O . THR B 1 75 ? -14.641 -7.191 -9.148 1 97.56 75 THR B O 1
ATOM 2873 N N . ALA B 1 76 ? -13.039 -8.57 -8.562 1 97.56 76 ALA B N 1
ATOM 2874 C CA . ALA B 1 76 ? -13.719 -8.938 -7.324 1 97.56 76 ALA B CA 1
ATOM 2875 C C . ALA B 1 76 ? -13.734 -7.77 -6.34 1 97.56 76 ALA B C 1
ATOM 2877 O O . ALA B 1 76 ? -14.734 -7.535 -5.66 1 97.56 76 ALA B O 1
ATOM 2878 N N . LEU B 1 77 ? -12.672 -7.043 -6.34 1 96 77 LEU B N 1
ATOM 2879 C CA . LEU B 1 77 ? -12.484 -5.984 -5.352 1 96 77 LEU B CA 1
ATOM 2880 C C . LEU B 1 77 ? -13.312 -4.754 -5.707 1 96 77 LEU B C 1
ATOM 2882 O O . LEU B 1 77 ? -13.891 -4.113 -4.824 1 96 77 LEU B O 1
ATOM 2886 N N . LEU B 1 78 ? -13.422 -4.461 -7.008 1 93.81 78 LEU B N 1
ATOM 2887 C CA . LEU B 1 78 ? -13.906 -3.131 -7.359 1 93.81 78 LEU B CA 1
ATOM 2888 C C . LEU B 1 78 ? -15.133 -3.221 -8.266 1 93.81 78 LEU B C 1
ATOM 2890 O O . LEU B 1 78 ? -15.953 -2.299 -8.297 1 93.81 78 LEU B O 1
ATOM 2894 N N . ILE B 1 79 ? -15.266 -4.281 -8.992 1 93.62 79 ILE B N 1
ATOM 2895 C CA . ILE B 1 79 ? -16.188 -4.246 -10.117 1 93.62 79 ILE B CA 1
ATOM 2896 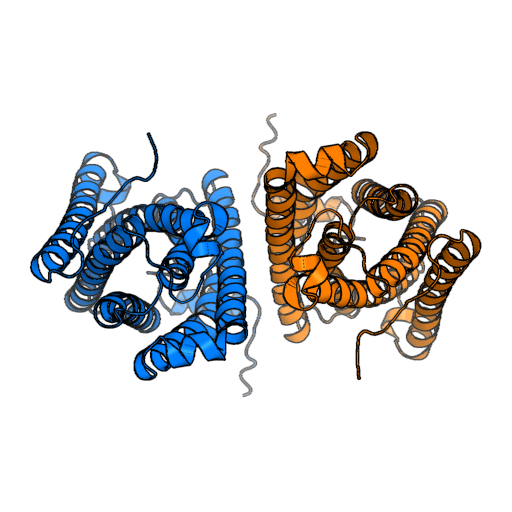C C . ILE B 1 79 ? -17.422 -5.105 -9.805 1 93.62 79 ILE B C 1
ATOM 2898 O O . ILE B 1 79 ? -18.547 -4.672 -10.008 1 93.62 79 ILE B O 1
ATOM 2902 N N . ASP B 1 80 ? -17.219 -6.289 -9.227 1 95.69 80 ASP B N 1
ATOM 2903 C CA . ASP B 1 80 ? -18.328 -7.203 -8.984 1 95.69 80 ASP B CA 1
ATOM 2904 C C . ASP B 1 80 ? -19.078 -6.836 -7.707 1 95.69 80 ASP B C 1
ATOM 2906 O O . ASP B 1 80 ? -18.578 -7.062 -6.605 1 95.69 80 ASP B O 1
ATOM 2910 N N . PRO B 1 81 ? -20.266 -6.375 -7.809 1 93.19 81 PRO B N 1
ATOM 2911 C CA . PRO B 1 81 ? -20.984 -5.934 -6.609 1 93.19 81 PRO B CA 1
ATOM 2912 C C . PRO B 1 81 ? -21.438 -7.094 -5.734 1 93.19 81 PRO B C 1
ATOM 2914 O O . PRO B 1 81 ? -21.625 -6.93 -4.527 1 93.19 81 PRO B O 1
ATOM 2917 N N . VAL B 1 82 ? -21.625 -8.258 -6.34 1 95.81 82 VAL B N 1
ATOM 2918 C CA . VAL B 1 82 ? -22.094 -9.422 -5.594 1 95.81 82 VAL B CA 1
ATOM 2919 C C . VAL B 1 82 ? -21.016 -9.891 -4.617 1 95.81 82 VAL B C 1
ATOM 2921 O O . VAL B 1 82 ? -21.297 -10.078 -3.43 1 95.81 82 VAL B O 1
ATOM 2924 N N . LEU B 1 83 ? -19.828 -9.984 -5.148 1 96.31 83 LEU B N 1
ATOM 2925 C CA . LEU B 1 83 ? -18.734 -10.422 -4.293 1 96.31 83 LEU B CA 1
ATOM 2926 C C . LEU B 1 83 ? -18.391 -9.344 -3.271 1 96.31 83 LEU B C 1
ATOM 2928 O O . LEU B 1 83 ? -18 -9.656 -2.143 1 96.31 83 LEU B O 1
ATOM 2932 N N . ALA B 1 84 ? -18.5 -8.094 -3.629 1 91.12 84 ALA B N 1
ATOM 2933 C CA . ALA B 1 84 ? -18.188 -6.988 -2.725 1 91.12 84 ALA B CA 1
ATOM 2934 C C . ALA B 1 84 ? -19.203 -6.914 -1.579 1 91.12 84 ALA B C 1
ATOM 2936 O O . ALA B 1 84 ? -18.844 -6.562 -0.453 1 91.12 84 ALA B O 1
ATOM 2937 N N . SER B 1 85 ? -20.438 -7.262 -1.814 1 92.81 85 SER B N 1
ATOM 2938 C CA . SER B 1 85 ? -21.5 -7.18 -0.812 1 92.81 85 SER B CA 1
ATOM 2939 C C . SER B 1 85 ? -21.438 -8.359 0.154 1 92.81 85 SER B C 1
ATOM 2941 O O . SER B 1 85 ? -21.656 -8.195 1.355 1 92.81 85 SER B O 1
ATOM 2943 N N . ASP B 1 86 ? -21.188 -9.547 -0.36 1 96.44 86 ASP B N 1
ATOM 2944 C CA . ASP B 1 86 ? -21.016 -10.742 0.456 1 96.44 86 ASP B CA 1
ATOM 2945 C C . ASP B 1 86 ? -19.625 -11.352 0.236 1 96.44 86 ASP B C 1
ATOM 2947 O O . ASP B 1 86 ? -19.438 -12.195 -0.642 1 96.44 86 ASP B O 1
ATOM 2951 N N . GLN B 1 87 ? -18.75 -11.023 1.123 1 97.19 87 GLN B N 1
ATOM 2952 C CA . GLN B 1 87 ? -17.344 -11.359 0.955 1 97.19 87 GLN B CA 1
ATOM 2953 C C . GLN B 1 87 ? -17.047 -12.758 1.489 1 97.19 87 GLN B C 1
ATOM 2955 O O . GLN B 1 87 ? -15.906 -13.227 1.413 1 97.19 87 GLN B O 1
ATOM 2960 N N . ILE B 1 88 ? -18 -13.445 2.049 1 97.38 88 ILE B N 1
ATOM 2961 C CA . ILE B 1 88 ? -17.734 -14.695 2.74 1 97.38 88 ILE B CA 1
ATOM 2962 C C . ILE B 1 88 ? -18.391 -15.852 1.994 1 97.38 88 ILE B C 1
ATOM 2964 O O . ILE B 1 88 ? -17.781 -16.922 1.828 1 97.38 88 ILE B O 1
ATOM 2968 N N . THR B 1 89 ? -19.609 -15.664 1.438 1 96.75 89 THR B N 1
ATOM 2969 C CA . THR B 1 89 ? -20.328 -16.844 0.955 1 96.75 89 THR B CA 1
ATOM 2970 C C . THR B 1 89 ? -20.719 -16.672 -0.509 1 96.75 89 THR B C 1
ATOM 2972 O O . THR B 1 89 ? -21.109 -17.641 -1.169 1 96.75 89 THR B O 1
ATOM 2975 N N . ALA B 1 90 ? -20.656 -15.492 -1.062 1 96.81 90 ALA B N 1
ATOM 2976 C CA . ALA B 1 90 ? -21.109 -15.266 -2.428 1 96.81 90 ALA B CA 1
ATOM 2977 C C . ALA B 1 90 ? -20.203 -15.961 -3.439 1 96.81 90 ALA B C 1
ATOM 2979 O O . ALA B 1 90 ? -18.984 -15.914 -3.314 1 96.81 90 ALA B O 1
ATOM 2980 N N . GLN B 1 91 ? -20.859 -16.594 -4.418 1 94.94 91 GLN B N 1
ATOM 2981 C CA . GLN B 1 91 ? -20.141 -17.297 -5.477 1 94.94 91 GLN B CA 1
ATOM 2982 C C . GLN B 1 91 ? -20.547 -16.781 -6.852 1 94.94 91 GLN B C 1
ATOM 2984 O O . GLN B 1 91 ? -21.703 -16.375 -7.059 1 94.94 91 GLN B O 1
ATOM 2989 N N . ARG B 1 92 ? -19.578 -16.719 -7.711 1 95.19 92 ARG B N 1
ATOM 2990 C CA . ARG B 1 92 ? -19.797 -16.266 -9.078 1 95.19 92 ARG B CA 1
ATOM 2991 C C . ARG B 1 92 ? -19.188 -17.234 -10.086 1 95.19 92 ARG B C 1
ATOM 2993 O O . ARG B 1 92 ? -18.125 -17.828 -9.828 1 95.19 92 ARG B O 1
ATOM 3000 N N . GLY B 1 93 ? -19.859 -17.453 -11.227 1 94.5 93 GLY B N 1
ATOM 3001 C CA . GLY B 1 93 ? -19.391 -18.359 -12.258 1 94.5 93 GLY B CA 1
ATOM 3002 C C . GLY B 1 93 ? -18 -18 -12.773 1 94.5 93 GLY B C 1
ATOM 3003 O O . GLY B 1 93 ? -17.156 -18.875 -12.93 1 94.5 93 GLY B O 1
ATOM 3004 N N . TRP B 1 94 ? -17.75 -16.75 -13.039 1 96.06 94 TRP B N 1
ATOM 3005 C CA . TRP B 1 94 ? -16.453 -16.344 -13.555 1 96.06 94 TRP B CA 1
ATOM 3006 C C . TRP B 1 94 ? -15.352 -16.625 -12.539 1 96.06 94 TRP B C 1
ATOM 3008 O O . TRP B 1 94 ? -14.211 -16.922 -12.914 1 96.06 94 TRP B O 1
ATOM 3018 N N . ALA B 1 95 ? -15.695 -16.531 -11.281 1 96.69 95 ALA B N 1
ATOM 3019 C CA . ALA B 1 95 ? -14.727 -16.797 -10.219 1 96.69 95 ALA B CA 1
ATOM 3020 C C . ALA B 1 95 ? -14.414 -18.281 -10.125 1 96.69 95 ALA B C 1
ATOM 3022 O O . ALA B 1 95 ? -13.266 -18.672 -9.906 1 96.69 95 ALA B O 1
ATOM 3023 N N . TRP B 1 96 ? -15.445 -19.078 -10.305 1 95.56 96 TRP B N 1
ATOM 3024 C CA . TRP B 1 96 ? -15.234 -20.531 -10.375 1 95.56 96 TRP B CA 1
ATOM 3025 C C . TRP B 1 96 ? -14.266 -20.875 -11.492 1 95.56 96 TRP B C 1
ATOM 3027 O O . TRP B 1 96 ? -13.336 -21.656 -11.289 1 95.56 96 TRP B O 1
ATOM 3037 N N . PHE B 1 97 ? -14.547 -20.344 -12.57 1 96.81 97 PHE B N 1
ATOM 3038 C CA . PHE B 1 97 ? -13.68 -20.578 -13.727 1 96.81 97 PHE B CA 1
ATOM 3039 C C . PHE B 1 97 ? -12.242 -20.188 -13.406 1 96.81 97 PHE B C 1
ATOM 3041 O O . PHE B 1 97 ? -11.312 -20.938 -13.703 1 96.81 97 PHE B O 1
ATOM 3048 N N . THR B 1 98 ? -12.062 -19.031 -12.812 1 97.62 98 THR B N 1
ATOM 3049 C CA . THR B 1 98 ? -10.75 -18.516 -12.469 1 97.62 98 THR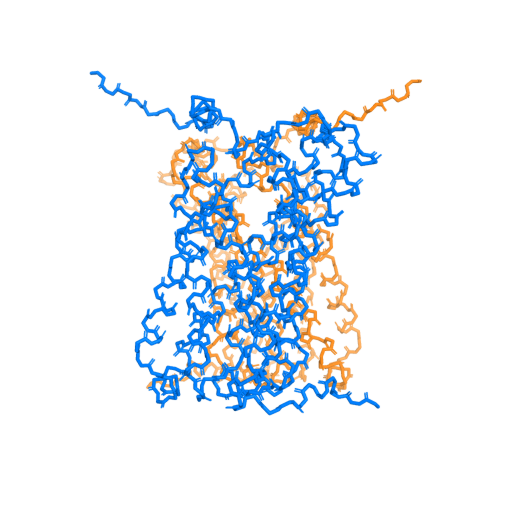 B CA 1
ATOM 3050 C C . THR B 1 98 ? -10.062 -19.406 -11.438 1 97.62 98 THR B C 1
ATOM 3052 O O . THR B 1 98 ? -8.875 -19.703 -11.555 1 97.62 98 THR B O 1
ATOM 3055 N N . ILE B 1 99 ? -10.781 -19.828 -10.445 1 97.5 99 ILE B N 1
ATOM 3056 C CA . ILE B 1 99 ? -10.234 -20.672 -9.391 1 97.5 99 ILE B CA 1
ATOM 3057 C C . ILE B 1 99 ? -9.734 -21.984 -9.992 1 97.5 99 ILE B C 1
ATOM 3059 O O . ILE B 1 99 ? -8.609 -22.406 -9.727 1 97.5 99 ILE B O 1
ATOM 3063 N N . LEU B 1 100 ? -10.523 -22.594 -10.828 1 97.5 100 LEU B N 1
ATOM 3064 C CA . LEU B 1 100 ? -10.18 -23.891 -11.391 1 97.5 100 LEU B CA 1
ATOM 3065 C C . LEU B 1 100 ? -8.984 -23.781 -12.328 1 97.5 100 LEU B C 1
ATOM 3067 O O . LEU B 1 100 ? -8.094 -24.625 -12.312 1 97.5 100 LEU B O 1
ATOM 3071 N N . THR B 1 101 ? -8.93 -22.75 -13.078 1 97.81 101 THR B N 1
ATOM 3072 C CA . THR B 1 101 ? -7.781 -22.547 -13.953 1 97.81 101 THR B CA 1
ATOM 3073 C C . THR B 1 101 ? -6.539 -22.188 -13.141 1 97.81 101 THR B C 1
ATOM 3075 O O . THR B 1 101 ? -5.422 -22.562 -13.516 1 97.81 101 THR B O 1
ATOM 3078 N N . ALA B 1 102 ? -6.699 -21.469 -12.07 1 98.5 102 ALA B N 1
ATOM 3079 C CA . ALA B 1 102 ? -5.578 -21.156 -11.188 1 98.5 102 ALA B CA 1
ATOM 3080 C C . ALA B 1 102 ? -5.004 -22.438 -10.562 1 98.5 102 ALA B C 1
ATOM 3082 O O . ALA B 1 102 ? -3.785 -22.562 -10.414 1 98.5 102 ALA B O 1
ATOM 3083 N N . ILE B 1 103 ? -5.855 -23.344 -10.203 1 98.31 103 ILE B N 1
ATOM 3084 C CA . ILE B 1 103 ? -5.387 -24.609 -9.688 1 98.31 103 ILE B CA 1
ATOM 3085 C C . ILE B 1 103 ? -4.492 -25.297 -10.719 1 98.31 103 ILE B C 1
ATOM 3087 O O . ILE B 1 103 ? -3.441 -25.844 -10.375 1 98.31 103 ILE B O 1
ATOM 3091 N N . GLY B 1 104 ? -4.945 -25.281 -11.953 1 98.56 104 GLY B N 1
ATOM 3092 C CA . GLY B 1 104 ? -4.125 -25.828 -13.023 1 98.56 104 GLY B CA 1
ATOM 3093 C C . GLY B 1 104 ? -2.754 -25.188 -13.109 1 98.56 104 GLY B C 1
ATOM 3094 O O . GLY B 1 104 ? -1.748 -25.875 -13.281 1 98.56 104 GLY B O 1
ATOM 3095 N N . PHE B 1 105 ? -2.701 -23.938 -12.992 1 98.75 105 PHE B N 1
ATOM 3096 C CA . PHE B 1 105 ? -1.432 -23.219 -13 1 98.75 105 PHE B CA 1
ATOM 3097 C C . PHE B 1 105 ? -0.57 -23.641 -11.812 1 98.75 105 PHE B C 1
ATOM 3099 O O . PHE B 1 105 ? 0.633 -23.859 -11.961 1 98.75 105 PHE B O 1
ATOM 3106 N N . PHE B 1 106 ? -1.172 -23.594 -10.625 1 98.5 106 PHE B N 1
ATOM 3107 C CA . PHE B 1 106 ? -0.406 -23.922 -9.43 1 98.5 106 PHE B CA 1
ATOM 3108 C C . PHE B 1 106 ? 0.129 -25.344 -9.492 1 98.5 106 PHE B C 1
ATOM 3110 O O . PHE B 1 106 ? 1.218 -25.625 -8.992 1 98.5 106 PHE B O 1
ATOM 3117 N N . LEU B 1 107 ? -0.641 -26.203 -10.086 1 97.88 107 LEU B N 1
ATOM 3118 C CA . LEU B 1 107 ? -0.148 -27.562 -10.32 1 97.88 107 LEU B CA 1
ATOM 3119 C C . LEU B 1 107 ? 1.055 -27.547 -11.258 1 97.88 107 LEU B C 1
ATOM 3121 O O . LEU B 1 107 ? 2.08 -28.172 -10.969 1 97.88 107 LEU B O 1
ATOM 3125 N N . PHE B 1 108 ? 0.923 -26.828 -12.352 1 98.12 108 PHE B N 1
ATOM 3126 C CA . PHE B 1 108 ? 2.021 -26.656 -13.297 1 98.12 108 PHE B CA 1
ATOM 3127 C C . PHE B 1 108 ? 3.26 -26.109 -12.594 1 98.12 108 PHE B C 1
ATOM 3129 O O . PHE B 1 108 ? 4.363 -26.641 -12.766 1 98.12 108 PHE B O 1
ATOM 3136 N N . GLU B 1 109 ? 3.082 -25.109 -11.773 1 97.06 109 GLU B N 1
ATOM 3137 C CA . GLU B 1 109 ? 4.18 -24.438 -11.07 1 97.06 109 GLU B CA 1
ATOM 3138 C C . GLU B 1 109 ? 4.855 -25.391 -10.086 1 97.06 109 GLU B C 1
ATOM 3140 O O . GLU B 1 109 ? 6.082 -25.375 -9.938 1 97.06 109 GLU B O 1
ATOM 3145 N N . ASN B 1 110 ? 4.074 -26.109 -9.367 1 96.81 110 ASN B N 1
ATOM 3146 C CA . ASN B 1 110 ? 4.641 -27.062 -8.422 1 96.81 110 ASN B CA 1
ATOM 3147 C C . ASN B 1 110 ? 5.449 -28.141 -9.133 1 96.81 110 ASN B C 1
ATOM 3149 O O . ASN B 1 110 ? 6.551 -28.484 -8.703 1 96.81 110 ASN B O 1
ATOM 3153 N N . ILE B 1 111 ? 4.934 -28.672 -10.188 1 96.62 111 ILE B N 1
ATOM 3154 C CA . ILE B 1 111 ? 5.645 -29.688 -10.961 1 96.62 111 ILE B CA 1
ATOM 3155 C C . ILE B 1 111 ? 6.941 -29.094 -11.516 1 96.62 111 ILE B C 1
ATOM 3157 O O . ILE B 1 111 ? 8.008 -29.703 -11.391 1 96.62 111 ILE B O 1
ATOM 3161 N N . ALA B 1 112 ? 6.816 -27.938 -12.055 1 95.56 112 ALA B N 1
ATOM 3162 C CA . ALA B 1 112 ? 7.992 -27.266 -12.617 1 95.56 112 ALA B CA 1
ATOM 3163 C C . ALA B 1 112 ? 9.047 -27.031 -11.539 1 95.56 112 ALA B C 1
ATOM 3165 O O . ALA B 1 112 ? 10.242 -27.25 -11.773 1 95.56 112 ALA B O 1
ATOM 3166 N N . LEU B 1 113 ? 8.656 -26.562 -10.383 1 94 113 LEU B N 1
ATOM 3167 C CA . LEU B 1 113 ? 9.578 -26.297 -9.289 1 94 113 LEU B CA 1
ATOM 3168 C C . LEU B 1 113 ? 10.289 -27.578 -8.844 1 94 113 LEU B C 1
ATOM 3170 O O . LEU B 1 113 ? 11.516 -27.609 -8.766 1 94 113 LEU B O 1
ATOM 3174 N N . HIS B 1 114 ? 9.602 -28.641 -8.617 1 94.5 114 HIS B N 1
ATOM 3175 C CA . HIS B 1 114 ? 10.18 -29.875 -8.078 1 94.5 114 HIS B CA 1
ATOM 3176 C C . HIS B 1 114 ? 11 -30.609 -9.133 1 94.5 114 HIS B C 1
ATOM 3178 O O . HIS B 1 114 ? 12.023 -31.219 -8.812 1 94.5 114 HIS B O 1
ATOM 3184 N N . VAL B 1 115 ? 10.57 -30.578 -10.359 1 95 115 VAL B N 1
ATOM 3185 C CA . VAL B 1 115 ? 11.367 -31.156 -11.438 1 95 115 VAL B CA 1
ATOM 3186 C C . VAL B 1 115 ? 12.68 -30.391 -11.578 1 95 115 VAL B C 1
ATOM 3188 O O . VAL B 1 115 ? 13.75 -30.984 -11.711 1 95 115 VAL B O 1
ATOM 3191 N N . SER B 1 116 ? 12.578 -29.062 -11.562 1 92.06 116 SER B N 1
ATOM 3192 C CA . SER B 1 116 ? 13.781 -28.25 -11.633 1 92.06 116 SER B CA 1
ATOM 3193 C C . SER B 1 116 ? 14.711 -28.516 -10.453 1 92.06 116 SER B C 1
ATOM 3195 O O . SER B 1 116 ? 15.93 -28.641 -10.633 1 92.06 116 SER B O 1
ATOM 3197 N N . ASN B 1 117 ? 14.148 -28.594 -9.273 1 91.88 117 ASN B N 1
ATOM 3198 C CA . ASN B 1 117 ? 14.945 -28.906 -8.094 1 91.88 117 ASN B CA 1
ATOM 3199 C C . ASN B 1 117 ? 15.664 -30.25 -8.234 1 91.88 117 ASN B C 1
ATOM 3201 O O . ASN B 1 117 ? 16.828 -30.375 -7.852 1 91.88 117 ASN B O 1
ATOM 3205 N N . LEU B 1 118 ? 15.023 -31.219 -8.781 1 93.56 118 LEU B N 1
ATOM 3206 C CA . LEU B 1 118 ? 15.594 -32.562 -8.953 1 93.56 118 LEU B CA 1
ATOM 3207 C C . LEU B 1 118 ? 16.672 -32.562 -10.016 1 93.56 118 LEU B C 1
ATOM 3209 O O . LEU B 1 118 ? 17.766 -33.094 -9.812 1 93.56 118 LEU B O 1
ATOM 3213 N N . VAL B 1 119 ? 16.422 -31.891 -11.094 1 93.75 119 VAL B N 1
ATOM 3214 C CA . VAL B 1 119 ? 17.328 -31.891 -12.234 1 93.75 119 VAL B CA 1
ATOM 3215 C C . VAL B 1 119 ? 18.578 -31.078 -11.914 1 93.75 119 VAL B C 1
ATOM 3217 O O . VAL B 1 119 ? 19.703 -31.469 -12.25 1 93.75 119 VAL B O 1
ATOM 3220 N N . PHE B 1 120 ? 18.406 -29.969 -11.211 1 92.44 120 PHE B N 1
ATOM 3221 C CA . PHE B 1 120 ? 19.531 -29.047 -11.008 1 92.44 120 PHE B CA 1
ATOM 3222 C C . PHE B 1 120 ? 20.031 -29.141 -9.578 1 92.44 120 PHE B C 1
ATOM 3224 O O . PHE B 1 120 ? 20.938 -28.391 -9.188 1 92.44 120 PHE B O 1
ATOM 3231 N N . TRP B 1 121 ? 19.469 -29.922 -8.734 1 91.38 121 TRP B N 1
ATOM 3232 C CA . TRP B 1 121 ? 19.875 -30.156 -7.355 1 91.38 121 TRP B CA 1
ATOM 3233 C C . TRP B 1 121 ? 19.891 -28.859 -6.566 1 91.38 121 TRP B C 1
ATOM 3235 O O . TRP B 1 121 ? 20.906 -28.5 -5.965 1 91.38 121 TRP B O 1
ATOM 3245 N N . THR B 1 122 ? 18.75 -28.156 -6.676 1 87.56 122 THR B N 1
ATOM 3246 C CA . THR B 1 122 ? 18.531 -26.922 -5.922 1 87.56 122 THR B CA 1
ATOM 3247 C C . THR B 1 122 ? 17.297 -27.062 -5.035 1 87.56 122 THR B C 1
ATOM 3249 O O . THR B 1 122 ? 16.516 -28 -5.191 1 87.56 122 THR B O 1
ATOM 3252 N N . PHE B 1 123 ? 17.25 -26.281 -3.979 1 88.12 123 PHE B N 1
ATOM 3253 C CA . PHE B 1 123 ? 16.078 -26.281 -3.121 1 88.12 123 PHE B CA 1
ATOM 3254 C C . PHE B 1 123 ? 15.875 -24.922 -2.484 1 88.12 123 PHE B C 1
ATOM 3256 O O . PHE B 1 123 ? 16.766 -24.391 -1.812 1 88.12 123 PHE B O 1
ATOM 3263 N N . ASP B 1 124 ? 14.742 -24.391 -2.746 1 86.44 124 ASP B N 1
ATOM 3264 C CA . ASP B 1 124 ? 14.305 -23.156 -2.102 1 86.44 124 ASP B CA 1
ATOM 3265 C C . ASP B 1 124 ? 13.07 -23.391 -1.239 1 86.44 124 ASP B C 1
ATOM 3267 O O . ASP B 1 124 ? 11.961 -23.516 -1.76 1 86.44 124 ASP B O 1
ATOM 3271 N N . ALA B 1 125 ? 13.258 -23.328 0.074 1 86.81 125 ALA B N 1
ATOM 3272 C CA . ALA B 1 125 ? 12.195 -23.688 1.013 1 86.81 125 ALA B CA 1
ATOM 3273 C C . ALA B 1 125 ? 11.07 -22.656 0.979 1 86.81 125 ALA B C 1
ATOM 3275 O O . ALA B 1 125 ? 9.891 -23 1.091 1 86.81 125 ALA B O 1
ATOM 3276 N N . PHE B 1 126 ? 11.352 -21.359 0.833 1 86.44 126 PHE B N 1
ATOM 3277 C CA . PHE B 1 126 ? 10.344 -20.297 0.805 1 86.44 126 PHE B CA 1
ATOM 3278 C C . PHE B 1 126 ? 9.453 -20.438 -0.422 1 86.44 126 PHE B C 1
ATOM 3280 O O . PHE B 1 126 ? 8.227 -20.375 -0.315 1 86.44 126 PHE B O 1
ATOM 3287 N N . LEU B 1 127 ? 10.125 -20.688 -1.482 1 89.56 127 LEU B N 1
ATOM 3288 C CA . LEU B 1 127 ? 9.383 -20.828 -2.732 1 89.56 127 LEU B CA 1
ATOM 3289 C C . LEU B 1 127 ? 8.523 -22.094 -2.717 1 89.56 127 LEU B C 1
ATOM 3291 O O . LEU B 1 127 ? 7.363 -22.062 -3.137 1 89.56 127 LEU B O 1
ATOM 3295 N N . ALA B 1 128 ? 9.086 -23.188 -2.236 1 91.75 128 ALA B N 1
ATOM 3296 C CA . ALA B 1 128 ? 8.359 -24.453 -2.168 1 91.75 128 ALA B CA 1
ATOM 3297 C C . ALA B 1 128 ? 7.137 -24.328 -1.258 1 91.75 128 ALA B C 1
ATOM 3299 O O . ALA B 1 128 ? 6.047 -24.781 -1.607 1 91.75 128 ALA B O 1
ATOM 3300 N N . THR B 1 129 ? 7.34 -23.734 -0.112 1 92.06 129 THR B N 1
ATOM 3301 C CA . THR B 1 129 ? 6.238 -23.531 0.825 1 92.06 129 THR B CA 1
ATOM 3302 C C . THR B 1 129 ? 5.156 -22.641 0.212 1 92.06 129 THR B C 1
ATOM 3304 O O . THR B 1 129 ? 3.971 -22.969 0.274 1 92.06 129 THR B O 1
ATOM 3307 N N . HIS B 1 130 ? 5.566 -21.594 -0.347 1 94.31 130 HIS B N 1
ATOM 3308 C CA . HIS B 1 130 ? 4.641 -20.672 -0.98 1 94.31 130 HIS B CA 1
ATOM 3309 C C . HIS B 1 130 ? 3.809 -21.359 -2.055 1 94.31 130 HIS B C 1
ATOM 3311 O O . HIS B 1 130 ? 2.584 -21.234 -2.08 1 94.31 130 HIS B O 1
ATOM 3317 N N . HIS B 1 131 ? 4.465 -22.172 -2.908 1 94.88 131 HIS B N 1
ATOM 3318 C CA . HIS B 1 131 ? 3.771 -22.875 -3.984 1 94.88 131 HIS B CA 1
ATOM 3319 C C . HIS B 1 131 ? 2.832 -23.938 -3.434 1 94.88 131 HIS B C 1
ATOM 3321 O O . HIS B 1 131 ? 1.731 -24.141 -3.951 1 94.88 131 HIS B O 1
ATOM 3327 N N . LEU B 1 132 ? 3.295 -24.609 -2.408 1 94.5 132 LEU B N 1
ATOM 3328 C CA . LEU B 1 132 ? 2.463 -25.625 -1.784 1 94.5 132 LEU B CA 1
ATOM 3329 C C . LEU B 1 132 ? 1.191 -25.016 -1.205 1 94.5 132 LEU B C 1
ATOM 3331 O O . LEU B 1 132 ? 0.093 -25.531 -1.434 1 94.5 132 LEU B O 1
ATOM 3335 N N . PHE B 1 133 ? 1.326 -23.953 -0.499 1 95.56 133 PHE B N 1
ATOM 3336 C CA . PHE B 1 133 ? 0.18 -23.297 0.115 1 95.56 133 PHE B CA 1
ATOM 3337 C C . PHE B 1 133 ? -0.767 -22.75 -0.949 1 95.56 133 PHE B C 1
ATOM 3339 O O . PHE B 1 133 ? -1.987 -22.812 -0.792 1 95.56 133 PHE B O 1
ATOM 3346 N N . ALA B 1 134 ? -0.191 -22.188 -1.991 1 96.62 134 ALA B N 1
ATOM 3347 C CA . ALA B 1 134 ? -1.033 -21.688 -3.072 1 96.62 134 ALA B CA 1
ATOM 3348 C C . ALA B 1 134 ? -1.854 -22.812 -3.697 1 96.62 134 ALA B C 1
ATOM 3350 O O . ALA B 1 134 ? -3.068 -22.688 -3.865 1 96.62 134 ALA B O 1
ATOM 3351 N N . PHE B 1 135 ? -1.226 -23.953 -3.973 1 97.75 135 PHE B N 1
ATOM 3352 C CA . PHE B 1 135 ? -1.907 -25.062 -4.613 1 97.75 135 PHE B CA 1
ATOM 3353 C C . PHE B 1 135 ? -2.973 -25.656 -3.691 1 97.75 135 PHE B C 1
ATOM 3355 O O . PHE B 1 135 ? -4.133 -25.781 -4.082 1 97.75 135 PHE B O 1
ATOM 3362 N N . LEU B 1 136 ? -2.613 -25.938 -2.469 1 96.69 136 LEU B N 1
ATOM 3363 C CA . LEU B 1 136 ? -3.543 -26.562 -1.536 1 96.69 136 LEU B CA 1
ATOM 3364 C C . LEU B 1 136 ? -4.68 -25.609 -1.179 1 96.69 136 LEU B C 1
ATOM 3366 O O . LEU B 1 136 ? -5.812 -26.047 -0.963 1 96.69 136 LEU B O 1
ATOM 3370 N N . GLY B 1 137 ? -4.348 -24.375 -1.081 1 96.56 137 GLY B N 1
ATOM 3371 C CA . GLY B 1 137 ? -5.371 -23.375 -0.779 1 96.56 137 GLY B CA 1
ATOM 3372 C C . GLY B 1 137 ? -6.469 -23.312 -1.824 1 96.56 137 GLY B C 1
ATOM 3373 O O . GLY B 1 137 ? -7.656 -23.344 -1.487 1 96.56 137 GLY B O 1
ATOM 3374 N N . TYR B 1 138 ? -6.078 -23.281 -3.033 1 97.56 138 TYR B N 1
ATOM 3375 C CA . TYR B 1 138 ? -7.07 -23.188 -4.098 1 97.56 138 TYR B CA 1
ATOM 3376 C C . TYR B 1 138 ? -7.715 -24.531 -4.367 1 97.56 138 TYR B C 1
ATOM 3378 O O . TYR B 1 138 ? -8.906 -24.609 -4.676 1 97.56 138 TYR B O 1
ATOM 3386 N N . PHE B 1 139 ? -6.902 -25.594 -4.27 1 95.88 139 PHE B N 1
ATOM 3387 C CA . PHE B 1 139 ? -7.469 -26.922 -4.426 1 95.88 139 PHE B CA 1
ATOM 3388 C C . PHE B 1 139 ? -8.508 -27.203 -3.346 1 95.88 139 PHE B C 1
ATOM 3390 O O . PHE B 1 139 ? -9.523 -27.859 -3.604 1 95.88 139 PHE B O 1
ATOM 3397 N N . GLY B 1 140 ? -8.336 -26.688 -2.18 1 93.81 140 GLY B N 1
ATOM 3398 C CA . GLY B 1 140 ? -9.258 -26.859 -1.067 1 93.81 140 GLY B CA 1
ATOM 3399 C C . GLY B 1 140 ? -10.602 -26.188 -1.294 1 93.81 140 GLY B C 1
ATOM 3400 O O . GLY B 1 140 ? -11.617 -26.625 -0.751 1 93.81 140 GLY B O 1
ATOM 3401 N N . VAL B 1 141 ? -10.609 -25.172 -2.094 1 92.5 141 VAL B N 1
ATOM 3402 C CA . VAL B 1 141 ? -11.844 -24.438 -2.361 1 92.5 141 VAL B CA 1
ATOM 3403 C C . VAL B 1 141 ? -12.875 -25.375 -2.992 1 92.5 141 VAL B C 1
ATOM 3405 O O . VAL B 1 141 ? -14.078 -25.234 -2.754 1 92.5 141 VAL B O 1
ATOM 3408 N N . ILE B 1 142 ? -12.438 -26.359 -3.727 1 90.75 142 ILE B N 1
ATOM 3409 C CA . ILE B 1 142 ? -13.328 -27.281 -4.434 1 90.75 142 ILE B CA 1
ATOM 3410 C C . ILE B 1 142 ? -14.148 -28.078 -3.426 1 90.75 142 ILE B C 1
ATOM 3412 O O . ILE B 1 142 ? -15.305 -28.406 -3.684 1 90.75 142 ILE B O 1
ATOM 3416 N N . PHE B 1 143 ? -13.594 -28.297 -2.303 1 90.69 143 PHE B N 1
ATOM 3417 C CA . PHE B 1 143 ? -14.25 -29.141 -1.306 1 90.69 143 PHE B CA 1
ATOM 3418 C C . PHE B 1 143 ? -15.07 -28.297 -0.341 1 90.69 143 PHE B C 1
ATOM 3420 O O . PHE B 1 143 ? -15.859 -28.828 0.438 1 90.69 143 PHE B O 1
ATOM 3427 N N . CYS B 1 144 ? -14.781 -27.031 -0.369 1 90.44 144 CYS B N 1
ATOM 3428 C CA . CYS B 1 144 ? -15.531 -26.109 0.477 1 90.44 144 CYS B CA 1
ATOM 3429 C C . CYS B 1 144 ? -16.656 -25.438 -0.309 1 90.44 144 CYS B C 1
ATOM 3431 O O . CYS B 1 144 ? -16.578 -24.234 -0.593 1 90.44 144 CYS B O 1
ATOM 3433 N N . THR B 1 145 ? -17.719 -26.047 -0.483 1 85.5 145 THR B N 1
ATOM 3434 C CA . THR B 1 145 ? -18.781 -25.641 -1.401 1 85.5 145 THR B CA 1
ATOM 3435 C C . THR B 1 145 ? -19.516 -24.422 -0.874 1 85.5 145 THR B C 1
ATOM 3437 O O . THR B 1 145 ? -20.172 -23.703 -1.635 1 85.5 145 THR B O 1
ATOM 3440 N N . THR B 1 146 ? -19.422 -24.109 0.367 1 90.5 146 THR B N 1
ATOM 3441 C CA . THR B 1 146 ? -20.141 -22.984 0.947 1 90.5 146 THR B CA 1
ATOM 3442 C C . THR B 1 146 ? -19.25 -21.75 1.014 1 90.5 146 THR B C 1
ATOM 3444 O O . THR B 1 146 ? -19.734 -20.656 1.312 1 90.5 146 THR B O 1
ATOM 3447 N N . ALA B 1 147 ? -18.016 -21.969 0.743 1 92.38 147 ALA B N 1
ATOM 3448 C CA . ALA B 1 147 ? -17.094 -20.844 0.793 1 92.38 147 ALA B CA 1
ATOM 3449 C C . ALA B 1 147 ? -17.297 -19.906 -0.394 1 92.38 147 ALA B C 1
ATOM 3451 O O . ALA B 1 147 ? -17.5 -20.359 -1.521 1 92.38 147 ALA B O 1
ATOM 3452 N N . GLY B 1 148 ? -17.281 -18.641 -0.124 1 95.38 148 GLY B N 1
ATOM 3453 C CA . GLY B 1 148 ? -17.391 -17.641 -1.186 1 95.38 148 GLY B CA 1
ATOM 3454 C C . GLY B 1 148 ? -16.109 -17.453 -1.949 1 95.38 148 GLY B C 1
ATOM 3455 O O . GLY B 1 148 ? -15.078 -18.047 -1.609 1 95.38 148 GLY B O 1
ATOM 3456 N N . HIS B 1 149 ? -16.219 -16.641 -3.006 1 97.38 149 HIS B N 1
ATOM 3457 C CA . HIS B 1 149 ? -15.102 -16.531 -3.932 1 97.38 149 HIS B CA 1
ATOM 3458 C C . HIS B 1 149 ? -14.336 -15.227 -3.723 1 97.38 149 HIS B C 1
ATOM 3460 O O . HIS B 1 149 ? -13.266 -15.031 -4.301 1 97.38 149 HIS B O 1
ATOM 3466 N N . TYR B 1 150 ? -14.852 -14.32 -2.92 1 98.06 150 TYR B N 1
ATOM 3467 C CA . TYR B 1 150 ? -14.219 -13.023 -2.738 1 98.06 150 TYR B CA 1
ATOM 3468 C C . TYR B 1 150 ? -12.797 -13.18 -2.201 1 98.06 150 TYR B C 1
ATOM 3470 O O . TYR B 1 150 ? -11.852 -12.633 -2.764 1 98.06 150 TYR B O 1
ATOM 3478 N N . LEU B 1 151 ? -12.609 -13.945 -1.138 1 97.81 151 LEU B N 1
ATOM 3479 C CA . LEU B 1 151 ? -11.305 -14.117 -0.507 1 97.81 151 LEU B CA 1
ATOM 3480 C C . LEU B 1 151 ? -10.32 -14.781 -1.467 1 97.81 151 LEU B C 1
ATOM 3482 O O . LEU B 1 151 ? -9.148 -14.383 -1.535 1 97.81 151 LEU B O 1
ATOM 3486 N N . ALA B 1 152 ? -10.766 -15.742 -2.195 1 97.81 152 ALA B N 1
ATOM 3487 C CA . ALA B 1 152 ? -9.906 -16.422 -3.156 1 97.81 152 ALA B CA 1
ATOM 3488 C C . ALA B 1 152 ? -9.43 -15.469 -4.246 1 97.81 152 ALA B C 1
ATOM 3490 O O . ALA B 1 152 ? -8.258 -15.461 -4.609 1 97.81 152 ALA B O 1
ATOM 3491 N N . MET B 1 153 ? -10.344 -14.641 -4.773 1 98.38 153 MET B N 1
ATOM 3492 C CA . MET B 1 153 ? -10.008 -13.719 -5.852 1 98.38 153 MET B CA 1
ATOM 3493 C C . MET B 1 153 ? -9.055 -12.625 -5.355 1 98.38 153 MET B C 1
ATOM 3495 O O . MET B 1 153 ? -8.086 -12.289 -6.031 1 98.38 153 MET B O 1
ATOM 3499 N N . VAL B 1 154 ? -9.336 -12.094 -4.176 1 98.19 154 VAL B N 1
ATOM 3500 C CA . VAL B 1 154 ? -8.484 -11.039 -3.627 1 98.19 154 VAL B CA 1
ATOM 3501 C C . VAL B 1 154 ? -7.113 -11.617 -3.283 1 98.19 154 VAL B C 1
ATOM 3503 O O . VAL B 1 154 ? -6.094 -10.938 -3.436 1 98.19 154 VAL B O 1
ATOM 3506 N N . THR B 1 155 ? -7.059 -12.844 -2.836 1 98.25 155 THR B N 1
ATOM 3507 C CA . THR B 1 155 ? -5.777 -13.492 -2.584 1 98.25 155 THR B CA 1
ATOM 3508 C C . THR B 1 155 ? -4.98 -13.641 -3.877 1 98.25 155 THR B C 1
ATOM 3510 O O . THR B 1 155 ? -3.76 -13.477 -3.883 1 98.25 155 THR B O 1
ATOM 3513 N N . LEU B 1 156 ? -5.664 -13.953 -4.965 1 98.31 156 LEU B N 1
ATOM 3514 C CA . LEU B 1 156 ? -4.98 -14.008 -6.25 1 98.31 156 LEU B CA 1
ATOM 3515 C C . LEU B 1 156 ? -4.316 -12.672 -6.574 1 98.31 156 LEU B C 1
ATOM 3517 O O . LEU B 1 156 ? -3.262 -12.641 -7.211 1 98.31 156 LEU B O 1
ATOM 3521 N N . LEU B 1 157 ? -4.926 -11.617 -6.133 1 98.44 157 LEU B N 1
ATOM 3522 C CA . LEU B 1 157 ? -4.414 -10.273 -6.406 1 98.44 157 LEU B CA 1
ATOM 3523 C C . LEU B 1 157 ? -3.057 -10.062 -5.75 1 98.44 157 LEU B C 1
ATOM 3525 O O . LEU B 1 157 ? -2.32 -9.148 -6.117 1 98.44 157 LEU B O 1
ATOM 3529 N N . LEU B 1 158 ? -2.674 -10.906 -4.816 1 98.25 158 LEU B N 1
ATOM 3530 C CA . LEU B 1 158 ? -1.351 -10.836 -4.207 1 98.25 158 LEU B CA 1
ATOM 3531 C C . LEU B 1 158 ? -0.263 -11.133 -5.234 1 98.25 158 LEU B C 1
ATOM 3533 O O . LEU B 1 158 ? 0.912 -10.836 -5.004 1 98.25 158 LEU B O 1
ATOM 3537 N N . GLU B 1 159 ? -0.619 -11.625 -6.375 1 98.06 159 GLU B N 1
ATOM 3538 C CA . GLU B 1 159 ? 0.324 -11.875 -7.457 1 98.06 159 GLU B CA 1
ATOM 3539 C C . GLU B 1 159 ? 0.602 -10.609 -8.258 1 98.06 159 GLU B C 1
ATOM 3541 O O . GLU B 1 159 ? 1.299 -10.648 -9.273 1 98.06 159 GLU B O 1
ATOM 3546 N N . MET B 1 160 ? 0.16 -9.516 -7.793 1 98 160 MET B N 1
ATOM 3547 C CA . MET B 1 160 ? 0.24 -8.273 -8.57 1 98 160 MET B CA 1
ATOM 3548 C C . MET B 1 160 ? 1.691 -7.852 -8.766 1 98 160 MET B C 1
ATOM 3550 O O . MET B 1 160 ? 2.012 -7.145 -9.727 1 98 160 MET B O 1
ATOM 3554 N N . SER B 1 161 ? 2.635 -8.219 -7.898 1 98.25 161 SER B N 1
ATOM 3555 C CA . SER B 1 161 ? 4.043 -7.863 -8.047 1 98.25 161 SER B CA 1
ATOM 3556 C C . SER B 1 161 ? 4.746 -8.781 -9.039 1 98.25 161 SER B C 1
ATOM 3558 O O . SER B 1 161 ? 5.82 -8.445 -9.539 1 98.25 161 SER B O 1
ATOM 3560 N N . THR B 1 162 ? 4.176 -9.93 -9.352 1 98.12 162 THR B N 1
ATOM 3561 C CA . THR B 1 162 ? 4.836 -11.016 -10.07 1 98.12 162 THR B CA 1
ATOM 3562 C C . THR B 1 162 ? 5.207 -10.578 -11.484 1 98.12 162 THR B C 1
ATOM 3564 O O . THR B 1 162 ? 6.348 -10.758 -11.914 1 98.12 162 THR B O 1
ATOM 3567 N N . PRO B 1 163 ? 4.281 -9.969 -12.227 1 98.38 163 PRO B N 1
ATOM 3568 C CA . PRO B 1 163 ? 4.691 -9.547 -13.57 1 98.38 163 PRO B CA 1
ATOM 3569 C C . PRO B 1 163 ? 5.91 -8.625 -13.555 1 98.38 163 PRO B C 1
ATOM 3571 O O . PRO B 1 163 ? 6.797 -8.758 -14.398 1 98.38 163 PRO B O 1
ATOM 3574 N N . PHE B 1 164 ? 6.008 -7.809 -12.586 1 98.38 164 PHE B N 1
ATOM 3575 C CA . PHE B 1 164 ? 7.09 -6.832 -12.516 1 98.38 164 PHE B CA 1
ATOM 3576 C C . PHE B 1 164 ? 8.383 -7.484 -12.047 1 98.38 164 PHE B C 1
ATOM 3578 O O . PHE B 1 164 ? 9.469 -7.109 -12.484 1 98.38 164 PHE B O 1
ATOM 3585 N N . THR B 1 165 ? 8.242 -8.406 -11.125 1 97.5 165 THR B N 1
ATOM 3586 C CA . THR B 1 165 ? 9.414 -9.156 -10.68 1 97.5 165 THR B CA 1
ATOM 3587 C C . THR B 1 165 ? 10.008 -9.961 -11.836 1 97.5 165 THR B C 1
ATOM 3589 O O . THR B 1 165 ? 11.234 -10.031 -11.984 1 97.5 165 THR B O 1
ATOM 3592 N N . CYS B 1 166 ? 9.156 -10.562 -12.609 1 97.62 166 CYS B N 1
ATOM 3593 C CA . CYS B 1 166 ? 9.594 -11.352 -13.75 1 97.62 166 CYS B CA 1
ATOM 3594 C C . CYS B 1 166 ? 10.289 -10.469 -14.789 1 97.62 166 CYS B C 1
ATOM 3596 O O . CYS B 1 166 ? 11.375 -10.805 -15.266 1 97.62 166 CYS B O 1
ATOM 3598 N N . VAL B 1 167 ? 9.703 -9.352 -15.102 1 97.25 167 VAL B N 1
ATOM 3599 C CA . VAL B 1 167 ? 10.289 -8.406 -16.047 1 97.25 167 VAL B CA 1
ATOM 3600 C C . VAL B 1 167 ? 11.633 -7.91 -15.508 1 97.25 167 VAL B C 1
ATOM 3602 O O . VAL B 1 167 ? 12.602 -7.789 -16.266 1 97.25 167 VAL B O 1
ATOM 3605 N N . SER B 1 168 ? 11.672 -7.617 -14.234 1 96.69 168 SER B N 1
ATOM 3606 C CA . SER B 1 168 ? 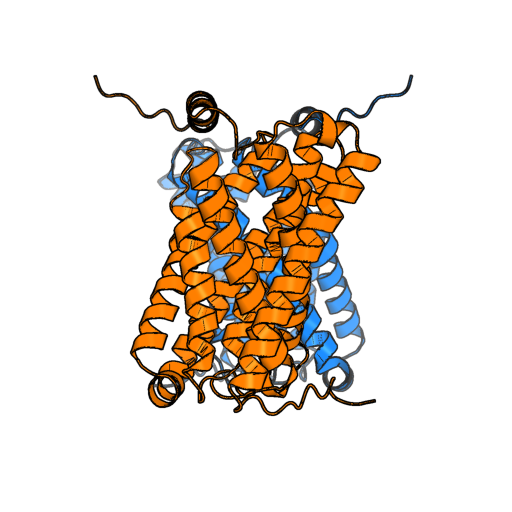12.906 -7.16 -13.602 1 96.69 168 SER B CA 1
ATOM 3607 C C . SER B 1 168 ? 14.047 -8.148 -13.82 1 96.69 168 SER B C 1
ATOM 3609 O O . SER B 1 168 ? 15.133 -7.762 -14.258 1 96.69 168 SER B O 1
ATOM 3611 N N . TRP B 1 169 ? 13.805 -9.375 -13.594 1 95.25 169 TRP B N 1
ATOM 3612 C CA . TRP B 1 169 ? 14.844 -10.391 -13.703 1 95.25 169 TRP B CA 1
ATOM 3613 C C . TRP B 1 169 ? 15.273 -10.578 -15.156 1 95.25 169 TRP B C 1
ATOM 3615 O O . TRP B 1 169 ? 16.469 -10.664 -15.453 1 95.25 169 TRP B O 1
ATOM 3625 N N . MET B 1 170 ? 14.305 -10.633 -16.031 1 95.38 170 MET B N 1
ATOM 3626 C CA . MET B 1 170 ? 14.602 -10.844 -17.453 1 95.38 170 MET B CA 1
ATOM 3627 C C . MET B 1 170 ? 15.422 -9.695 -18.016 1 95.38 170 MET B C 1
ATOM 3629 O O . MET B 1 170 ? 16.391 -9.914 -18.734 1 95.38 170 MET B O 1
ATOM 3633 N N . LEU B 1 171 ? 15.062 -8.492 -17.641 1 94.94 171 LEU B N 1
ATOM 3634 C CA . LEU B 1 171 ? 15.805 -7.328 -18.109 1 94.94 171 LEU B CA 1
ATOM 3635 C C . LEU B 1 171 ? 17.188 -7.273 -17.484 1 94.94 171 LEU B C 1
ATOM 3637 O O . LEU B 1 171 ? 18.156 -6.828 -18.109 1 94.94 171 LEU B O 1
ATOM 3641 N N . LEU B 1 172 ? 17.25 -7.656 -16.266 1 93.69 172 LEU B N 1
ATOM 3642 C CA . LEU B 1 172 ? 18.547 -7.75 -15.609 1 93.69 172 LEU B CA 1
ATOM 3643 C C . LEU B 1 172 ? 19.453 -8.719 -16.359 1 93.69 172 LEU B C 1
ATOM 3645 O O . LEU B 1 172 ? 20.625 -8.398 -16.625 1 93.69 172 LEU B O 1
ATOM 3649 N N . LYS B 1 173 ? 18.953 -9.875 -16.75 1 92.62 173 LYS B N 1
ATOM 3650 C CA . LYS B 1 173 ? 19.719 -10.875 -17.484 1 92.62 173 LYS B CA 1
ATOM 3651 C C . LYS B 1 173 ? 20.094 -10.391 -18.875 1 92.62 173 LYS 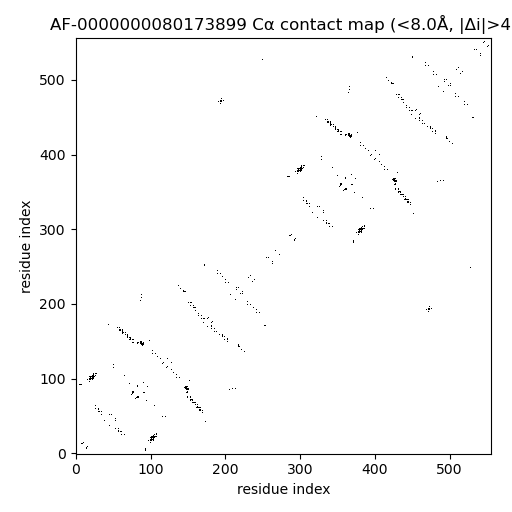B C 1
ATOM 3653 O O . LYS B 1 173 ? 21.125 -10.758 -19.422 1 92.62 173 LYS B O 1
ATOM 3658 N N . ALA B 1 174 ? 19.281 -9.539 -19.422 1 92.81 174 ALA B N 1
ATOM 3659 C CA . ALA B 1 174 ? 19.531 -8.977 -20.734 1 92.81 174 ALA B CA 1
ATOM 3660 C C . ALA B 1 174 ? 20.516 -7.82 -20.672 1 92.81 174 ALA B C 1
ATOM 3662 O O . ALA B 1 174 ? 20.875 -7.234 -21.688 1 92.81 174 ALA B O 1
ATOM 3663 N N . GLY B 1 175 ? 20.891 -7.391 -19.438 1 91.94 175 GLY B N 1
ATOM 3664 C CA . GLY B 1 175 ? 21.875 -6.32 -19.266 1 91.94 175 GLY B CA 1
ATOM 3665 C C . GLY B 1 175 ? 21.25 -4.938 -19.312 1 91.94 175 GLY B C 1
ATOM 3666 O O . GLY B 1 175 ? 21.906 -3.961 -19.672 1 91.94 175 GLY B O 1
ATOM 3667 N N . TRP B 1 176 ? 19.969 -4.863 -19.016 1 93.75 176 TRP B N 1
ATOM 3668 C CA . TRP B 1 176 ? 19.25 -3.604 -19.172 1 93.75 176 TRP B CA 1
ATOM 3669 C C . TRP B 1 176 ? 19.031 -2.936 -17.828 1 93.75 176 TRP B C 1
ATOM 3671 O O . TRP B 1 176 ? 18.172 -2.047 -17.688 1 93.75 176 TRP B O 1
ATOM 3681 N N . SER B 1 177 ? 19.75 -3.23 -16.797 1 92 177 SER B N 1
ATOM 3682 C CA . SER B 1 177 ? 19.531 -2.705 -15.453 1 92 177 SER B CA 1
ATOM 3683 C C . SER B 1 177 ? 19.891 -1.225 -15.375 1 92 177 SER B C 1
ATOM 3685 O O . SER B 1 177 ? 19.484 -0.533 -14.438 1 92 177 SER B O 1
ATOM 3687 N N . HIS B 1 178 ? 20.625 -0.703 -16.328 1 91.94 178 HIS B N 1
ATOM 3688 C CA . HIS B 1 178 ? 21.047 0.697 -16.312 1 91.94 178 HIS B CA 1
ATOM 3689 C C . HIS B 1 178 ? 20 1.58 -17 1 91.94 178 HIS B C 1
ATOM 3691 O O . HIS B 1 178 ? 20.078 2.809 -16.922 1 91.94 178 HIS B O 1
ATOM 3697 N N . THR B 1 179 ? 19.109 0.968 -17.672 1 94.56 179 THR B N 1
ATOM 3698 C CA . THR B 1 179 ? 18.125 1.721 -18.453 1 94.56 179 THR B CA 1
ATOM 3699 C C . THR B 1 179 ? 17.047 2.318 -17.547 1 94.56 179 THR B C 1
ATOM 3701 O O . THR B 1 179 ? 16.781 1.796 -16.469 1 94.56 179 THR B O 1
ATOM 3704 N N . LEU B 1 180 ? 16.438 3.373 -17.969 1 94.75 180 LEU B N 1
ATOM 3705 C CA . LEU B 1 180 ? 15.328 3.992 -17.266 1 94.75 180 LEU B CA 1
ATOM 3706 C C . LEU B 1 180 ? 14.133 3.051 -17.203 1 94.75 180 LEU B C 1
ATOM 3708 O O . LEU B 1 180 ? 13.375 3.061 -16.234 1 94.75 180 LEU B O 1
ATOM 3712 N N . PHE B 1 181 ? 14.031 2.252 -18.234 1 96.31 181 PHE B N 1
ATOM 3713 C CA . PHE B 1 181 ? 12.914 1.311 -18.281 1 96.31 181 PHE B CA 1
ATOM 3714 C C . PHE B 1 181 ? 13 0.307 -17.141 1 96.31 181 PHE B C 1
ATOM 3716 O O . PHE B 1 181 ? 12 0.028 -16.484 1 96.31 181 PHE B O 1
ATOM 3723 N N . TRP B 1 182 ? 14.156 -0.217 -16.891 1 96.06 182 TRP B N 1
ATOM 3724 C CA . TRP B 1 182 ? 14.336 -1.163 -15.789 1 96.06 182 TRP B CA 1
ATOM 3725 C C . TRP B 1 182 ? 14.109 -0.488 -14.445 1 96.06 182 TRP B C 1
ATOM 3727 O O . TRP B 1 182 ? 13.453 -1.054 -13.562 1 96.06 182 TRP B O 1
ATOM 3737 N N . LYS B 1 183 ? 14.562 0.703 -14.328 1 94.12 183 LYS B N 1
ATOM 3738 C CA . LYS B 1 183 ? 14.391 1.434 -13.078 1 94.12 183 LYS B CA 1
ATOM 3739 C C . LYS B 1 183 ? 12.922 1.727 -12.805 1 94.12 183 LYS B C 1
ATOM 3741 O O . LYS B 1 183 ? 12.453 1.59 -11.68 1 94.12 183 LYS B O 1
ATOM 3746 N N . ALA B 1 184 ? 12.25 2.143 -13.836 1 95.69 184 ALA B N 1
ATOM 3747 C CA . ALA B 1 184 ? 10.812 2.381 -13.695 1 95.69 184 ALA B CA 1
ATOM 3748 C C . ALA B 1 184 ? 10.086 1.105 -13.281 1 95.69 184 ALA B C 1
ATOM 3750 O O . ALA B 1 184 ? 9.211 1.138 -12.414 1 95.69 184 ALA B O 1
ATOM 3751 N N . ASN B 1 185 ? 10.469 0.009 -13.898 1 97.44 185 ASN B N 1
ATOM 3752 C CA . ASN B 1 185 ? 9.883 -1.273 -13.523 1 97.44 185 ASN B CA 1
ATOM 3753 C C . ASN B 1 185 ? 10.18 -1.62 -12.062 1 97.44 185 ASN B C 1
ATOM 3755 O O . ASN B 1 185 ? 9.312 -2.154 -11.367 1 97.44 185 ASN B O 1
ATOM 3759 N N . GLN B 1 186 ? 11.375 -1.278 -11.641 1 96.12 186 GLN B N 1
ATOM 3760 C CA . GLN B 1 186 ? 11.758 -1.562 -10.266 1 96.12 186 GLN B CA 1
ATOM 3761 C C . GLN B 1 186 ? 10.906 -0.768 -9.281 1 96.12 186 GLN B C 1
ATOM 3763 O O . GLN B 1 186 ? 10.445 -1.309 -8.273 1 96.12 186 GLN B O 1
ATOM 3768 N N . TRP B 1 187 ? 10.695 0.46 -9.562 1 95.5 187 TRP B N 1
ATOM 3769 C CA . TRP B 1 187 ? 9.883 1.302 -8.688 1 95.5 187 TRP B CA 1
ATOM 3770 C C . TRP B 1 187 ? 8.445 0.791 -8.633 1 95.5 187 TRP B C 1
ATOM 3772 O O . TRP B 1 187 ? 7.844 0.734 -7.555 1 95.5 187 TRP B O 1
ATOM 3782 N N . LEU B 1 188 ? 7.934 0.42 -9.797 1 97 188 LEU B N 1
ATOM 3783 C CA . LEU B 1 188 ? 6.582 -0.123 -9.828 1 97 188 LEU B CA 1
ATOM 3784 C C . LEU B 1 188 ? 6.504 -1.442 -9.07 1 97 188 LEU B C 1
ATOM 3786 O O . LEU B 1 188 ? 5.535 -1.692 -8.352 1 97 188 LEU B O 1
ATOM 3790 N N . MET B 1 189 ? 7.492 -2.248 -9.281 1 97.81 189 MET B N 1
ATOM 3791 C CA . MET B 1 189 ? 7.562 -3.535 -8.594 1 97.81 189 MET B CA 1
ATOM 3792 C C . MET B 1 189 ? 7.535 -3.344 -7.078 1 97.81 189 MET B C 1
ATOM 3794 O O . MET B 1 189 ? 6.746 -3.982 -6.383 1 97.81 189 MET B O 1
ATOM 3798 N N . ILE B 1 190 ? 8.328 -2.441 -6.594 1 96.44 190 ILE B N 1
ATOM 3799 C CA . ILE B 1 190 ? 8.398 -2.17 -5.16 1 96.44 190 ILE B CA 1
ATOM 3800 C C . ILE B 1 190 ? 7.043 -1.662 -4.668 1 96.44 190 ILE B C 1
ATOM 3802 O O . ILE B 1 190 ? 6.559 -2.088 -3.617 1 96.44 190 ILE B O 1
ATOM 3806 N N . HIS B 1 191 ? 6.508 -0.794 -5.398 1 97.62 191 HIS B N 1
ATOM 3807 C CA . HIS B 1 191 ? 5.188 -0.293 -5.031 1 97.62 191 HIS B CA 1
ATOM 3808 C C . HIS B 1 191 ? 4.164 -1.423 -4.973 1 97.62 191 HIS B C 1
ATOM 3810 O O . HIS B 1 191 ? 3.33 -1.464 -4.066 1 97.62 191 HIS B O 1
ATOM 3816 N N . MET B 1 192 ? 4.188 -2.334 -5.934 1 98.38 192 MET B N 1
ATOM 3817 C CA . MET B 1 192 ? 3.252 -3.453 -5.934 1 98.38 192 MET B CA 1
ATOM 3818 C C . MET B 1 192 ? 3.469 -4.344 -4.715 1 98.38 192 MET B C 1
ATOM 3820 O O . MET B 1 192 ? 2.516 -4.914 -4.18 1 98.38 192 MET B O 1
ATOM 3824 N N . PHE B 1 193 ? 4.664 -4.488 -4.328 1 98.06 193 PHE B N 1
ATOM 3825 C CA . PHE B 1 193 ? 4.934 -5.273 -3.129 1 98.06 193 PHE B CA 1
ATOM 3826 C C . PHE B 1 193 ? 4.273 -4.641 -1.91 1 98.06 193 PHE B C 1
ATOM 3828 O O . PHE B 1 193 ? 3.721 -5.344 -1.062 1 98.06 193 PHE B O 1
ATOM 3835 N N . HIS B 1 194 ? 4.348 -3.375 -1.791 1 97.94 194 HIS B N 1
ATOM 3836 C CA . HIS B 1 194 ? 3.678 -2.695 -0.687 1 97.94 194 HIS B CA 1
ATOM 3837 C C . HIS B 1 194 ? 2.162 -2.789 -0.82 1 97.94 194 HIS B C 1
ATOM 3839 O O . HIS B 1 194 ? 1.453 -2.926 0.181 1 97.94 194 HIS B O 1
ATOM 3845 N N . CYS B 1 195 ? 1.688 -2.666 -2.02 1 97.81 195 CYS B N 1
ATOM 3846 C CA . CYS B 1 195 ? 0.256 -2.812 -2.254 1 97.81 195 CYS B CA 1
ATOM 3847 C C . CYS B 1 195 ? -0.238 -4.176 -1.779 1 97.81 195 CYS B C 1
ATOM 3849 O O . CYS B 1 195 ? -1.306 -4.273 -1.172 1 97.81 195 CYS B O 1
ATOM 3851 N N . ARG B 1 196 ? 0.47 -5.18 -2.117 1 97 196 ARG B N 1
ATOM 3852 C CA . ARG B 1 196 ? 0.014 -6.504 -1.708 1 97 196 ARG B CA 1
ATOM 3853 C C . ARG B 1 196 ? 0.052 -6.652 -0.191 1 97 196 ARG B C 1
ATOM 3855 O O . ARG B 1 196 ? -0.759 -7.379 0.388 1 97 196 ARG B O 1
ATOM 3862 N N . MET B 1 197 ? 0.954 -5.922 0.506 1 97.88 197 MET B N 1
ATOM 3863 C CA . MET B 1 197 ? 0.909 -5.914 1.965 1 97.88 197 MET B CA 1
ATOM 3864 C C . MET B 1 197 ? -0.387 -5.281 2.467 1 97.88 197 MET B C 1
ATOM 3866 O O . MET B 1 197 ? -1.033 -5.816 3.369 1 97.88 197 MET B O 1
ATOM 3870 N N . VAL B 1 198 ? -0.69 -4.207 1.904 1 97.81 198 VAL B N 1
ATOM 3871 C CA . VAL B 1 198 ? -1.942 -3.555 2.273 1 97.81 198 VAL B CA 1
ATOM 3872 C C . VAL B 1 198 ? -3.113 -4.504 2.023 1 97.81 198 VAL B C 1
ATOM 3874 O O . VAL B 1 198 ? -4.059 -4.551 2.814 1 97.81 198 VAL B O 1
ATOM 3877 N N . LEU B 1 199 ? -3.016 -5.199 0.955 1 98.06 199 LEU B N 1
ATOM 3878 C CA . LEU B 1 199 ? -4.062 -6.16 0.622 1 98.06 199 LEU B CA 1
ATOM 3879 C C . LEU B 1 199 ? -4.176 -7.234 1.698 1 98.06 199 LEU B C 1
ATOM 3881 O O . LEU B 1 199 ? -5.281 -7.688 2.012 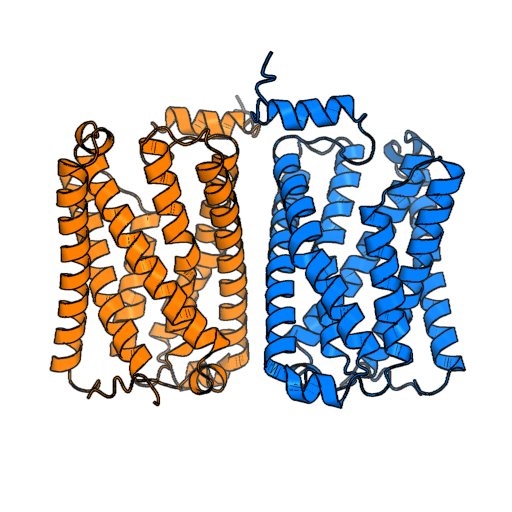1 98.06 199 LEU B O 1
ATOM 3885 N N . THR B 1 200 ? -3.059 -7.699 2.225 1 98.44 200 THR B N 1
ATOM 3886 C CA . THR B 1 200 ? -3.129 -8.688 3.295 1 98.44 200 THR B CA 1
ATOM 3887 C C . THR B 1 200 ? -3.811 -8.102 4.527 1 98.44 200 THR B C 1
ATOM 3889 O O . THR B 1 200 ? -4.535 -8.805 5.238 1 98.44 200 THR B O 1
ATOM 3892 N N . TYR B 1 201 ? -3.553 -6.777 4.828 1 97.88 201 TYR B N 1
ATOM 3893 C CA . TYR B 1 201 ? -4.277 -6.141 5.926 1 97.88 201 TYR B CA 1
ATOM 3894 C C . TYR B 1 201 ? -5.781 -6.18 5.68 1 97.88 201 TYR B C 1
ATOM 3896 O O . TYR B 1 201 ? -6.559 -6.438 6.602 1 97.88 201 TYR B O 1
ATOM 3904 N N . HIS B 1 202 ? -6.098 -5.934 4.469 1 97.19 202 HIS B N 1
ATOM 3905 C CA . HIS B 1 202 ? -7.508 -5.973 4.102 1 97.19 202 HIS B CA 1
ATOM 3906 C C . HIS B 1 202 ? -8.094 -7.367 4.309 1 97.19 202 HIS B C 1
ATOM 3908 O O . HIS B 1 202 ? -9.195 -7.512 4.84 1 97.19 202 HIS B O 1
ATOM 3914 N N . LEU B 1 203 ? -7.379 -8.367 3.891 1 98.25 203 LEU B N 1
ATOM 3915 C CA . LEU B 1 203 ? -7.844 -9.742 4.07 1 98.25 203 LEU B CA 1
ATOM 3916 C C . LEU B 1 203 ? -8.031 -10.062 5.551 1 98.25 203 LEU B C 1
ATOM 3918 O O . LEU B 1 203 ? -9.039 -10.664 5.934 1 98.25 203 LEU B O 1
ATOM 3922 N N . TRP B 1 204 ? -7.062 -9.664 6.379 1 98.31 204 TRP B N 1
ATOM 3923 C CA . TRP B 1 204 ? -7.211 -9.844 7.816 1 98.31 204 TRP B CA 1
ATOM 3924 C C . TRP B 1 204 ? -8.477 -9.164 8.32 1 98.31 204 TRP B C 1
ATOM 3926 O O . TRP B 1 204 ? -9.242 -9.75 9.094 1 98.31 204 TRP B O 1
ATOM 3936 N N . TRP B 1 205 ? -8.68 -7.965 7.871 1 96.69 205 TRP B N 1
ATOM 3937 C CA . TRP B 1 205 ? -9.844 -7.203 8.305 1 96.69 205 TRP B CA 1
ATOM 3938 C C . TRP B 1 205 ? -11.141 -7.91 7.922 1 96.69 205 TRP B C 1
ATOM 3940 O O . TRP B 1 205 ? -12.039 -8.07 8.75 1 96.69 205 TRP B O 1
ATOM 3950 N N . VAL B 1 206 ? -11.266 -8.32 6.695 1 96.81 206 VAL B N 1
ATOM 3951 C CA . VAL B 1 206 ? -12.469 -8.977 6.195 1 96.81 206 VAL B CA 1
ATOM 3952 C C . VAL B 1 206 ? -12.742 -10.242 7 1 96.81 206 VAL B C 1
ATOM 3954 O O . VAL B 1 206 ? -13.883 -10.508 7.383 1 96.81 206 VAL B O 1
ATOM 3957 N N . LEU B 1 207 ? -11.719 -10.992 7.277 1 97.81 207 LEU B N 1
ATOM 3958 C CA . LEU B 1 207 ? -11.867 -12.25 7.996 1 97.81 207 LEU B CA 1
ATOM 3959 C C . LEU B 1 207 ? -12.305 -12.008 9.438 1 97.81 207 LEU B C 1
ATOM 3961 O O . LEU B 1 207 ? -13.242 -12.648 9.922 1 97.81 207 LEU B O 1
ATOM 3965 N N . LEU B 1 208 ? -11.688 -11.078 10.117 1 96.88 208 LEU B N 1
ATOM 3966 C CA . LEU B 1 208 ? -11.992 -10.812 11.523 1 96.88 208 LEU B CA 1
ATOM 3967 C C . LEU B 1 208 ? -13.344 -10.125 11.664 1 96.88 208 LEU B C 1
ATOM 3969 O O . LEU B 1 208 ? -14.102 -10.414 12.594 1 96.88 208 LEU B O 1
ATOM 3973 N N . TYR B 1 209 ? -13.617 -9.242 10.695 1 94.69 209 TYR B N 1
ATOM 3974 C CA . TYR B 1 209 ? -14.883 -8.523 10.719 1 94.69 209 TYR B CA 1
ATOM 3975 C C . TYR B 1 209 ? -16.047 -9.477 10.492 1 94.69 209 TYR B C 1
ATOM 3977 O O . TYR B 1 209 ? -17.141 -9.289 11.047 1 94.69 209 TYR B O 1
ATOM 3985 N N . ASN B 1 210 ? -15.844 -10.523 9.719 1 96.5 210 ASN B N 1
ATOM 3986 C CA . ASN B 1 210 ? -16.891 -11.477 9.398 1 96.5 210 ASN B CA 1
ATOM 3987 C C . ASN B 1 210 ? -16.672 -12.82 10.094 1 96.5 210 ASN B C 1
ATOM 3989 O O . ASN B 1 210 ? -17 -13.867 9.555 1 96.5 210 ASN B O 1
ATOM 3993 N N . TRP B 1 211 ? -16.094 -12.812 11.258 1 97.25 211 TRP B N 1
ATOM 3994 C CA . TRP B 1 211 ? -15.641 -14.023 11.945 1 97.25 211 TRP B CA 1
ATOM 3995 C C . TRP B 1 211 ? -16.781 -15.008 12.125 1 97.25 211 TRP B C 1
ATOM 3997 O O . TRP B 1 211 ? -16.656 -16.188 11.805 1 97.25 211 TRP B O 1
ATOM 4007 N N . ASP B 1 212 ? -17.969 -14.531 12.594 1 97.31 212 ASP B N 1
ATOM 4008 C CA . ASP B 1 212 ? -19.094 -15.414 12.875 1 97.31 212 ASP B CA 1
ATOM 4009 C C . ASP B 1 212 ? -19.594 -16.094 11.602 1 97.31 212 ASP B C 1
ATOM 4011 O O . ASP B 1 212 ? -19.844 -17.297 11.586 1 97.31 212 ASP B O 1
ATOM 4015 N N . ARG B 1 213 ? -19.719 -15.344 10.617 1 96.5 213 ARG B N 1
ATOM 4016 C CA . ARG B 1 213 ? -20.156 -15.891 9.336 1 96.5 213 ARG B CA 1
ATOM 4017 C C . ARG B 1 213 ? -19.109 -16.844 8.766 1 96.5 213 ARG B C 1
ATOM 4019 O O . ARG B 1 213 ? -19.453 -17.875 8.172 1 96.5 213 ARG B O 1
ATOM 4026 N N . LEU B 1 214 ? -17.906 -16.516 8.945 1 97.25 214 LEU B N 1
ATOM 4027 C CA . LEU B 1 214 ? -16.797 -17.344 8.445 1 97.25 214 LEU B CA 1
ATOM 4028 C C . LEU B 1 214 ? -16.812 -18.719 9.094 1 97.25 214 LEU B C 1
ATOM 4030 O O . LEU B 1 214 ? -16.797 -19.734 8.391 1 97.25 214 LEU B O 1
ATOM 4034 N N . VAL B 1 215 ? -16.906 -18.781 10.359 1 96.94 215 VAL B N 1
ATOM 4035 C CA . VAL B 1 215 ? -16.781 -20.031 11.094 1 96.94 215 VAL B CA 1
ATOM 4036 C C . VAL B 1 215 ? -18.031 -20.891 10.883 1 96.94 215 VAL B C 1
ATOM 4038 O O . VAL B 1 215 ? -17.969 -22.109 10.992 1 96.94 215 VAL B O 1
ATOM 4041 N N . THR B 1 216 ? -19.125 -20.266 10.516 1 96.06 216 THR B N 1
ATOM 4042 C CA . THR B 1 216 ? -20.359 -21.016 10.297 1 96.06 216 THR B CA 1
ATOM 4043 C C . THR B 1 216 ? -20.453 -21.516 8.859 1 96.06 216 THR B C 1
ATOM 4045 O O . THR B 1 216 ? -21.125 -22.516 8.578 1 96.06 216 THR B O 1
ATOM 4048 N N . SER B 1 217 ? -19.734 -20.906 8.016 1 95.75 217 SER B N 1
ATOM 4049 C CA . SER B 1 217 ? -19.938 -21.203 6.598 1 95.75 217 SER B CA 1
ATOM 4050 C C . SER B 1 217 ? -18.75 -21.984 6.027 1 95.75 217 SER B C 1
ATOM 4052 O O . SER B 1 217 ? -18.891 -22.641 4.992 1 95.75 217 SER B O 1
ATOM 4054 N N . VAL B 1 218 ? -17.641 -21.938 6.605 1 95.94 218 VAL B N 1
ATOM 4055 C CA . VAL B 1 218 ? -16.438 -22.547 6.078 1 95.94 218 VAL B CA 1
ATOM 4056 C C . VAL B 1 218 ? -15.883 -23.547 7.094 1 95.94 218 VAL B C 1
ATOM 4058 O O . VAL B 1 218 ? -15.859 -23.281 8.297 1 95.94 218 VAL B O 1
ATOM 4061 N N . PRO B 1 219 ? -15.445 -24.766 6.629 1 95.5 219 PRO B N 1
ATOM 4062 C CA . PRO B 1 219 ? -14.867 -25.75 7.547 1 95.5 219 PRO B CA 1
ATOM 4063 C C . PRO B 1 219 ? -13.672 -25.188 8.328 1 95.5 219 PRO B C 1
ATOM 4065 O O . PRO B 1 219 ? -12.836 -24.484 7.758 1 95.5 219 PRO B O 1
ATOM 4068 N N . LEU B 1 220 ? -13.578 -25.609 9.547 1 95.5 220 LEU B N 1
ATOM 4069 C CA . LEU B 1 220 ? -12.562 -25.094 10.469 1 95.5 220 LEU B CA 1
ATOM 4070 C C . LEU B 1 220 ? -11.156 -25.422 9.961 1 95.5 220 LEU B C 1
ATOM 4072 O O . LEU B 1 220 ? -10.25 -24.594 10.07 1 95.5 220 LEU B O 1
ATOM 4076 N N . ALA B 1 221 ? -10.961 -26.578 9.422 1 95.62 221 ALA B N 1
ATOM 4077 C CA . ALA B 1 221 ? -9.656 -26.984 8.906 1 95.62 221 ALA B CA 1
ATOM 4078 C C . ALA B 1 221 ? -9.18 -26.031 7.809 1 95.62 221 ALA B C 1
ATOM 4080 O O . ALA B 1 221 ? -8 -25.703 7.742 1 95.62 221 ALA B O 1
ATOM 4081 N N . TYR B 1 222 ? -10.078 -25.625 6.996 1 96.31 222 TYR B N 1
ATOM 4082 C CA . TYR B 1 222 ? -9.742 -24.719 5.914 1 96.31 222 TYR B CA 1
ATOM 4083 C C . TYR B 1 222 ? -9.453 -23.312 6.449 1 96.31 222 TYR B C 1
ATOM 4085 O O . TYR B 1 222 ? -8.531 -22.641 5.973 1 96.31 222 TYR B O 1
ATOM 4093 N N . ILE B 1 223 ? -10.164 -22.906 7.434 1 97.19 223 ILE B N 1
ATOM 4094 C CA . ILE B 1 223 ? -9.945 -21.594 8.062 1 97.19 223 ILE B CA 1
ATOM 4095 C C . ILE B 1 223 ? -8.555 -21.547 8.688 1 97.19 223 ILE B C 1
ATOM 4097 O O . ILE B 1 223 ? -7.812 -20.594 8.492 1 97.19 223 ILE B O 1
ATOM 4101 N N . VAL B 1 224 ? -8.188 -22.594 9.414 1 97.5 224 VAL B N 1
ATOM 4102 C CA . VAL B 1 224 ? -6.883 -22.656 10.062 1 97.5 224 VAL B CA 1
ATOM 4103 C C . VAL B 1 224 ? -5.781 -22.625 9.008 1 97.5 224 VAL B C 1
ATOM 4105 O O . VAL B 1 224 ? -4.781 -21.922 9.164 1 97.5 224 VAL B O 1
ATOM 4108 N N . PHE B 1 225 ? -5.965 -23.406 8.008 1 97.12 225 PHE B N 1
ATOM 4109 C CA . PHE B 1 225 ? -5.008 -23.422 6.906 1 97.12 225 PHE B CA 1
ATOM 4110 C C . PHE B 1 225 ? -4.848 -22.031 6.309 1 97.12 225 PHE B C 1
ATOM 4112 O O . PHE B 1 225 ? -3.725 -21.562 6.113 1 97.12 225 PHE B O 1
ATOM 4119 N N . PHE B 1 226 ? -5.953 -21.344 6.027 1 97.19 226 PHE B N 1
ATOM 4120 C CA . PHE B 1 226 ? -5.938 -20.031 5.414 1 97.19 226 PHE B CA 1
ATOM 4121 C C . PHE B 1 226 ? -5.258 -19.016 6.324 1 97.19 226 PHE B C 1
ATOM 4123 O O . PHE B 1 226 ? -4.43 -18.219 5.875 1 97.19 226 PHE B O 1
ATOM 4130 N N . PHE B 1 227 ? -5.555 -19.047 7.598 1 98 227 PHE B N 1
ATOM 4131 C CA . PHE B 1 227 ? -4.961 -18.125 8.555 1 98 227 PHE B CA 1
ATOM 4132 C C . PHE B 1 227 ? -3.459 -18.359 8.664 1 98 227 PHE B C 1
ATOM 4134 O O . PHE B 1 227 ? -2.691 -17.406 8.805 1 98 227 PHE B O 1
ATOM 4141 N N . THR B 1 228 ? -3.066 -19.562 8.609 1 97.88 228 THR B N 1
ATOM 4142 C CA . THR B 1 228 ? -1.642 -19.875 8.648 1 97.88 228 THR B CA 1
ATOM 4143 C C . THR B 1 228 ? -0.926 -19.312 7.426 1 97.88 228 THR B C 1
ATOM 4145 O O . THR B 1 228 ? 0.115 -18.672 7.551 1 97.88 228 THR B O 1
ATOM 4148 N N . GLY B 1 229 ? -1.468 -19.578 6.281 1 97.31 229 GLY B N 1
ATOM 4149 C CA . GLY B 1 229 ? -0.898 -19.016 5.062 1 97.31 229 GLY B CA 1
ATOM 4150 C C . GLY B 1 229 ? -0.869 -17.5 5.059 1 97.31 229 GLY B C 1
ATOM 4151 O O . GLY B 1 229 ? 0.127 -16.891 4.656 1 97.31 229 GLY B O 1
ATOM 4152 N N . LEU B 1 230 ? -1.961 -16.938 5.5 1 98 230 LEU B N 1
ATOM 4153 C CA . LEU B 1 230 ? -2.053 -15.484 5.547 1 98 230 LEU B CA 1
ATOM 4154 C C . LEU B 1 230 ? -1.028 -14.898 6.516 1 98 230 LEU B C 1
ATOM 4156 O O . LEU B 1 230 ? -0.414 -13.867 6.234 1 98 230 LEU B O 1
ATOM 4160 N N . ALA B 1 231 ? -0.845 -15.547 7.66 1 97.94 231 ALA B N 1
ATOM 4161 C CA . ALA B 1 231 ? 0.161 -15.109 8.625 1 97.94 231 ALA B CA 1
ATOM 4162 C C . ALA B 1 231 ? 1.565 -15.203 8.031 1 97.94 231 ALA B C 1
ATOM 4164 O O . ALA B 1 231 ? 2.377 -14.289 8.195 1 97.94 231 ALA B O 1
ATOM 4165 N N . LEU B 1 232 ? 1.817 -16.266 7.352 1 96.81 232 LEU B N 1
ATOM 4166 C CA . LEU B 1 232 ? 3.125 -16.469 6.734 1 96.81 232 LEU B CA 1
ATOM 4167 C C . LEU B 1 232 ? 3.398 -15.391 5.688 1 96.81 232 LEU B C 1
ATOM 4169 O O . LEU B 1 232 ? 4.488 -14.812 5.648 1 96.81 232 LEU B O 1
ATOM 4173 N N . VAL B 1 233 ? 2.439 -15.125 4.867 1 97 233 VAL B N 1
ATOM 4174 C CA . VAL B 1 233 ? 2.615 -14.141 3.807 1 97 233 VAL B CA 1
ATOM 4175 C C . VAL B 1 233 ? 2.75 -12.742 4.414 1 97 233 VAL B C 1
ATOM 4177 O O . VAL B 1 233 ? 3.57 -11.945 3.961 1 97 233 VAL B O 1
ATOM 4180 N N . THR B 1 234 ? 2.041 -12.422 5.457 1 97.69 234 THR B N 1
ATOM 4181 C CA . THR B 1 234 ? 2 -11.094 6.059 1 97.69 234 THR B CA 1
ATOM 4182 C C . THR B 1 234 ? 3.275 -10.812 6.848 1 97.69 234 THR B C 1
ATOM 4184 O O . THR B 1 234 ? 3.867 -9.742 6.727 1 97.69 234 THR B O 1
ATOM 4187 N N . LEU B 1 235 ? 3.75 -11.781 7.57 1 96.62 235 LEU B N 1
ATOM 4188 C CA . LEU B 1 235 ? 4.773 -11.492 8.57 1 96.62 235 LEU B CA 1
ATOM 4189 C C . LEU B 1 235 ? 6.152 -11.93 8.07 1 96.62 235 LEU B C 1
ATOM 4191 O O . LEU B 1 235 ? 7.172 -11.453 8.57 1 96.62 235 LEU B O 1
ATOM 4195 N N . VAL B 1 236 ? 6.172 -12.805 7.074 1 95.25 236 VAL B N 1
ATOM 4196 C CA . VAL B 1 236 ? 7.465 -13.375 6.715 1 95.25 236 VAL B CA 1
ATOM 4197 C C . VAL B 1 236 ? 7.758 -13.109 5.238 1 95.25 236 VAL B C 1
ATOM 4199 O O . VAL B 1 236 ? 8.672 -12.352 4.91 1 95.25 236 VAL B O 1
ATOM 4202 N N . LEU B 1 237 ? 6.949 -13.555 4.387 1 94.38 237 LEU B N 1
ATOM 4203 C CA . LEU B 1 237 ? 7.27 -13.57 2.963 1 94.38 237 LEU B CA 1
ATOM 4204 C C . LEU B 1 237 ? 7.254 -12.156 2.387 1 94.38 237 LEU B C 1
ATOM 4206 O O . LEU B 1 237 ? 8.203 -11.742 1.724 1 94.38 237 LEU B O 1
ATOM 4210 N N . ASN B 1 238 ? 6.18 -11.438 2.678 1 95.62 238 ASN B N 1
ATOM 4211 C CA . ASN B 1 238 ? 6.055 -10.094 2.117 1 95.62 238 ASN B CA 1
ATOM 4212 C C . ASN B 1 238 ? 7.168 -9.172 2.613 1 95.62 238 ASN B C 1
ATOM 4214 O O . ASN B 1 238 ? 7.844 -8.523 1.815 1 95.62 238 ASN B O 1
ATOM 4218 N N . PRO B 1 239 ? 7.426 -9.117 3.908 1 93.56 239 PRO B N 1
ATOM 4219 C CA . PRO B 1 239 ? 8.523 -8.266 4.367 1 93.56 239 PRO B CA 1
ATOM 4220 C C . PRO B 1 239 ? 9.875 -8.688 3.801 1 93.56 239 PRO B C 1
ATOM 4222 O O . PRO B 1 239 ? 10.688 -7.836 3.43 1 93.56 239 PRO B O 1
ATOM 4225 N N . TYR B 1 240 ? 10.086 -9.953 3.662 1 92.38 240 TYR B N 1
ATOM 4226 C CA . TYR B 1 240 ? 11.359 -10.453 3.141 1 92.38 240 TYR B CA 1
ATOM 4227 C C . TYR B 1 240 ? 11.539 -10.07 1.678 1 92.38 240 TYR B C 1
ATOM 4229 O O . TYR B 1 240 ? 12.578 -9.531 1.295 1 92.38 240 TYR B O 1
ATOM 4237 N N . TRP B 1 241 ? 10.555 -10.305 0.869 1 93.12 241 TRP B N 1
ATOM 4238 C CA . TRP B 1 241 ? 10.648 -10.008 -0.556 1 93.12 241 TRP B CA 1
ATOM 4239 C C . TRP B 1 241 ? 10.703 -8.5 -0.795 1 93.12 241 TRP B C 1
ATOM 4241 O O . TRP B 1 241 ? 11.391 -8.031 -1.705 1 93.12 241 TRP B O 1
ATOM 4251 N N . THR B 1 242 ? 9.906 -7.754 -0.003 1 94.06 242 THR B N 1
ATOM 4252 C CA . THR B 1 242 ? 9.938 -6.301 -0.137 1 94.06 242 THR B CA 1
ATOM 4253 C C . THR B 1 242 ? 11.328 -5.758 0.194 1 94.06 242 THR B C 1
ATOM 4255 O O . THR B 1 242 ? 11.836 -4.871 -0.496 1 94.06 242 THR B O 1
ATOM 4258 N N . TYR B 1 243 ? 11.875 -6.293 1.25 1 91.12 243 TYR B N 1
ATOM 4259 C CA . TYR B 1 243 ? 13.234 -5.926 1.623 1 91.12 243 TYR B CA 1
ATOM 4260 C C . TYR B 1 243 ? 14.211 -6.227 0.493 1 91.12 243 TYR B C 1
ATOM 4262 O O . TYR B 1 243 ? 14.984 -5.355 0.079 1 91.12 243 TYR B O 1
ATOM 4270 N N . LYS B 1 244 ? 14.117 -7.398 -0.032 1 90.19 244 LYS B N 1
ATOM 4271 C CA . LYS B 1 244 ? 15.023 -7.855 -1.084 1 90.19 244 LYS B CA 1
ATOM 4272 C C . LYS B 1 244 ? 14.875 -7.004 -2.342 1 90.19 244 LYS B C 1
ATOM 4274 O O . LYS B 1 244 ? 15.875 -6.559 -2.916 1 90.19 244 LYS B O 1
ATOM 4279 N N . LYS B 1 245 ? 13.695 -6.742 -2.744 1 92.5 245 LYS B N 1
ATOM 4280 C CA . LYS B 1 245 ? 13.453 -6.043 -4.004 1 92.5 245 LYS B CA 1
ATOM 4281 C C . LYS B 1 245 ? 13.773 -4.559 -3.877 1 92.5 245 LYS B C 1
ATOM 4283 O O . LYS B 1 245 ? 14.219 -3.932 -4.84 1 92.5 245 LYS B O 1
ATOM 4288 N N . THR B 1 246 ? 13.578 -4.012 -2.691 1 91.25 246 THR B N 1
ATOM 4289 C CA . THR B 1 246 ? 13.969 -2.623 -2.473 1 91.25 246 THR B CA 1
ATOM 4290 C C . THR B 1 246 ? 15.484 -2.469 -2.537 1 91.25 246 THR B C 1
ATOM 4292 O O . THR B 1 246 ? 15.992 -1.523 -3.145 1 91.25 246 THR B O 1
ATOM 4295 N N . HIS B 1 247 ? 16.188 -3.41 -1.99 1 87 247 HIS B N 1
ATOM 4296 C CA . HIS B 1 247 ? 17.641 -3.389 -2.043 1 87 247 HIS B CA 1
ATOM 4297 C C . HIS B 1 247 ? 18.141 -3.562 -3.473 1 87 247 HIS B C 1
ATOM 4299 O O . HIS B 1 247 ? 19.172 -3.006 -3.842 1 87 247 HIS B O 1
ATOM 4305 N N . GLN B 1 248 ? 17.453 -4.355 -4.234 1 88.81 248 GLN B N 1
ATOM 4306 C CA . GLN B 1 248 ? 17.844 -4.613 -5.609 1 88.81 248 GLN B CA 1
ATOM 4307 C C . GLN B 1 248 ? 17.797 -3.34 -6.449 1 88.81 248 GLN B C 1
ATOM 4309 O O . GLN B 1 248 ? 18.531 -3.207 -7.43 1 88.81 248 GLN B O 1
ATOM 4314 N N . LEU B 1 249 ? 16.891 -2.436 -6.121 1 85.56 249 LEU B N 1
ATOM 4315 C CA . LEU B 1 249 ? 16.828 -1.147 -6.805 1 85.56 249 LEU B CA 1
ATOM 4316 C C . LEU B 1 249 ? 18.156 -0.388 -6.656 1 85.56 249 LEU B C 1
ATOM 4318 O O . LEU B 1 249 ? 18.609 0.254 -7.602 1 85.56 249 LEU B O 1
ATOM 4322 N N . LEU B 1 250 ? 18.766 -0.615 -5.59 1 78.25 250 LEU B N 1
ATOM 4323 C CA . LEU B 1 250 ? 19.984 0.119 -5.277 1 78.25 250 LEU B CA 1
ATOM 4324 C C . LEU B 1 250 ? 21.203 -0.62 -5.801 1 78.25 250 LEU B C 1
ATOM 4326 O O . LEU B 1 250 ? 22.156 0.005 -6.277 1 78.25 250 LEU B O 1
ATOM 4330 N N . THR B 1 251 ? 21.156 -1.877 -5.648 1 82.56 251 THR B N 1
ATOM 4331 C CA . THR B 1 251 ? 22.219 -2.754 -6.125 1 82.56 251 THR B CA 1
ATOM 4332 C C . THR B 1 251 ? 21.656 -3.863 -7.008 1 82.56 251 THR B C 1
ATOM 4334 O O . THR B 1 251 ? 21.25 -4.914 -6.504 1 82.56 251 THR B O 1
ATOM 4337 N N . PRO B 1 252 ? 21.734 -3.541 -8.25 1 83.5 252 PRO B N 1
ATOM 4338 C CA . PRO B 1 252 ? 21.125 -4.508 -9.164 1 83.5 252 PRO B CA 1
ATOM 4339 C C . PRO B 1 252 ? 21.891 -5.836 -9.195 1 83.5 252 PRO B C 1
ATOM 4341 O O . PRO B 1 252 ? 22.906 -5.949 -9.867 1 83.5 252 PRO B O 1
ATOM 4344 N N . VAL B 1 253 ? 21.594 -6.754 -8.383 1 81.56 253 VAL B N 1
ATOM 4345 C CA . VAL B 1 253 ? 22.219 -8.07 -8.328 1 81.56 253 VAL B CA 1
ATOM 4346 C C . VAL B 1 253 ? 21.141 -9.148 -8.523 1 81.56 253 VAL B C 1
ATOM 4348 O O . VAL B 1 253 ? 19.984 -8.945 -8.18 1 81.56 253 VAL B O 1
ATOM 4351 N N . ASP B 1 254 ? 21.578 -10.195 -9.172 1 82.12 254 ASP B N 1
ATOM 4352 C CA . ASP B 1 254 ? 20.688 -11.344 -9.336 1 82.12 254 ASP B CA 1
ATOM 4353 C C . ASP B 1 254 ? 20.625 -12.172 -8.055 1 82.12 254 ASP B C 1
ATOM 4355 O O . ASP B 1 254 ? 21.547 -12.938 -7.766 1 82.12 254 ASP B O 1
ATOM 4359 N N . TRP B 1 255 ? 19.609 -12.117 -7.375 1 72.38 255 TRP B N 1
ATOM 4360 C CA . TRP B 1 255 ? 19.453 -12.789 -6.086 1 72.38 255 TRP B CA 1
ATOM 4361 C C . TRP B 1 255 ? 19.141 -14.266 -6.277 1 72.38 255 TRP B C 1
ATOM 4363 O O . TRP B 1 255 ? 19.219 -15.047 -5.324 1 72.38 255 TRP B O 1
ATOM 4373 N N . ASN B 1 256 ? 18.781 -14.672 -7.449 1 74.44 256 ASN B N 1
ATOM 4374 C CA . ASN B 1 256 ? 18.344 -16.047 -7.688 1 74.44 256 ASN B CA 1
ATOM 4375 C C . ASN B 1 256 ? 19.531 -16.969 -7.957 1 74.44 256 ASN B C 1
ATOM 4377 O O . ASN B 1 256 ? 19.469 -18.156 -7.652 1 74.44 256 ASN B O 1
ATOM 4381 N N . PHE B 1 257 ? 20.656 -16.5 -8.562 1 71.88 257 PHE B N 1
ATOM 4382 C CA . PHE B 1 257 ? 21.75 -17.359 -8.992 1 71.88 257 PHE B CA 1
ATOM 4383 C C . PHE B 1 257 ? 23.078 -16.891 -8.422 1 71.88 257 PHE B C 1
ATOM 4385 O O . PHE B 1 257 ? 24.141 -17.406 -8.789 1 71.88 257 PHE B O 1
ATOM 4392 N N . VAL B 1 258 ? 23.25 -15.828 -7.707 1 65.06 258 VAL B N 1
ATOM 4393 C CA . VAL B 1 258 ? 24.531 -15.375 -7.176 1 65.06 258 VAL B CA 1
ATOM 4394 C C . VAL B 1 258 ? 24.906 -16.203 -5.953 1 65.06 258 VAL B C 1
ATOM 4396 O O . VAL B 1 258 ? 24.047 -16.578 -5.156 1 65.06 258 VAL B O 1
ATOM 4399 N N . PRO B 1 259 ? 26.266 -16.625 -5.941 1 58.88 259 PRO B N 1
ATOM 4400 C CA . PRO B 1 259 ? 26.797 -17.422 -4.836 1 58.88 259 PRO B CA 1
ATOM 4401 C C . PRO B 1 259 ? 26.594 -16.75 -3.477 1 58.88 259 PRO B C 1
ATOM 4403 O O . PRO B 1 259 ? 26.547 -15.523 -3.387 1 58.88 259 PRO B O 1
ATOM 4406 N N . VAL B 1 260 ? 26.141 -17.5 -2.459 1 53.84 260 VAL B N 1
ATOM 4407 C CA . VAL B 1 260 ? 25.906 -17.109 -1.079 1 53.84 260 VAL B CA 1
ATOM 4408 C C . VAL B 1 260 ? 26.984 -16.125 -0.625 1 53.84 260 VAL B C 1
ATOM 4410 O O . VAL B 1 260 ? 26.703 -15.195 0.139 1 53.84 260 VAL B O 1
ATOM 4413 N N . SER B 1 261 ? 28.109 -16.344 -1.072 1 47.31 261 SER B N 1
ATOM 4414 C CA . SER B 1 261 ? 29.234 -15.516 -0.647 1 47.31 261 SER B CA 1
ATOM 4415 C C . SER B 1 261 ? 29.031 -14.062 -1.067 1 47.31 261 SER B C 1
ATOM 4417 O O . SER B 1 261 ? 29.391 -13.141 -0.324 1 47.31 261 SER B O 1
ATOM 4419 N N . SER B 1 262 ? 28.516 -13.867 -2.217 1 49.38 262 SER B N 1
ATOM 4420 C CA . SER B 1 262 ? 28.328 -12.508 -2.705 1 49.38 262 SER B CA 1
ATOM 4421 C C . SER B 1 262 ? 27.062 -11.883 -2.119 1 49.38 262 SER B C 1
ATOM 4423 O O . SER B 1 262 ? 27 -10.672 -1.929 1 49.38 262 SER B O 1
ATOM 4425 N N . LYS B 1 263 ? 26.25 -12.711 -1.859 1 50.56 263 LYS B N 1
ATOM 4426 C CA . LYS B 1 263 ? 25.031 -12.242 -1.207 1 50.56 263 LYS B CA 1
ATOM 4427 C C . LYS B 1 263 ? 25.328 -11.664 0.172 1 50.56 263 LYS B C 1
ATOM 4429 O O . LYS B 1 263 ? 24.766 -10.641 0.558 1 50.56 263 LYS B O 1
ATOM 4434 N N . ALA B 1 264 ? 26.156 -12.383 0.919 1 48.34 264 ALA B N 1
ATOM 4435 C CA . ALA B 1 264 ? 26.594 -11.953 2.24 1 48.34 264 ALA B CA 1
ATOM 4436 C C . ALA B 1 264 ? 27.312 -10.602 2.166 1 48.34 264 ALA B C 1
ATOM 4438 O O . ALA B 1 264 ? 27.203 -9.789 3.086 1 48.34 264 ALA B O 1
ATOM 4439 N N . LYS B 1 265 ? 27.984 -10.508 1.191 1 47.69 265 LYS B N 1
ATOM 4440 C CA . LYS B 1 265 ? 28.719 -9.258 1.047 1 47.69 265 LYS B CA 1
ATOM 4441 C C . LYS B 1 265 ? 27.781 -8.086 0.809 1 47.69 265 LYS B C 1
ATOM 4443 O O . LYS B 1 265 ? 28.016 -6.98 1.3 1 47.69 265 LYS B O 1
ATOM 4448 N N . VAL B 1 266 ? 26.797 -8.406 0.155 1 49.12 266 VAL B N 1
ATOM 4449 C CA . VAL B 1 266 ? 25.812 -7.367 -0.153 1 49.12 266 VAL B CA 1
ATOM 4450 C C . VAL B 1 266 ? 25.031 -7.008 1.104 1 49.12 266 VAL B C 1
ATOM 4452 O O . VAL B 1 266 ? 24.812 -5.828 1.389 1 49.12 266 VAL B O 1
ATOM 4455 N N . ILE B 1 267 ? 24.734 -8.055 1.891 1 51 267 ILE B N 1
ATOM 4456 C CA . ILE B 1 267 ? 24.078 -7.824 3.176 1 51 267 ILE B CA 1
ATOM 4457 C C . ILE B 1 267 ? 25.062 -7.148 4.137 1 51 267 ILE B C 1
ATOM 4459 O O . ILE B 1 267 ? 24.688 -6.234 4.871 1 51 267 ILE B O 1
ATOM 4463 N N . ALA B 1 268 ? 26.297 -7.719 4.176 1 47.31 268 ALA B N 1
ATOM 4464 C CA . ALA B 1 268 ? 27.344 -7.168 5.031 1 47.31 268 ALA B CA 1
ATOM 4465 C C . ALA B 1 268 ? 27.641 -5.715 4.672 1 47.31 268 ALA B C 1
ATOM 4467 O O . ALA B 1 268 ? 27.859 -4.883 5.555 1 47.31 268 ALA B O 1
ATOM 4468 N N . ASN B 1 269 ? 27.672 -5.566 3.482 1 44.53 269 ASN B N 1
ATOM 4469 C CA . ASN B 1 269 ? 27.984 -4.207 3.049 1 44.53 269 ASN B CA 1
ATOM 4470 C C . ASN B 1 269 ? 26.812 -3.264 3.287 1 44.53 269 ASN B C 1
ATOM 4472 O O . ASN B 1 269 ? 26.938 -2.051 3.102 1 44.53 269 ASN B O 1
ATOM 4476 N N . SER B 1 270 ? 25.703 -3.811 3.264 1 43.47 270 SER B N 1
ATOM 4477 C CA . SER B 1 270 ? 24.562 -2.957 3.611 1 43.47 270 SER B CA 1
ATOM 4478 C C . SER B 1 270 ? 24.609 -2.557 5.082 1 43.47 270 SER B C 1
ATOM 4480 O O . SER B 1 270 ? 23.672 -1.927 5.586 1 43.47 270 SER B O 1
ATOM 4482 N N . GLY B 1 271 ? 25.797 -2.434 5.785 1 40.5 271 GLY B N 1
ATOM 4483 C CA . GLY B 1 271 ? 26.25 -1.83 7.027 1 40.5 271 GLY B CA 1
ATOM 4484 C C . GLY B 1 271 ? 25.828 -2.604 8.258 1 40.5 271 GLY B C 1
ATOM 4485 O O . GLY B 1 271 ? 25.844 -2.072 9.367 1 40.5 271 GLY B O 1
ATOM 4486 N N . VAL B 1 272 ? 25.141 -3.768 8.148 1 37.72 272 VAL B N 1
ATOM 4487 C CA . VAL B 1 272 ? 24.938 -4.453 9.422 1 37.72 272 VAL B CA 1
ATOM 4488 C C . VAL B 1 272 ? 26.188 -5.27 9.773 1 37.72 272 VAL B C 1
ATOM 4490 O O . VAL B 1 272 ? 26.5 -6.258 9.102 1 37.72 272 VAL B O 1
ATOM 4493 N N . THR B 1 273 ? 27.25 -4.75 10.289 1 33.47 273 THR B N 1
ATOM 4494 C CA . THR B 1 273 ? 28.438 -5.434 10.812 1 33.47 273 THR B CA 1
ATOM 4495 C C . THR B 1 273 ? 28.047 -6.383 11.945 1 33.47 273 THR B C 1
ATOM 4497 O O . THR B 1 273 ? 27.531 -5.949 12.977 1 33.47 273 THR B O 1
ATOM 4500 N N . LEU B 1 274 ? 27.75 -7.574 11.711 1 31.58 274 LEU B N 1
ATOM 4501 C CA . LEU B 1 274 ? 27.734 -8.516 12.828 1 31.58 274 LEU B CA 1
ATOM 4502 C C . LEU B 1 274 ? 29.109 -8.586 13.5 1 31.58 274 LEU B C 1
ATOM 4504 O O . LEU B 1 274 ? 30.109 -8.883 12.844 1 31.58 274 LEU B O 1
ATOM 4508 N N . LYS B 1 275 ? 29.359 -7.863 14.648 1 31.3 275 LYS B N 1
ATOM 4509 C CA . LYS B 1 275 ? 30.5 -8.031 15.531 1 31.3 275 LYS B CA 1
ATOM 4510 C C . LYS B 1 275 ? 30.703 -9.5 15.891 1 31.3 275 LYS B C 1
ATOM 4512 O O . LYS B 1 275 ? 29.828 -10.125 16.484 1 31.3 275 LYS B O 1
ATOM 4517 N N . LYS B 1 276 ? 31.453 -10.133 15.172 1 28.48 276 LYS B N 1
ATOM 4518 C CA . LYS B 1 276 ? 31.953 -11.422 15.641 1 28.48 276 LYS B CA 1
ATOM 4519 C C . LYS B 1 276 ? 32.656 -11.281 17 1 28.48 276 LYS B C 1
ATOM 4521 O O . LYS B 1 276 ? 33.656 -10.555 17.109 1 28.48 276 LYS B O 1
ATOM 4526 N N . ASN B 1 277 ? 31.906 -11.359 18.078 1 23.86 277 ASN B N 1
ATOM 4527 C CA . ASN B 1 277 ? 32.625 -11.594 19.328 1 23.86 277 ASN B CA 1
ATOM 4528 C C . ASN B 1 277 ? 33.594 -12.758 19.219 1 23.86 277 ASN B C 1
ATOM 4530 O O . ASN B 1 277 ? 33.188 -13.883 18.922 1 23.86 277 ASN B O 1
ATOM 4534 N N . LYS B 1 278 ? 34.812 -12.344 18.938 1 22.09 278 LYS B N 1
ATOM 4535 C CA . LYS B 1 278 ? 35.812 -13.227 19.5 1 22.09 278 LYS B CA 1
ATOM 4536 C C . LYS B 1 278 ? 35.875 -13.133 21.016 1 22.09 278 LYS B C 1
ATOM 4538 O O . LYS B 1 278 ? 35.812 -12.039 21.578 1 22.09 278 LYS B O 1
#

Foldseek 3Di:
DDDVQLPDPLLDPVVLVVLLQVLLVVLVVQLVVCLVCCCVPPPLLVPDDPLVNSVLSVLRSLLVLLVVLQVLQCCLCPPDVQCVVPVWFAAGSVLSSNLSSQLSVLVNVQVSQVVSCVVVVDDDPVVNVLSVLSNCLSVVVSVQNRTYRNLVSNLSNLSNLSNLVSVLQVCVSVVNLPPPVSLVSLVVSLVSLVVSLVSLVVSVCVCVVCVVVNPVRGPPVSVVSVVVSSCCVNPPVSVVVSVVSVLCSVPVDDPPDDDPVVVVVSVVVVPPPPPPDD/DDDVCLPDPLLDPVVLVVLLQVLLVVLVVQLVVQLVCCVVPPPLLVPDDPLVNSVLSVLRSLLVLLVVLQVLQCCLCPPDVQCVVPVWFAAGSVLSSNLSSQLSVLVNVQVSQVVSCVVVVDDDPVVNVLSVLSNCLSVVVSVQNRTYRNLVSNLSNLSNLSNLVSVLQVCVSVVNLPPPVSLVSLVVSLVSLVVSLVSLVVSVCVCVVCVVVNPVRGPPVSVVSVVVSSCCVNPPVSVVVSVVSVLCSVPVDDPPDDPPVVVVVSVVVVPPPPPPDD

Radius of gyration: 26.39 Å; Cα contacts (8 Å, |Δi|>4): 573; chains: 2; bounding box: 61×69×61 Å

pLDDT: mean 89.96, std 16.23, range [21.47, 98.75]